Protein AF-A0AAE0SKN0-F1 (afdb_monomer_lite)

Radius of gyration: 23.18 Å; chains: 1; bounding box: 51×59×80 Å

pLDDT: mean 70.3, std 24.11, range [21.72, 97.25]

Secondary structure (DSSP, 8-state):
-EE---GGGEEEEE-SSSTT-EEEEEEEEEEE-GGG-EEEEEEEEEEEPSEEE---STTTSTT--THHHHHHTTBSS-BSS-HHHHHHHT-HHHHHHHHHHTT-----EEEEEES------S--TTEEEEEE-TTSTTHHHHHHHHHHHHHHHHHTTT--EEEEEEESTT--SGGG-EEEETT-HHHHHHHHHHHHTTPPTT-EEEEEE--PPPPPPTT---TT-TTTTS---EEEEEEETTT---EEE--STT-----HHHHHHHTT---HHHHHHHHHHHHHHHHHHHHHHHHHHHHS-HHHHTSTTB---EEEEEEEEE-TTSSS-EEEEEEEESSSSSSS--S-GGGGTSSS------------------------------PPP---EEE------------

Foldseek 3Di:
DWKDQDPVQKDWAQDPVDHPATWIWGQWTWDQDPQRDTDIDGDVVTFTFQEFEQCQACLQDPPHRNVSQVVPFRHPHFYAQHPLLQQQQQFFLNLVQLLQVVVAFAFQKEKEAEAAPDDHDCPGPSYHYHDDHLPDPCRLVSLLVVLVVVLVVVVVDPFFKKWKAKGGRNGDDCPRIDMDTSVPSVVNSVSLNVVSNPDDHNMIIMIGGDADFQAADPPPPPVPCPARDRWWFKKKFKAFPPQLQTAIEDDDDDDDFAAQCVVCVRRVRNPPVLSVVQVVQSSVSVVSSQVSSQVVVVVDDCVSLSHPNRGHGIKMWIWTWHQVPHPGTDTHTHGIHRNPNPWDDDPDCPVVVPPDPDDDYTGDIGDDDPDDDDDDDDDDDDDDDDDDRTITDTDHDDPDPPDDDDD

Organism: NCBI:txid2493646

Sequence (407 aa):
MLLVLSSVWLSKKKSKSNKGLYSLNVLKAIAFGVAGQTVLETYAPPRRVTYFMNLFTNANTPGQMVAGKDIEDNLDCPTSSSVNLRRLTDNILWTHHLMSKVGLTFPETVGFVFDTDMAFSNDISGIRVVHVDNKKTNLENVVSAEVRIFLESCLQTEVTMIVVKTSGNMWRDNRSLTFHSCNDFEEITNNVLRLLAVINKGDAVLMETFIETIKPDKVAKVSRWSCAKDCAIRMRSIVSCGISLVRVHVKEDDTICQPLNVTLNGYGLFDESEIERFEKDVREKSTHVLDSIMSYESELSTSERGGLFAETDVIGIDFMITRRNSSVLTPVVIAVDSHNCIYRKMPDFRELVSKDERRVSWVSCRYHDHKISEIRYGRKENTCGRIRWLQQTVYLDSSTRNGNTGK

Structure (mmCIF, N/CA/C/O backbone):
data_AF-A0AAE0SKN0-F1
#
_entry.id   AF-A0AAE0SKN0-F1
#
loop_
_atom_site.group_PDB
_atom_site.id
_atom_site.type_symbol
_atom_site.label_atom_id
_atom_site.label_alt_id
_atom_site.label_comp_id
_atom_site.label_asym_id
_atom_site.label_entity_id
_atom_site.label_seq_id
_atom_site.pdbx_PDB_ins_code
_atom_site.Cartn_x
_atom_site.Cartn_y
_atom_site.Cartn_z
_atom_site.occupancy
_atom_site.B_iso_or_equiv
_atom_site.auth_seq_id
_atom_site.auth_comp_id
_atom_site.auth_asym_id
_atom_site.auth_atom_id
_atom_site.pdbx_PDB_model_num
ATOM 1 N N . MET A 1 1 ? 8.431 -17.400 -16.928 1.00 72.88 1 MET A N 1
ATOM 2 C CA . MET A 1 1 ? 8.997 -16.697 -15.765 1.00 72.88 1 MET A CA 1
ATOM 3 C C . MET A 1 1 ? 10.443 -17.119 -15.549 1.00 72.88 1 MET A C 1
ATOM 5 O O . MET A 1 1 ? 10.717 -18.313 -15.486 1.00 72.88 1 MET A O 1
ATOM 9 N N . LEU A 1 2 ? 11.341 -16.144 -15.447 1.00 81.69 2 LEU A N 1
ATOM 10 C CA . LEU A 1 2 ? 12.768 -16.284 -15.180 1.00 81.69 2 LEU A CA 1
ATOM 11 C C . LEU A 1 2 ? 13.143 -15.430 -13.972 1.00 81.69 2 LEU A C 1
ATOM 13 O O . LEU A 1 2 ? 12.804 -14.253 -13.926 1.00 81.69 2 LEU A O 1
ATOM 17 N N . LEU A 1 3 ? 13.862 -16.007 -13.021 1.00 81.00 3 LEU A N 1
ATOM 18 C CA . LEU A 1 3 ? 14.283 -15.345 -11.800 1.00 81.00 3 LEU A CA 1
ATOM 19 C C . LEU A 1 3 ? 15.764 -15.016 -11.838 1.00 81.00 3 LEU A C 1
ATOM 21 O O . LEU A 1 3 ? 16.634 -15.880 -11.870 1.00 81.00 3 LEU A O 1
ATOM 25 N N . VAL A 1 4 ? 16.043 -13.725 -11.867 1.00 82.06 4 VAL A N 1
ATOM 26 C CA . VAL A 1 4 ? 17.388 -13.178 -11.950 1.00 82.06 4 VAL A CA 1
ATOM 27 C C . VAL A 1 4 ? 17.850 -12.800 -10.543 1.00 82.06 4 VAL A C 1
ATOM 29 O O . VAL A 1 4 ? 17.142 -12.131 -9.811 1.00 82.06 4 VAL A O 1
ATOM 32 N N . LEU A 1 5 ? 19.020 -13.273 -10.116 1.00 79.06 5 LEU A N 1
ATOM 33 C CA . LEU A 1 5 ? 19.514 -13.040 -8.747 1.00 79.06 5 LEU A CA 1
ATOM 34 C C . LEU A 1 5 ? 20.552 -11.915 -8.659 1.00 79.06 5 LEU A C 1
ATOM 36 O O . LEU A 1 5 ? 20.953 -11.526 -7.566 1.00 79.06 5 LEU A O 1
ATOM 40 N N . SER A 1 6 ? 21.008 -11.394 -9.802 1.00 81.94 6 SER A N 1
ATOM 41 C CA . SER A 1 6 ? 22.008 -10.331 -9.853 1.00 81.94 6 SER A CA 1
ATOM 42 C C . SER A 1 6 ? 21.833 -9.440 -11.078 1.00 81.94 6 SER A C 1
ATOM 44 O O . SER A 1 6 ? 21.510 -9.923 -12.162 1.00 81.94 6 SER A O 1
ATOM 46 N N . SER A 1 7 ? 22.128 -8.148 -10.930 1.00 82.38 7 SER A N 1
ATOM 47 C CA . SER A 1 7 ? 22.141 -7.184 -12.035 1.00 82.38 7 SER A CA 1
ATOM 48 C C . SER A 1 7 ? 23.128 -7.560 -13.145 1.00 82.38 7 SER A C 1
ATOM 50 O O . SER A 1 7 ? 22.850 -7.309 -14.312 1.00 82.38 7 SER A O 1
ATOM 52 N N . VAL A 1 8 ? 24.236 -8.240 -12.817 1.00 88.19 8 VAL A N 1
ATOM 53 C CA . VAL A 1 8 ? 25.244 -8.681 -13.805 1.00 88.19 8 VAL A CA 1
ATOM 54 C C . VAL A 1 8 ? 24.739 -9.799 -14.722 1.00 88.19 8 VAL A C 1
ATOM 56 O O . VAL A 1 8 ? 25.386 -10.137 -15.709 1.00 88.19 8 VAL A O 1
ATOM 59 N N . TRP A 1 9 ? 23.590 -10.401 -14.407 1.00 90.81 9 TRP A N 1
ATOM 60 C CA . TRP A 1 9 ? 22.926 -11.384 -15.267 1.00 90.81 9 TRP A CA 1
ATOM 61 C C . TRP A 1 9 ? 22.001 -10.732 -16.297 1.00 90.81 9 TRP A C 1
ATOM 63 O O . TRP A 1 9 ? 21.368 -11.426 -17.096 1.00 90.81 9 TRP A O 1
ATOM 73 N N . LEU A 1 10 ? 21.923 -9.404 -16.285 1.00 91.00 10 LEU A N 1
ATOM 74 C CA . LEU A 1 10 ? 21.188 -8.603 -17.240 1.00 91.00 10 LEU A CA 1
ATOM 75 C C . LEU A 1 10 ? 22.168 -7.785 -18.077 1.00 91.00 10 LEU A C 1
ATOM 77 O O . LEU A 1 10 ? 23.255 -7.418 -17.638 1.00 91.00 10 LEU A O 1
ATOM 81 N N . SER A 1 11 ? 21.760 -7.464 -19.297 1.00 92.75 11 SER A N 1
ATOM 82 C CA . SER A 1 11 ? 22.426 -6.457 -20.114 1.00 92.75 11 SER A CA 1
ATOM 83 C C . SER A 1 11 ? 21.407 -5.456 -20.635 1.00 92.75 11 SER A C 1
ATOM 85 O O . SER A 1 11 ? 20.398 -5.829 -21.236 1.00 92.75 11 SER A O 1
ATOM 87 N N . LYS A 1 12 ? 21.689 -4.175 -20.405 1.00 92.88 12 LYS A N 1
ATOM 88 C CA . LYS A 1 12 ? 20.879 -3.044 -20.852 1.00 92.88 12 LYS A CA 1
ATOM 89 C C . LYS A 1 12 ? 21.565 -2.404 -22.054 1.00 92.88 12 LYS A C 1
ATOM 91 O O . LYS A 1 12 ? 22.734 -2.031 -21.979 1.00 92.88 12 LYS A O 1
ATOM 96 N N . LYS A 1 13 ? 20.876 -2.334 -23.192 1.00 93.50 13 LYS A N 1
ATOM 97 C CA . LYS A 1 13 ? 21.407 -1.787 -24.454 1.00 93.50 13 LYS A CA 1
ATOM 98 C C . LYS A 1 13 ? 20.412 -0.800 -25.038 1.00 93.50 13 LYS A C 1
ATOM 100 O O . LYS A 1 13 ? 19.222 -0.943 -24.801 1.00 93.50 13 LYS A O 1
ATOM 105 N N . LYS A 1 14 ? 20.875 0.185 -25.812 1.00 94.75 14 LYS A N 1
ATOM 106 C CA . LYS A 1 14 ? 19.971 1.121 -26.500 1.00 94.75 14 LYS A CA 1
ATOM 107 C C . LYS A 1 14 ? 18.968 0.345 -27.353 1.00 94.75 14 LYS A C 1
ATOM 109 O O . LYS A 1 14 ? 19.360 -0.570 -28.083 1.00 94.75 14 LYS A O 1
ATOM 114 N N . SER A 1 15 ? 17.696 0.706 -27.242 1.00 93.06 15 SER A N 1
ATOM 115 C CA . SER A 1 15 ? 16.638 0.085 -28.023 1.00 93.06 15 SER A CA 1
ATOM 116 C C . SER A 1 15 ? 16.829 0.393 -29.503 1.00 93.06 15 SER A C 1
ATOM 118 O O . SER A 1 15 ? 17.140 1.520 -29.892 1.00 93.06 15 SER A O 1
ATOM 120 N N . LYS A 1 16 ? 16.635 -0.627 -30.342 1.00 89.81 16 LYS A N 1
ATOM 121 C CA . LYS A 1 16 ? 16.605 -0.462 -31.802 1.00 89.81 16 LYS A CA 1
ATOM 122 C C . LYS A 1 16 ? 15.260 0.078 -32.289 1.00 89.81 16 LYS A C 1
ATOM 124 O O . LYS A 1 16 ? 15.209 0.689 -33.349 1.00 89.81 16 LYS A O 1
ATOM 129 N N . SER A 1 17 ? 14.194 -0.176 -31.531 1.00 86.06 17 SER A N 1
ATOM 130 C CA . SER A 1 17 ? 12.817 0.147 -31.911 1.00 86.06 17 SER A CA 1
ATOM 131 C C . SER A 1 17 ? 12.367 1.498 -31.362 1.00 86.06 17 SER A C 1
ATOM 133 O O . SER A 1 17 ? 11.653 2.216 -32.049 1.00 86.06 17 SER A O 1
ATOM 135 N N . ASN A 1 18 ? 12.820 1.870 -30.160 1.00 87.69 18 ASN A N 1
ATOM 136 C CA . ASN A 1 18 ? 12.343 3.056 -29.454 1.00 87.69 18 ASN A CA 1
ATOM 137 C C . ASN A 1 18 ? 13.506 3.997 -29.113 1.00 87.69 18 ASN A C 1
ATOM 139 O O . ASN A 1 18 ? 14.333 3.704 -28.249 1.00 87.69 18 ASN A O 1
ATOM 143 N N . LYS A 1 19 ? 13.586 5.148 -29.789 1.00 89.88 19 LYS A N 1
ATOM 144 C CA . LYS A 1 19 ? 14.640 6.143 -29.524 1.00 89.88 19 LYS A CA 1
ATOM 145 C C . LYS A 1 19 ? 14.555 6.637 -28.075 1.00 89.88 19 LYS A C 1
ATOM 147 O O . LYS A 1 19 ? 13.474 6.930 -27.585 1.00 89.88 19 LYS A O 1
ATOM 152 N N . GLY A 1 20 ? 15.705 6.741 -27.408 1.00 89.38 20 GLY A N 1
ATOM 153 C CA . GLY A 1 20 ? 15.797 7.193 -26.013 1.00 89.38 20 GLY A CA 1
ATOM 154 C C . GLY A 1 20 ? 15.541 6.108 -24.960 1.00 89.38 20 GLY A C 1
ATOM 155 O O . GLY A 1 20 ? 15.835 6.343 -23.792 1.00 89.38 20 GLY A O 1
ATOM 156 N N . LEU A 1 21 ? 15.078 4.918 -25.361 1.00 93.50 21 LEU A N 1
ATOM 157 C CA . LEU A 1 21 ? 14.823 3.796 -24.455 1.00 93.50 21 LEU A CA 1
ATOM 158 C C . LEU A 1 21 ? 15.899 2.709 -24.553 1.00 93.50 21 LEU A C 1
ATOM 160 O O . LEU A 1 21 ? 16.735 2.692 -25.465 1.00 93.50 21 LEU A O 1
ATOM 164 N N . TYR A 1 22 ? 15.855 1.764 -23.618 1.00 94.06 22 TYR A N 1
ATOM 165 C CA . TYR A 1 22 ? 16.793 0.656 -23.509 1.00 94.06 22 TYR A CA 1
ATOM 166 C C . TYR A 1 22 ? 16.084 -0.699 -23.547 1.00 94.06 22 TYR A C 1
ATOM 168 O O . TYR A 1 22 ? 15.131 -0.936 -22.813 1.00 94.06 22 TYR A O 1
ATOM 176 N N . SER A 1 23 ? 16.606 -1.625 -24.349 1.00 93.38 23 SER A N 1
ATOM 177 C CA . SER A 1 23 ? 16.230 -3.034 -24.289 1.00 93.38 23 SER A CA 1
ATOM 178 C C . SER A 1 23 ? 17.026 -3.746 -23.200 1.00 93.38 23 SER A C 1
ATOM 180 O O . SER A 1 23 ? 18.265 -3.730 -23.201 1.00 93.38 23 SER A O 1
ATOM 182 N N . LEU A 1 24 ? 16.315 -4.423 -22.304 1.00 92.81 24 LEU A N 1
ATOM 183 C CA . LEU A 1 24 ? 16.898 -5.299 -21.294 1.00 92.81 24 LEU A CA 1
ATOM 184 C C . LEU A 1 24 ? 16.985 -6.731 -21.838 1.00 92.81 24 LEU A C 1
ATOM 186 O O . LEU A 1 24 ? 16.064 -7.215 -22.493 1.00 92.81 24 LEU A O 1
ATOM 190 N N . ASN A 1 25 ? 18.098 -7.420 -21.592 1.00 93.50 25 ASN A N 1
ATOM 191 C CA . ASN A 1 25 ? 18.297 -8.804 -22.020 1.00 93.50 25 ASN A CA 1
ATOM 192 C C . ASN A 1 25 ? 18.841 -9.652 -20.873 1.00 93.50 25 ASN A C 1
ATOM 194 O O . ASN A 1 25 ? 19.747 -9.222 -20.162 1.00 93.50 25 ASN A O 1
ATOM 198 N N . VAL A 1 26 ? 18.336 -10.873 -20.749 1.00 94.00 26 VAL A N 1
ATOM 199 C CA . VAL A 1 26 ? 18.757 -11.862 -19.759 1.00 94.00 26 VAL A CA 1
ATOM 200 C C . VAL A 1 26 ? 19.916 -12.685 -20.311 1.00 94.00 26 VAL A C 1
ATOM 202 O O . VAL A 1 26 ? 19.800 -13.324 -21.358 1.00 94.00 26 VAL A O 1
ATOM 205 N N . LEU A 1 27 ? 21.028 -12.675 -19.580 1.00 94.88 27 LEU A N 1
ATOM 206 C CA . LEU A 1 27 ? 22.218 -13.496 -19.816 1.00 94.88 27 LEU A CA 1
ATOM 207 C C . LEU A 1 27 ? 22.142 -14.807 -19.033 1.00 94.88 27 LEU A C 1
ATOM 209 O O . LEU A 1 27 ? 22.602 -15.843 -19.503 1.00 94.88 27 LEU A O 1
ATOM 213 N N . LYS A 1 28 ? 21.572 -14.754 -17.827 1.00 93.38 28 LYS A N 1
ATOM 214 C CA . LYS A 1 28 ? 21.494 -15.876 -16.893 1.00 93.38 28 LYS A CA 1
ATOM 215 C C . LYS A 1 28 ? 20.274 -15.722 -15.990 1.00 93.38 28 LYS A C 1
ATOM 217 O O . LYS A 1 28 ? 19.967 -14.613 -15.566 1.00 93.38 28 LYS A O 1
ATOM 222 N N . ALA A 1 29 ? 19.567 -16.805 -15.696 1.00 90.81 29 ALA A N 1
ATOM 223 C CA . ALA A 1 29 ? 18.434 -16.775 -14.773 1.00 90.81 29 ALA A CA 1
ATOM 224 C C . ALA A 1 29 ? 18.089 -18.168 -14.251 1.00 90.81 29 ALA A C 1
ATOM 226 O O . ALA A 1 29 ? 18.443 -19.176 -14.850 1.00 90.81 29 ALA A O 1
ATOM 227 N N . ILE A 1 30 ? 17.349 -18.219 -13.151 1.00 85.50 30 ILE A N 1
ATOM 228 C CA . ILE A 1 30 ? 16.655 -19.417 -12.696 1.00 85.50 30 ILE A CA 1
ATOM 229 C C . ILE A 1 30 ? 15.336 -19.509 -13.464 1.00 85.50 30 ILE A C 1
ATOM 231 O O . ILE A 1 30 ? 14.426 -18.706 -13.265 1.00 85.50 30 ILE A O 1
ATOM 235 N N . ALA A 1 31 ? 15.234 -20.475 -14.364 1.00 81.88 31 ALA A N 1
ATOM 236 C CA . ALA A 1 31 ? 13.993 -20.833 -15.020 1.00 81.88 31 ALA A CA 1
ATOM 237 C C . ALA A 1 31 ? 13.183 -21.767 -14.116 1.00 81.88 31 ALA A C 1
ATOM 239 O O . ALA A 1 31 ? 13.719 -22.672 -13.477 1.00 81.88 31 ALA A O 1
ATOM 240 N N . PHE A 1 32 ? 11.872 -21.561 -14.088 1.00 77.06 32 PHE A N 1
ATOM 241 C CA . PHE A 1 32 ? 10.941 -22.495 -13.464 1.00 77.06 32 PHE A CA 1
ATOM 242 C C . PHE A 1 32 ? 10.468 -23.440 -14.554 1.00 77.06 32 PHE A C 1
ATOM 244 O O . PHE A 1 32 ? 9.979 -22.952 -15.573 1.00 77.06 32 PHE A O 1
ATOM 251 N N . GLY A 1 33 ? 10.652 -24.743 -14.348 1.00 67.12 33 GLY A N 1
ATOM 252 C CA . GLY A 1 33 ? 10.235 -25.895 -15.147 1.00 67.12 33 GLY A CA 1
ATOM 253 C C . GLY A 1 33 ? 8.880 -26.467 -14.699 1.00 67.12 33 GLY A C 1
ATOM 254 O O . GLY A 1 33 ? 8.220 -25.921 -13.817 1.00 67.12 33 GLY A O 1
ATOM 255 N N . VAL A 1 34 ? 8.417 -27.531 -15.364 1.00 68.25 34 VAL A N 1
ATOM 256 C CA . VAL A 1 34 ? 7.144 -28.205 -15.025 1.00 68.25 34 VAL A CA 1
ATOM 257 C C . VAL A 1 34 ? 7.222 -28.789 -13.610 1.00 68.25 34 VAL A C 1
ATOM 259 O O . VAL A 1 34 ? 8.290 -29.224 -13.187 1.00 68.25 34 VAL A O 1
ATOM 262 N N . ALA A 1 35 ? 6.099 -28.767 -12.883 1.00 65.75 35 ALA A N 1
ATOM 263 C CA . ALA A 1 35 ? 5.985 -29.258 -11.505 1.00 65.75 35 ALA A CA 1
ATOM 264 C C . ALA A 1 35 ? 6.910 -28.546 -10.492 1.00 65.75 35 ALA A C 1
ATOM 266 O O . ALA A 1 35 ? 7.442 -29.172 -9.578 1.00 65.75 35 ALA A O 1
ATOM 267 N N . GLY A 1 36 ? 7.140 -27.240 -10.664 1.00 65.44 36 GLY A N 1
ATOM 268 C CA . GLY A 1 36 ? 7.923 -26.435 -9.719 1.00 65.44 36 GLY A CA 1
ATOM 269 C C . GLY A 1 36 ? 9.435 -26.697 -9.720 1.00 65.44 36 GLY A C 1
ATOM 270 O O . GLY A 1 36 ? 10.140 -26.160 -8.865 1.00 65.44 36 GLY A O 1
ATOM 271 N N . GLN A 1 37 ? 9.961 -27.484 -10.666 1.00 73.06 37 GLN A N 1
ATOM 272 C CA . GLN A 1 37 ? 11.408 -27.656 -10.821 1.00 73.06 37 GLN A CA 1
ATOM 273 C C . GLN A 1 37 ? 12.074 -26.312 -11.130 1.00 73.06 37 GLN A C 1
ATOM 275 O O . GLN A 1 37 ? 11.543 -25.520 -11.903 1.00 73.06 37 GLN A O 1
ATOM 280 N N . THR A 1 38 ? 13.244 -26.044 -10.559 1.00 80.19 38 THR A N 1
ATOM 281 C CA . THR A 1 38 ? 14.011 -24.826 -10.849 1.00 80.19 38 THR A CA 1
ATOM 282 C C . THR A 1 38 ? 15.360 -25.188 -11.453 1.00 80.19 38 THR A C 1
ATOM 284 O O . THR A 1 38 ? 16.050 -26.079 -10.964 1.00 80.19 38 THR A O 1
ATOM 287 N N . VAL A 1 39 ? 15.726 -24.522 -12.549 1.00 85.25 39 VAL A N 1
ATOM 288 C CA . VAL A 1 39 ? 16.971 -24.775 -13.287 1.00 85.25 39 VAL A CA 1
ATOM 289 C C . VAL A 1 39 ? 17.682 -23.457 -13.532 1.00 85.25 39 VAL A C 1
ATOM 291 O O . VAL A 1 39 ? 17.072 -22.484 -13.965 1.00 85.25 39 VAL A O 1
ATOM 294 N N . LEU A 1 40 ? 18.985 -23.414 -13.267 1.00 91.88 40 LEU A N 1
ATOM 295 C CA . LEU A 1 40 ? 19.814 -22.267 -13.613 1.00 91.88 40 LEU A CA 1
ATOM 296 C C . LEU A 1 40 ? 20.211 -22.346 -15.092 1.00 91.88 40 LEU A C 1
ATOM 298 O O . LEU A 1 40 ? 20.988 -23.213 -15.483 1.00 91.88 40 LEU A O 1
ATOM 302 N N . GLU A 1 41 ? 19.708 -21.423 -15.902 1.00 92.62 41 GLU A N 1
ATOM 303 C CA . GLU A 1 41 ? 19.972 -21.338 -17.337 1.00 92.62 41 GLU A CA 1
ATOM 304 C C . GLU A 1 41 ? 20.901 -20.164 -17.668 1.00 92.62 41 GLU A C 1
ATOM 306 O O . GLU A 1 41 ? 20.860 -19.106 -17.035 1.00 92.62 41 GLU A O 1
ATOM 311 N N . THR A 1 42 ? 21.736 -20.350 -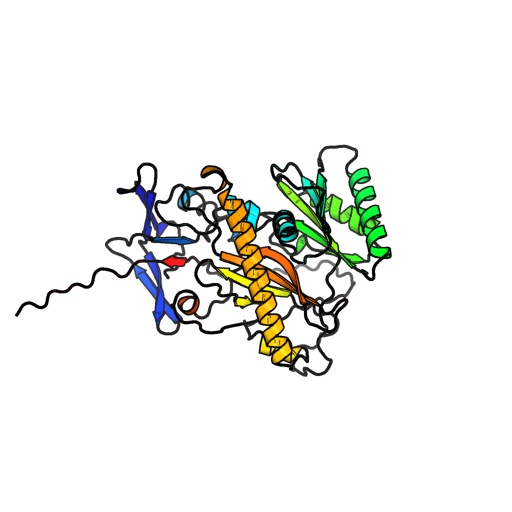18.692 1.00 95.62 42 THR A N 1
ATOM 312 C CA . THR A 1 42 ? 22.547 -19.295 -19.321 1.00 95.62 42 THR A CA 1
ATOM 313 C C . THR A 1 42 ? 22.145 -19.180 -20.785 1.00 95.62 42 THR A C 1
ATOM 315 O O . THR A 1 42 ? 21.932 -20.194 -21.448 1.00 95.62 42 THR A O 1
ATOM 318 N N . TYR A 1 43 ? 22.038 -17.958 -21.297 1.00 92.50 43 TYR A N 1
ATOM 319 C CA . TYR A 1 43 ? 21.509 -17.685 -22.628 1.00 92.50 43 TYR A CA 1
ATOM 320 C C . TYR A 1 43 ? 22.570 -17.105 -23.561 1.00 92.50 43 TYR A C 1
ATOM 322 O O . TYR A 1 43 ? 23.118 -16.030 -23.314 1.00 92.50 43 TYR A O 1
ATOM 330 N N . ALA A 1 44 ? 22.808 -17.810 -24.668 1.00 93.81 44 ALA A N 1
ATOM 331 C CA . ALA A 1 44 ? 23.642 -17.371 -25.779 1.00 93.81 44 ALA A CA 1
ATOM 332 C C . ALA A 1 44 ? 22.917 -17.689 -27.110 1.00 93.81 44 ALA A C 1
ATOM 334 O O . ALA A 1 44 ? 22.811 -18.863 -27.463 1.00 93.81 44 ALA A O 1
ATOM 335 N N . PRO A 1 45 ? 22.385 -16.687 -27.841 1.00 92.19 45 PRO A N 1
ATOM 336 C CA . PRO A 1 45 ? 22.424 -15.260 -27.522 1.00 92.19 45 PRO A CA 1
ATOM 337 C C . PRO A 1 45 ? 21.551 -14.893 -26.300 1.00 92.19 45 PRO A C 1
ATOM 339 O O . PRO A 1 45 ? 20.648 -15.653 -25.939 1.00 92.19 45 PRO A O 1
ATOM 342 N N . PRO A 1 46 ? 21.793 -13.729 -25.663 1.00 94.06 46 PRO A N 1
ATOM 343 C CA . PRO A 1 46 ? 20.969 -13.239 -24.556 1.00 94.06 46 PRO A CA 1
ATOM 344 C C . PRO A 1 46 ? 19.505 -13.081 -24.980 1.00 94.06 46 PRO A C 1
ATOM 346 O O . PRO A 1 46 ? 19.230 -12.679 -26.113 1.00 94.06 46 PRO A O 1
ATOM 349 N N . ARG A 1 47 ? 18.558 -13.358 -24.078 1.00 91.19 47 ARG A N 1
ATOM 350 C CA . ARG A 1 47 ? 17.121 -13.298 -24.394 1.00 91.19 47 ARG A CA 1
ATOM 351 C C . ARG A 1 47 ? 16.524 -11.943 -24.026 1.00 91.19 47 ARG A C 1
ATOM 353 O O . ARG A 1 47 ? 16.717 -11.476 -22.907 1.00 91.19 47 ARG A O 1
ATOM 360 N N . ARG A 1 48 ? 15.790 -11.318 -24.949 1.00 91.19 48 ARG A N 1
ATOM 361 C CA . ARG A 1 48 ? 15.159 -10.007 -24.732 1.00 91.19 48 ARG A CA 1
ATOM 362 C C . ARG A 1 48 ? 14.029 -10.102 -23.710 1.00 91.19 48 ARG A C 1
ATOM 364 O O . ARG A 1 48 ? 13.144 -10.933 -23.862 1.00 91.19 48 ARG A O 1
ATOM 371 N N . VAL A 1 49 ? 14.039 -9.214 -22.724 1.00 89.31 49 VAL A N 1
ATOM 372 C CA . VAL A 1 49 ? 12.967 -9.064 -21.736 1.00 89.31 49 VAL A CA 1
ATOM 373 C C . VAL A 1 49 ? 11.740 -8.431 -22.387 1.00 89.31 49 VAL A C 1
ATOM 375 O O . VAL A 1 49 ? 11.860 -7.409 -23.061 1.00 89.31 49 VAL A O 1
ATOM 378 N N . THR A 1 50 ? 10.566 -9.029 -22.179 1.00 84.12 50 THR A N 1
ATOM 379 C CA . THR A 1 50 ? 9.282 -8.492 -22.668 1.00 84.12 50 THR A CA 1
ATOM 380 C C . THR A 1 50 ? 8.416 -7.899 -21.558 1.00 84.12 50 THR A C 1
ATOM 382 O O . THR A 1 50 ? 7.475 -7.174 -21.851 1.00 84.12 50 THR A O 1
ATOM 385 N N . TYR A 1 51 ? 8.747 -8.189 -20.300 1.00 84.50 51 TYR A N 1
ATOM 386 C CA . TYR A 1 51 ? 8.138 -7.622 -19.102 1.00 84.50 51 TYR A CA 1
ATOM 387 C C . TYR A 1 51 ? 9.135 -7.705 -17.946 1.00 84.50 51 TYR A C 1
ATOM 389 O O . TYR A 1 51 ? 9.770 -8.754 -17.757 1.00 84.50 51 TYR A O 1
ATOM 397 N N . PHE A 1 52 ? 9.262 -6.632 -17.167 1.00 83.44 52 PHE A N 1
ATOM 398 C CA . PHE A 1 52 ? 10.223 -6.551 -16.073 1.00 83.44 52 PHE A CA 1
ATOM 399 C C . PHE A 1 52 ? 9.569 -6.150 -14.749 1.00 83.44 52 PHE A C 1
ATOM 401 O O . PHE A 1 52 ? 8.969 -5.088 -14.627 1.00 83.44 52 PHE A O 1
ATOM 408 N N . MET A 1 53 ? 9.750 -6.979 -13.721 1.00 80.44 53 MET A N 1
ATOM 409 C CA . MET A 1 53 ? 9.326 -6.664 -12.360 1.00 80.44 53 MET A CA 1
ATOM 410 C C . MET A 1 53 ? 10.545 -6.528 -11.455 1.00 80.44 53 MET A C 1
ATOM 412 O O . MET A 1 53 ? 11.273 -7.495 -11.200 1.00 80.44 53 MET A O 1
ATOM 416 N N . ASN A 1 54 ? 10.769 -5.310 -10.965 1.00 77.75 54 ASN A N 1
ATOM 417 C CA . ASN A 1 54 ? 11.984 -4.984 -10.241 1.00 77.75 54 ASN A CA 1
ATOM 418 C C . ASN A 1 54 ? 11.880 -5.264 -8.740 1.00 77.75 54 ASN A C 1
ATOM 420 O O . ASN A 1 54 ? 11.262 -4.516 -7.975 1.00 77.75 54 ASN A O 1
ATOM 424 N N . LEU A 1 55 ? 12.572 -6.320 -8.308 1.00 71.00 55 LEU A N 1
ATOM 425 C CA . LEU A 1 55 ? 12.728 -6.672 -6.896 1.00 71.00 55 LEU A CA 1
ATOM 426 C C . LEU A 1 55 ? 14.111 -6.306 -6.308 1.00 71.00 55 LEU A C 1
ATOM 428 O O . LEU A 1 55 ? 14.354 -6.588 -5.139 1.00 71.00 55 LEU A O 1
ATOM 432 N N . PHE A 1 56 ? 15.002 -5.651 -7.071 1.00 61.41 56 PHE A N 1
ATOM 433 C CA . PHE A 1 56 ? 16.347 -5.223 -6.626 1.00 61.41 56 PHE A CA 1
ATOM 434 C C . PHE A 1 56 ? 16.402 -3.792 -6.089 1.00 61.41 56 PHE A C 1
ATOM 436 O O . PHE A 1 56 ? 17.452 -3.156 -6.128 1.00 61.41 56 PHE A O 1
ATOM 443 N N . THR A 1 57 ? 15.291 -3.238 -5.627 1.00 59.03 57 THR A N 1
ATOM 444 C CA . THR A 1 57 ? 15.297 -1.876 -5.091 1.00 59.03 57 THR A CA 1
ATOM 445 C C . THR A 1 57 ? 15.494 -1.899 -3.581 1.00 59.03 57 THR A C 1
ATOM 447 O O . THR A 1 57 ? 15.182 -2.889 -2.903 1.00 59.03 57 THR A O 1
ATOM 450 N N . ASN A 1 58 ? 15.957 -0.766 -3.040 1.00 55.25 58 ASN A N 1
ATOM 451 C CA . ASN A 1 58 ? 16.037 -0.547 -1.601 1.00 55.25 58 ASN A CA 1
ATOM 452 C C . ASN A 1 58 ? 14.749 -0.961 -0.911 1.00 55.25 58 ASN A C 1
ATOM 454 O O . ASN A 1 58 ? 14.877 -1.542 0.150 1.00 55.25 58 ASN A O 1
ATOM 458 N N . ALA A 1 59 ? 13.574 -0.705 -1.502 1.00 50.94 59 ALA A N 1
ATOM 459 C CA . ALA A 1 59 ? 12.246 -1.018 -0.971 1.00 50.94 59 ALA A CA 1
ATOM 460 C C . ALA A 1 59 ? 11.964 -2.530 -0.825 1.00 50.94 59 ALA A C 1
ATOM 462 O O . ALA A 1 59 ? 11.309 -2.933 0.130 1.00 50.94 59 ALA A O 1
ATOM 463 N N . ASN A 1 60 ? 12.537 -3.389 -1.676 1.00 49.22 60 ASN A N 1
ATOM 464 C CA . ASN A 1 60 ? 12.215 -4.829 -1.703 1.00 49.22 60 ASN A CA 1
ATOM 465 C C . ASN A 1 60 ? 13.282 -5.725 -1.061 1.00 49.22 60 ASN A C 1
ATOM 467 O O . ASN A 1 60 ? 13.062 -6.922 -0.890 1.00 49.22 60 ASN A O 1
ATOM 471 N N . THR A 1 61 ? 14.439 -5.171 -0.690 1.00 50.78 61 THR A N 1
ATOM 472 C CA . THR A 1 61 ? 15.538 -5.931 -0.081 1.00 50.78 61 THR A CA 1
ATOM 473 C C . THR A 1 61 ? 15.909 -5.362 1.293 1.00 50.78 61 THR A C 1
ATOM 475 O O . THR A 1 61 ? 16.104 -4.148 1.426 1.00 50.78 61 THR A O 1
ATOM 478 N N . PRO A 1 62 ? 16.026 -6.201 2.343 1.00 41.16 62 PRO A N 1
ATOM 479 C CA . PRO A 1 62 ? 16.609 -5.791 3.615 1.00 41.16 62 PRO A CA 1
ATOM 480 C C . PRO A 1 62 ? 18.126 -5.663 3.420 1.00 41.16 62 PRO A C 1
ATOM 482 O O . PRO A 1 62 ? 18.879 -6.591 3.695 1.00 41.16 62 PRO A O 1
ATOM 485 N N . GLY A 1 63 ? 18.561 -4.550 2.828 1.00 42.09 63 GLY A N 1
ATOM 486 C CA . GLY A 1 63 ? 19.966 -4.368 2.450 1.00 42.09 63 GLY A CA 1
ATOM 487 C C . GLY A 1 63 ? 20.291 -3.197 1.526 1.00 42.09 63 GLY A C 1
ATOM 488 O O . GLY A 1 63 ? 21.417 -3.131 1.055 1.00 42.09 63 GLY A O 1
ATOM 489 N N . GLN A 1 64 ? 19.350 -2.281 1.260 1.00 50.78 64 GLN A N 1
ATOM 490 C CA . GLN A 1 64 ? 19.613 -1.059 0.486 1.00 50.78 64 GLN A CA 1
ATOM 491 C C . GLN A 1 64 ? 20.323 -1.309 -0.867 1.00 50.78 64 GLN A C 1
ATOM 493 O O . GLN A 1 64 ? 21.307 -0.647 -1.200 1.00 50.78 64 GLN A O 1
ATOM 498 N N . MET A 1 65 ? 19.823 -2.247 -1.682 1.00 54.19 65 MET A N 1
ATOM 499 C CA . MET A 1 65 ? 20.323 -2.375 -3.053 1.00 54.19 65 MET A CA 1
ATOM 500 C C . MET A 1 65 ? 19.747 -1.266 -3.948 1.00 54.19 65 MET A C 1
ATOM 502 O O . MET A 1 65 ? 18.585 -1.292 -4.346 1.00 54.19 65 MET A O 1
ATOM 506 N N . VAL A 1 66 ? 20.581 -0.281 -4.284 1.00 63.31 66 VAL A N 1
ATOM 507 C CA . VAL A 1 66 ? 20.261 0.784 -5.257 1.00 63.31 66 VAL A CA 1
ATOM 508 C C . VAL A 1 66 ? 20.372 0.311 -6.704 1.00 63.31 66 VAL A C 1
ATOM 510 O O . VAL A 1 66 ? 19.772 0.919 -7.583 1.00 63.31 66 VAL A O 1
ATOM 513 N N . ALA A 1 67 ? 21.065 -0.807 -6.939 1.00 64.94 67 ALA A N 1
ATOM 514 C CA . ALA A 1 67 ? 21.329 -1.346 -8.272 1.00 64.94 67 ALA A CA 1
ATOM 515 C C . ALA A 1 67 ? 20.059 -1.644 -9.086 1.00 64.94 67 ALA A C 1
ATOM 517 O O . ALA A 1 67 ? 20.129 -1.694 -10.308 1.00 64.94 67 ALA A O 1
ATOM 518 N N . GLY A 1 68 ? 18.903 -1.842 -8.440 1.00 70.81 68 GLY A N 1
ATOM 519 C CA . GLY A 1 68 ? 17.628 -1.983 -9.138 1.00 70.81 68 GLY A CA 1
ATOM 520 C C . GLY A 1 68 ? 17.184 -0.718 -9.871 1.00 70.81 68 GLY A C 1
ATOM 521 O O . GLY A 1 68 ? 16.576 -0.854 -10.928 1.00 70.81 68 GLY A O 1
ATOM 522 N N . LYS A 1 69 ? 17.486 0.483 -9.355 1.00 75.38 69 LYS A N 1
ATOM 523 C CA . LYS A 1 69 ? 16.995 1.756 -9.917 1.00 75.38 69 LYS A CA 1
ATOM 524 C C . LYS A 1 69 ? 17.506 1.971 -11.343 1.00 75.38 69 LYS A C 1
ATOM 526 O O . LYS A 1 69 ? 16.725 2.048 -12.280 1.00 75.38 69 LYS A O 1
ATOM 531 N N . ASP A 1 70 ? 18.820 1.878 -11.525 1.00 81.06 70 ASP A N 1
ATOM 532 C CA . ASP A 1 70 ? 19.451 2.073 -12.835 1.00 81.06 70 ASP A CA 1
ATOM 533 C C . ASP A 1 70 ? 18.991 1.043 -13.883 1.00 81.06 70 ASP A C 1
ATOM 535 O O . ASP A 1 70 ? 19.121 1.266 -15.091 1.00 81.06 70 ASP A O 1
ATOM 539 N N . ILE A 1 71 ? 18.472 -0.113 -13.450 1.00 84.75 71 ILE A N 1
ATOM 540 C CA . ILE A 1 71 ? 17.979 -1.159 -14.350 1.00 84.75 71 ILE A CA 1
ATOM 541 C C . ILE A 1 71 ? 16.625 -0.763 -14.939 1.00 84.75 71 ILE A C 1
ATOM 543 O O . ILE A 1 71 ? 16.477 -0.855 -16.158 1.00 84.75 71 ILE A O 1
ATOM 547 N N . GLU A 1 72 ? 15.677 -0.302 -14.118 1.00 82.44 72 GLU A N 1
ATOM 548 C CA . GLU A 1 72 ? 14.298 -0.005 -14.544 1.00 82.44 72 GLU A CA 1
ATOM 549 C C . GLU A 1 72 ? 14.154 1.279 -15.376 1.00 82.44 72 GLU A C 1
ATOM 551 O O . GLU A 1 72 ? 13.190 1.412 -16.126 1.00 82.44 72 GLU A O 1
ATOM 556 N N . ASP A 1 73 ? 15.142 2.176 -15.332 1.00 85.06 73 ASP A N 1
ATOM 557 C CA . ASP A 1 73 ? 15.064 3.462 -16.028 1.00 85.06 73 ASP A CA 1
ATOM 558 C C . ASP A 1 73 ? 14.909 3.331 -17.552 1.00 85.06 73 ASP A C 1
ATOM 560 O O . ASP A 1 73 ? 15.746 2.725 -18.230 1.00 85.06 73 ASP A O 1
ATOM 564 N N . ASN A 1 74 ? 13.910 4.002 -18.129 1.00 88.38 74 ASN A N 1
ATOM 565 C CA . ASN A 1 74 ? 13.743 4.144 -19.583 1.00 88.38 74 ASN A CA 1
ATOM 566 C C . ASN A 1 74 ? 13.781 2.807 -20.348 1.00 88.38 74 ASN A C 1
ATOM 568 O O . ASN A 1 74 ? 14.358 2.721 -21.437 1.00 88.38 74 ASN A O 1
ATOM 572 N N . LEU A 1 75 ? 13.220 1.741 -19.775 1.00 89.44 75 LEU A N 1
ATOM 573 C CA . LEU A 1 75 ? 13.114 0.461 -20.468 1.00 89.44 75 LEU A CA 1
ATOM 574 C C . LEU A 1 75 ? 12.123 0.538 -21.632 1.00 89.44 75 LEU A C 1
ATOM 576 O O . LEU A 1 75 ? 11.182 1.322 -21.616 1.00 89.44 75 LEU A O 1
ATOM 580 N N . ASP A 1 76 ? 12.358 -0.271 -22.663 1.00 90.50 76 ASP A N 1
ATOM 581 C CA . ASP A 1 76 ? 11.504 -0.374 -23.851 1.00 90.50 76 ASP A CA 1
ATOM 582 C C . ASP A 1 76 ? 10.477 -1.514 -23.781 1.00 90.50 76 ASP A C 1
ATOM 584 O O . ASP A 1 76 ? 9.928 -1.919 -24.809 1.00 90.50 76 ASP A O 1
ATOM 588 N N . CYS A 1 77 ? 10.244 -2.028 -22.575 1.00 85.44 77 CYS A N 1
ATOM 589 C CA . CYS A 1 77 ? 9.253 -3.042 -22.259 1.00 85.44 77 CYS A CA 1
ATOM 590 C C . CYS A 1 77 ? 8.397 -2.585 -21.068 1.00 85.44 77 CYS A C 1
ATOM 592 O O . CYS A 1 77 ? 8.898 -1.824 -20.237 1.00 85.44 77 CYS A O 1
ATOM 594 N N . PRO A 1 78 ? 7.161 -3.099 -20.939 1.00 85.50 78 PRO A N 1
ATOM 595 C CA . PRO A 1 78 ? 6.366 -2.995 -19.721 1.00 85.50 78 PRO A CA 1
ATOM 596 C C . PRO A 1 78 ? 7.173 -3.303 -18.464 1.00 85.50 78 PRO A C 1
ATOM 598 O O . PRO A 1 78 ? 7.881 -4.316 -18.387 1.00 85.50 78 PRO A O 1
ATOM 601 N N . THR A 1 79 ? 7.058 -2.415 -17.486 1.00 80.38 79 THR A N 1
ATOM 602 C CA . THR A 1 79 ? 7.607 -2.605 -16.152 1.00 80.38 79 THR A CA 1
ATOM 603 C C . THR A 1 79 ? 6.472 -2.558 -15.149 1.00 80.38 79 THR A C 1
ATOM 605 O O . THR A 1 79 ? 5.646 -1.648 -15.218 1.00 80.38 79 THR A O 1
ATOM 608 N N . SER A 1 80 ? 6.484 -3.489 -14.195 1.00 77.94 80 SER A N 1
ATOM 609 C CA . SER A 1 80 ? 5.650 -3.379 -12.992 1.00 77.94 80 SER A CA 1
ATOM 610 C C . SER A 1 80 ? 5.981 -2.092 -12.215 1.00 77.94 80 SER A C 1
ATOM 612 O O . SER A 1 80 ? 6.848 -1.314 -12.621 1.00 77.94 80 SER A O 1
ATOM 614 N N . SER A 1 81 ? 5.353 -1.903 -11.054 1.00 77.75 81 SER A N 1
ATOM 615 C CA . SER A 1 81 ? 5.478 -0.708 -10.213 1.00 77.75 81 SER A CA 1
ATOM 616 C C . SER A 1 81 ? 6.937 -0.234 -10.060 1.00 77.75 81 SER A C 1
ATOM 618 O O . SER A 1 81 ? 7.772 -0.898 -9.419 1.00 77.75 81 SER A O 1
ATOM 620 N N . SER A 1 82 ? 7.233 0.921 -10.671 1.00 83.88 82 SER A N 1
ATOM 621 C CA . SER A 1 82 ? 8.533 1.600 -10.606 1.00 83.88 82 SER A CA 1
ATOM 622 C C . SER A 1 82 ? 8.820 2.099 -9.191 1.00 83.88 82 SER A C 1
ATOM 624 O O . SER A 1 82 ? 7.935 2.155 -8.337 1.00 83.88 82 SER A O 1
ATOM 626 N N . VAL A 1 83 ? 10.048 2.538 -8.920 1.00 80.38 83 VAL A N 1
ATOM 627 C CA . VAL A 1 83 ? 10.394 3.178 -7.641 1.00 80.38 83 VAL A CA 1
ATOM 628 C C . VAL A 1 83 ? 9.524 4.407 -7.353 1.00 80.38 83 VAL A C 1
ATOM 630 O O . VAL A 1 83 ? 9.188 4.644 -6.188 1.00 80.38 83 VAL A O 1
ATOM 633 N N . ASN A 1 84 ? 9.134 5.164 -8.383 1.00 85.19 84 ASN A N 1
ATOM 634 C CA . ASN A 1 84 ? 8.289 6.345 -8.214 1.00 85.19 84 ASN A CA 1
ATOM 635 C C . ASN A 1 84 ? 6.844 5.962 -7.875 1.00 85.19 84 ASN A C 1
ATOM 637 O O . ASN A 1 84 ? 6.291 6.494 -6.913 1.00 85.19 84 ASN A O 1
ATOM 641 N N . LEU A 1 85 ? 6.265 5.005 -8.605 1.00 87.50 85 LEU A N 1
ATOM 642 C CA . LEU A 1 85 ? 4.902 4.519 -8.364 1.00 87.50 85 LEU A CA 1
ATOM 643 C C . LEU A 1 85 ? 4.775 3.793 -7.026 1.00 87.50 85 LEU A C 1
ATOM 645 O O . LEU A 1 85 ? 3.789 3.941 -6.304 1.00 87.50 85 LEU A O 1
ATOM 649 N N . ARG A 1 86 ? 5.829 3.088 -6.619 1.00 82.56 86 ARG A N 1
ATOM 650 C CA . ARG A 1 86 ? 5.889 2.429 -5.317 1.00 82.56 86 ARG A CA 1
ATOM 651 C C . ARG A 1 86 ? 5.768 3.397 -4.151 1.00 82.56 86 ARG A C 1
ATOM 653 O O . ARG A 1 86 ? 5.112 3.068 -3.173 1.00 82.56 86 ARG A O 1
ATOM 660 N N . ARG A 1 87 ? 6.325 4.611 -4.280 1.00 83.06 87 ARG A N 1
ATOM 661 C CA . ARG A 1 87 ? 6.158 5.683 -3.279 1.00 83.06 87 ARG A CA 1
ATOM 662 C C . ARG A 1 87 ? 4.701 6.000 -2.989 1.00 83.06 87 ARG A C 1
ATOM 664 O O . ARG A 1 87 ? 4.387 6.408 -1.877 1.00 83.06 87 ARG A O 1
ATOM 671 N N . LEU A 1 88 ? 3.847 5.832 -3.986 1.00 88.06 88 LEU A N 1
ATOM 672 C CA . LEU A 1 88 ? 2.416 6.052 -3.878 1.00 88.06 88 LEU A CA 1
ATOM 673 C C . LEU A 1 88 ? 1.733 4.792 -3.340 1.00 88.06 88 LEU A C 1
ATOM 675 O O . LEU A 1 88 ? 0.988 4.865 -2.370 1.00 88.06 88 LEU A O 1
ATOM 679 N N . THR A 1 89 ? 2.045 3.636 -3.928 1.00 86.06 89 THR A N 1
ATOM 680 C CA . THR A 1 89 ? 1.399 2.351 -3.614 1.00 86.06 89 THR A CA 1
ATOM 681 C C . THR A 1 89 ? 1.681 1.863 -2.190 1.00 86.06 89 THR A C 1
ATOM 683 O O . THR A 1 89 ? 0.781 1.352 -1.533 1.00 86.06 89 THR A O 1
ATOM 686 N N . ASP A 1 90 ? 2.901 2.051 -1.681 1.00 83.12 90 ASP A N 1
ATOM 687 C CA . ASP A 1 90 ? 3.296 1.635 -0.325 1.00 83.12 90 ASP A CA 1
ATOM 688 C C . ASP A 1 90 ? 2.995 2.724 0.734 1.00 83.12 90 ASP A C 1
ATOM 690 O O . ASP A 1 90 ? 3.306 2.564 1.918 1.00 83.12 90 ASP A O 1
ATOM 694 N N . ASN A 1 91 ? 2.396 3.855 0.336 1.00 89.56 91 ASN A N 1
ATOM 695 C CA . ASN A 1 91 ? 1.930 4.885 1.260 1.00 89.56 91 ASN A CA 1
ATOM 696 C C . ASN A 1 91 ? 0.480 4.581 1.676 1.00 89.56 91 ASN A C 1
ATOM 698 O O . ASN A 1 91 ? -0.471 4.767 0.918 1.00 89.56 91 ASN A O 1
ATOM 702 N N . ILE A 1 92 ? 0.316 4.104 2.910 1.00 91.44 92 ILE A N 1
ATOM 703 C CA . ILE A 1 92 ? -0.971 3.725 3.507 1.00 91.44 92 ILE A CA 1
ATOM 704 C C . ILE A 1 92 ? -1.942 4.911 3.532 1.00 91.44 92 ILE A C 1
ATOM 706 O O . ILE A 1 92 ? -3.083 4.764 3.112 1.00 91.44 92 ILE A O 1
ATOM 710 N N . LEU A 1 93 ? -1.494 6.101 3.953 1.00 93.62 93 LEU A N 1
ATOM 711 C CA . LEU A 1 93 ? -2.348 7.297 3.974 1.00 93.62 93 LEU A CA 1
ATOM 712 C C . LEU A 1 93 ? -2.871 7.634 2.576 1.00 93.62 93 LEU A C 1
ATOM 714 O O . LEU A 1 93 ? -4.048 7.939 2.396 1.00 93.62 93 LEU A O 1
ATOM 718 N N . TRP A 1 94 ? -1.981 7.574 1.585 1.00 93.50 94 TRP A N 1
ATOM 719 C CA . TRP A 1 94 ? -2.327 7.849 0.196 1.00 93.50 94 TRP A CA 1
ATOM 720 C C . TRP A 1 94 ? -3.309 6.819 -0.361 1.00 93.50 94 TRP A C 1
ATOM 722 O O . TRP A 1 94 ? -4.307 7.172 -0.984 1.00 93.50 94 TRP A O 1
ATOM 732 N N . THR A 1 95 ? -3.077 5.538 -0.095 1.00 92.69 95 THR A N 1
ATOM 733 C CA . THR A 1 95 ? -3.976 4.479 -0.561 1.00 92.69 95 THR A CA 1
ATOM 734 C C . THR A 1 95 ? -5.322 4.510 0.160 1.00 92.69 95 THR A C 1
ATOM 736 O O . THR A 1 95 ? -6.338 4.323 -0.499 1.00 92.69 95 THR A O 1
ATOM 739 N N . HIS A 1 96 ? -5.382 4.865 1.450 1.00 93.31 96 HIS A N 1
ATOM 740 C CA . HIS A 1 96 ? -6.642 5.176 2.142 1.00 93.31 96 HIS A CA 1
ATOM 741 C C . HIS A 1 96 ? -7.374 6.335 1.457 1.00 93.31 96 HIS A C 1
ATOM 743 O O . HIS A 1 96 ? -8.565 6.233 1.162 1.00 93.31 96 HIS A O 1
ATOM 749 N N . HIS A 1 97 ? -6.655 7.408 1.118 1.00 93.31 97 HIS A N 1
ATOM 750 C CA . HIS A 1 97 ? -7.218 8.543 0.392 1.00 93.31 97 HIS A CA 1
ATOM 751 C C . HIS A 1 97 ? -7.815 8.129 -0.964 1.00 93.31 97 HIS A C 1
ATOM 753 O O . HIS A 1 97 ? -8.936 8.525 -1.275 1.00 93.31 97 HIS A O 1
ATOM 759 N N . LEU A 1 98 ? -7.138 7.283 -1.747 1.00 92.56 98 LEU A N 1
ATOM 760 C CA . LEU A 1 98 ? -7.696 6.750 -2.997 1.00 92.56 98 LEU A CA 1
ATOM 761 C C . LEU A 1 98 ? -8.928 5.864 -2.753 1.00 92.56 98 LEU A C 1
ATOM 763 O O . LEU A 1 98 ? -9.956 6.051 -3.399 1.00 92.56 98 LEU A O 1
ATOM 767 N N . MET A 1 99 ? -8.855 4.953 -1.782 1.00 91.44 99 MET A N 1
ATOM 768 C CA . MET A 1 99 ? -9.949 4.045 -1.414 1.00 91.44 99 MET A CA 1
ATOM 769 C C . MET A 1 99 ? -11.216 4.777 -0.968 1.00 91.44 99 MET A C 1
ATOM 771 O O . MET A 1 99 ? -12.329 4.349 -1.273 1.00 91.44 99 MET A O 1
ATOM 775 N N . SER A 1 100 ? -11.058 5.903 -0.280 1.00 91.31 100 SER A N 1
ATOM 776 C CA . SER A 1 100 ? -12.183 6.716 0.172 1.00 91.31 100 SER A CA 1
ATOM 777 C C . SER A 1 100 ? -13.027 7.282 -0.974 1.00 91.31 100 SER A C 1
ATOM 779 O O . SER A 1 100 ? -14.246 7.376 -0.851 1.00 91.31 100 SER A O 1
ATOM 781 N N . LYS A 1 101 ? -12.406 7.574 -2.126 1.00 88.44 101 LYS A N 1
ATOM 782 C CA . LYS A 1 101 ? -13.095 8.098 -3.316 1.00 88.44 101 LYS A CA 1
ATOM 783 C C . LYS A 1 101 ? -13.990 7.054 -3.983 1.00 88.44 101 LYS A C 1
ATOM 785 O O . LYS A 1 101 ? -14.909 7.419 -4.707 1.00 88.44 101 LYS A O 1
ATOM 790 N N . VAL A 1 102 ? -13.732 5.772 -3.724 1.00 88.12 102 VAL A N 1
ATOM 791 C CA . VAL A 1 102 ? -14.492 4.633 -4.262 1.00 88.12 102 VAL A CA 1
ATOM 792 C C . VAL A 1 102 ? -15.333 3.923 -3.195 1.00 88.12 102 VAL A C 1
ATOM 794 O O . VAL A 1 102 ? -15.830 2.824 -3.427 1.00 88.12 102 VAL A O 1
ATOM 797 N N . GLY A 1 103 ? -15.510 4.541 -2.020 1.00 87.50 103 GLY A N 1
ATOM 798 C CA . GLY A 1 103 ? -16.390 4.034 -0.962 1.00 87.50 103 GLY A CA 1
ATOM 799 C C . GLY A 1 103 ? -15.906 2.745 -0.291 1.00 87.50 103 GLY A C 1
ATOM 800 O O . GLY A 1 103 ? -16.712 2.005 0.273 1.00 87.50 103 GLY A O 1
ATOM 801 N N . LEU A 1 104 ? -14.606 2.444 -0.357 1.00 89.94 104 LEU A N 1
ATOM 802 C CA . LEU A 1 104 ? -14.037 1.287 0.327 1.00 89.94 104 LEU A CA 1
ATOM 803 C C . LEU A 1 104 ? -13.821 1.569 1.815 1.00 89.94 104 LEU A C 1
ATOM 805 O O . LEU A 1 104 ? -13.540 2.687 2.230 1.00 89.94 104 LEU A O 1
ATOM 809 N N . THR A 1 105 ? -13.923 0.515 2.621 1.00 88.75 105 THR A N 1
ATOM 810 C CA . THR A 1 105 ? -13.769 0.577 4.078 1.00 88.75 105 THR A CA 1
ATOM 811 C C . THR A 1 105 ? -12.314 0.393 4.500 1.00 88.75 105 THR A C 1
ATOM 813 O O . THR A 1 105 ? -11.688 -0.613 4.145 1.00 88.75 105 THR A O 1
ATOM 816 N N . PHE A 1 106 ? -11.837 1.297 5.344 1.00 91.62 106 PHE A N 1
ATOM 817 C CA . PHE A 1 106 ? -10.523 1.305 5.985 1.00 91.62 106 PHE A CA 1
ATOM 818 C C . PHE A 1 106 ? -10.672 1.885 7.411 1.00 91.62 106 PHE A C 1
ATOM 820 O O . PHE A 1 106 ? -11.740 2.414 7.731 1.00 91.62 106 PHE A O 1
ATOM 827 N N . PRO A 1 107 ? -9.668 1.757 8.297 1.00 92.19 107 PRO A N 1
ATOM 828 C CA . PRO A 1 107 ? -9.705 2.366 9.627 1.00 92.19 107 PRO A CA 1
ATOM 829 C C . PRO A 1 107 ? -9.897 3.883 9.580 1.00 92.19 107 PRO A C 1
ATOM 831 O O . PRO A 1 107 ? -9.270 4.546 8.753 1.00 92.19 107 PRO A O 1
ATOM 834 N N . GLU A 1 108 ? -10.666 4.458 10.508 1.00 93.75 108 GLU A N 1
ATOM 835 C CA . GLU A 1 108 ? -10.651 5.915 10.667 1.00 93.75 108 GLU A CA 1
ATOM 836 C C . GLU A 1 108 ? -9.220 6.354 10.979 1.00 93.75 108 GLU A C 1
ATOM 838 O O . GLU A 1 108 ? -8.555 5.752 11.824 1.00 93.75 108 GLU A O 1
ATOM 843 N N . THR A 1 109 ? -8.726 7.347 10.244 1.00 94.88 109 THR A N 1
ATOM 844 C CA . THR A 1 109 ? -7.300 7.666 10.174 1.00 94.88 109 THR A CA 1
ATOM 845 C C . THR A 1 109 ? -7.065 9.155 10.402 1.00 94.88 109 THR A C 1
ATOM 847 O O . THR A 1 109 ? -7.608 9.990 9.680 1.00 94.88 109 THR A O 1
ATOM 850 N N . VAL A 1 110 ? -6.164 9.496 11.323 1.00 95.94 110 VAL A N 1
ATOM 851 C CA . VAL A 1 110 ? -5.478 10.795 11.353 1.00 95.94 110 VAL A CA 1
ATOM 852 C C . VAL A 1 110 ? -4.052 10.598 10.853 1.00 95.94 110 VAL A C 1
ATOM 854 O O . VAL A 1 110 ? -3.289 9.814 11.417 1.00 95.94 110 VAL A O 1
ATOM 857 N N . GLY A 1 111 ? -3.688 11.296 9.781 1.00 95.12 111 GLY A N 1
ATOM 858 C CA . GLY A 1 111 ? -2.359 11.247 9.183 1.00 95.12 111 GLY A CA 1
ATOM 859 C C . GLY A 1 111 ? -1.600 12.553 9.379 1.00 95.12 111 GLY A C 1
ATOM 860 O O . GLY A 1 111 ? -1.980 13.576 8.818 1.00 95.12 111 GLY A O 1
ATOM 861 N N . PHE A 1 112 ? -0.495 12.514 10.119 1.00 94.69 112 PHE A N 1
ATOM 862 C CA . PHE A 1 112 ? 0.443 13.625 10.256 1.00 94.69 112 PHE A CA 1
ATOM 863 C C . PHE A 1 112 ? 1.487 13.548 9.146 1.00 94.69 112 PHE A C 1
ATOM 865 O O . PHE A 1 112 ? 2.319 12.638 9.145 1.00 94.69 112 PHE A O 1
ATOM 872 N N . VAL A 1 113 ? 1.448 14.483 8.200 1.00 92.44 113 VAL A N 1
ATOM 873 C CA . VAL A 1 113 ? 2.273 14.443 6.987 1.00 92.44 113 VAL A CA 1
ATOM 874 C C . VAL A 1 113 ? 3.357 15.506 7.021 1.00 92.44 113 VAL A C 1
ATOM 876 O O . VAL A 1 113 ? 3.077 16.672 7.300 1.00 92.44 113 VAL A O 1
ATOM 879 N N . PHE A 1 114 ? 4.587 15.108 6.690 1.00 87.81 114 PHE A N 1
ATOM 880 C CA . PHE A 1 114 ? 5.742 15.998 6.662 1.00 87.81 114 PHE A CA 1
ATOM 881 C C . PHE A 1 114 ? 6.208 16.260 5.226 1.00 87.81 114 PHE A C 1
ATOM 883 O O . PHE A 1 114 ? 6.669 15.340 4.558 1.00 87.81 114 PHE A O 1
ATOM 890 N N . ASP A 1 115 ? 6.124 17.519 4.777 1.00 86.25 115 ASP A N 1
ATOM 891 C CA . ASP A 1 115 ? 6.683 18.010 3.501 1.00 86.25 115 ASP A CA 1
ATOM 892 C C . ASP A 1 115 ? 6.356 17.097 2.298 1.00 86.25 115 ASP A C 1
ATOM 894 O O . ASP A 1 115 ? 7.221 16.395 1.768 1.00 86.25 115 ASP A O 1
ATOM 898 N N . THR A 1 116 ? 5.068 17.040 1.937 1.00 86.19 116 THR A N 1
ATOM 899 C CA . THR A 1 116 ? 4.541 16.188 0.861 1.00 86.19 116 THR A CA 1
ATOM 900 C C . THR A 1 116 ? 4.037 17.013 -0.317 1.00 86.19 116 THR A C 1
ATOM 902 O O . THR A 1 116 ? 3.395 18.044 -0.125 1.00 86.19 116 THR A O 1
ATOM 905 N N . ASP A 1 117 ? 4.246 16.490 -1.524 1.00 83.94 117 ASP A N 1
ATOM 906 C CA . ASP A 1 117 ? 3.644 17.006 -2.759 1.00 83.94 117 ASP A CA 1
ATOM 907 C C . ASP A 1 117 ? 2.280 16.349 -3.058 1.00 83.94 117 ASP A C 1
ATOM 909 O O . ASP A 1 117 ? 1.632 16.670 -4.051 1.00 83.94 117 ASP A O 1
ATOM 913 N N . MET A 1 118 ? 1.842 15.387 -2.233 1.00 86.31 118 MET A N 1
ATOM 914 C CA . MET A 1 118 ? 0.568 14.690 -2.431 1.00 86.31 118 MET A CA 1
ATOM 915 C C . MET A 1 118 ? -0.613 15.598 -2.076 1.00 86.31 118 MET A C 1
ATOM 917 O O . MET A 1 118 ? -0.706 16.108 -0.958 1.00 86.31 118 MET A O 1
ATOM 921 N N . ALA A 1 119 ? -1.545 15.748 -3.017 1.00 86.44 119 ALA A N 1
ATOM 922 C CA . ALA A 1 119 ? -2.759 16.531 -2.830 1.00 86.44 119 ALA A CA 1
ATOM 923 C C . ALA A 1 119 ? -3.842 15.698 -2.128 1.00 86.44 119 ALA A C 1
ATOM 925 O O . ALA A 1 119 ? -4.572 14.934 -2.761 1.00 86.44 119 ALA A O 1
ATOM 926 N N . PHE A 1 120 ? -3.951 15.851 -0.809 1.00 86.75 120 PHE A N 1
ATOM 927 C CA . PHE A 1 120 ? -5.048 15.280 -0.033 1.00 86.75 120 PHE A CA 1
ATOM 928 C C . PHE A 1 120 ? -6.273 16.203 -0.081 1.00 86.75 120 PHE A C 1
ATOM 930 O O . PHE A 1 120 ? -6.161 17.411 0.115 1.00 86.75 120 PHE A O 1
ATOM 937 N N . SER A 1 121 ? -7.453 15.631 -0.324 1.00 81.00 121 SER A N 1
ATOM 938 C CA . SER A 1 121 ? -8.727 16.334 -0.126 1.00 81.00 121 SER A CA 1
ATOM 939 C C . SER A 1 121 ? -9.125 16.252 1.344 1.00 81.00 121 SER A C 1
ATOM 941 O O . SER A 1 121 ? -9.054 15.174 1.936 1.00 81.00 121 SER A O 1
ATOM 943 N N . ASN A 1 122 ? -9.561 17.378 1.906 1.00 69.06 122 ASN A N 1
ATOM 944 C CA . ASN A 1 122 ? -10.005 17.470 3.297 1.00 69.06 122 ASN A CA 1
ATOM 945 C C . ASN A 1 122 ? -11.477 17.061 3.491 1.00 69.06 122 ASN A C 1
ATOM 947 O O . ASN A 1 122 ? -11.904 16.888 4.627 1.00 69.06 122 ASN A O 1
ATOM 951 N N . ASP A 1 123 ? -12.235 16.859 2.408 1.00 68.25 123 ASP A N 1
ATOM 952 C CA . ASP A 1 123 ? -13.680 16.569 2.451 1.00 68.25 123 ASP A CA 1
ATOM 953 C C . ASP A 1 123 ? -13.989 15.063 2.444 1.00 68.25 123 ASP A C 1
ATOM 955 O O . ASP A 1 123 ? -15.020 14.610 1.944 1.00 68.25 123 ASP A O 1
ATOM 959 N N . ILE A 1 124 ? -13.064 14.256 2.960 1.00 78.88 124 ILE A N 1
ATOM 960 C CA . ILE A 1 124 ? -13.149 12.802 2.898 1.00 78.88 124 ILE A CA 1
ATOM 961 C C . ILE A 1 124 ? -13.523 12.238 4.261 1.00 78.88 124 ILE A C 1
ATOM 963 O O . ILE A 1 124 ? -12.799 12.379 5.244 1.00 78.88 124 ILE A O 1
ATOM 967 N N . SER A 1 125 ? -14.654 11.535 4.298 1.00 80.19 125 SER A N 1
ATOM 968 C CA . SER A 1 125 ? -15.096 10.825 5.494 1.00 80.19 125 SER A CA 1
ATOM 969 C C . SER A 1 125 ? -14.065 9.769 5.916 1.00 80.19 125 SER A C 1
ATOM 971 O O . SER A 1 125 ? -13.554 9.015 5.088 1.00 80.19 125 SER A O 1
ATOM 973 N N . GLY A 1 126 ? -13.749 9.733 7.212 1.00 87.81 126 GLY A N 1
ATOM 974 C CA . GLY A 1 126 ? -12.845 8.748 7.812 1.00 87.81 126 GLY A CA 1
ATOM 975 C C . GLY A 1 126 ? -11.347 9.048 7.681 1.00 87.81 126 GLY A C 1
ATOM 976 O O . GLY A 1 126 ? -10.550 8.286 8.226 1.00 87.81 126 GLY A O 1
ATOM 977 N N . ILE A 1 127 ? -10.933 10.132 7.008 1.00 92.50 127 ILE A N 1
ATOM 978 C CA . ILE A 1 127 ? -9.517 10.527 6.914 1.00 92.50 127 ILE A CA 1
ATOM 979 C C . ILE A 1 127 ? -9.352 11.997 7.274 1.00 92.50 127 ILE A C 1
ATOM 981 O O . ILE A 1 127 ? -9.929 12.875 6.640 1.00 92.50 127 ILE A O 1
ATOM 985 N N . ARG A 1 128 ? -8.474 12.271 8.237 1.00 92.88 128 ARG A N 1
ATOM 986 C CA . ARG A 1 128 ? -8.038 13.621 8.581 1.00 92.88 128 ARG A CA 1
ATOM 987 C C . ARG A 1 128 ? -6.544 13.765 8.335 1.00 92.88 128 ARG A C 1
ATOM 989 O O . ARG A 1 128 ? -5.743 13.038 8.916 1.00 92.88 128 ARG A O 1
ATOM 996 N N . VAL A 1 129 ? -6.162 14.710 7.482 1.00 93.88 129 VAL A N 1
ATOM 997 C CA . VAL A 1 129 ? -4.757 14.965 7.145 1.00 93.88 129 VAL A CA 1
ATOM 998 C C . VAL A 1 129 ? -4.278 16.229 7.846 1.00 93.88 129 VAL A C 1
ATOM 1000 O O . VAL A 1 129 ? -4.874 17.295 7.718 1.00 93.88 129 VAL A O 1
ATOM 1003 N N . VAL A 1 130 ? -3.181 16.106 8.588 1.00 93.44 130 VAL A N 1
ATOM 1004 C CA . VAL A 1 130 ? -2.562 17.188 9.351 1.00 93.44 130 VAL A CA 1
ATOM 1005 C C . VAL A 1 130 ? -1.178 17.446 8.777 1.00 93.44 130 VAL A C 1
ATOM 1007 O O . VAL A 1 130 ? -0.266 16.633 8.923 1.00 93.44 130 VAL A O 1
ATOM 1010 N N . HIS A 1 131 ? -1.001 18.595 8.134 1.00 91.69 131 HIS A N 1
ATOM 1011 C CA . HIS A 1 131 ? 0.310 19.012 7.650 1.00 91.69 131 HIS A CA 1
ATOM 1012 C C . HIS A 1 131 ? 1.156 19.510 8.822 1.00 91.69 131 HIS A C 1
ATOM 1014 O O . HIS A 1 131 ? 0.828 20.513 9.459 1.00 91.69 131 HIS A O 1
ATOM 1020 N N . VAL A 1 132 ? 2.254 18.810 9.098 1.00 89.25 132 VAL A N 1
ATOM 1021 C CA . VAL A 1 132 ? 3.185 19.148 10.174 1.00 89.25 132 VAL A CA 1
ATOM 1022 C C . VAL A 1 132 ? 4.534 19.569 9.612 1.00 89.25 132 VAL A C 1
ATOM 1024 O O . VAL A 1 132 ? 5.014 19.047 8.609 1.00 89.25 132 VAL A O 1
ATOM 1027 N N . ASP A 1 133 ? 5.164 20.519 10.293 1.00 81.56 133 ASP A N 1
ATOM 1028 C CA . ASP A 1 133 ? 6.551 20.899 10.057 1.00 81.56 133 ASP A CA 1
ATOM 1029 C C . ASP A 1 133 ? 7.352 20.500 11.295 1.00 81.56 133 ASP A C 1
ATOM 1031 O O . ASP A 1 133 ? 7.177 21.074 12.373 1.00 81.56 133 ASP A O 1
ATOM 1035 N N . ASN A 1 134 ? 8.216 19.494 11.145 1.00 68.88 134 ASN A N 1
ATOM 1036 C CA . ASN A 1 134 ? 8.982 18.930 12.253 1.00 68.88 134 ASN A CA 1
ATOM 1037 C C . ASN A 1 134 ? 10.029 19.894 12.844 1.00 68.88 134 ASN A C 1
ATOM 1039 O O . ASN A 1 134 ? 10.639 19.572 13.861 1.00 68.88 134 ASN A O 1
ATOM 1043 N N . LYS A 1 135 ? 10.226 21.076 12.241 1.00 67.50 135 LYS A N 1
ATOM 1044 C CA . LYS A 1 135 ? 11.141 22.119 12.726 1.00 67.50 135 LYS A CA 1
ATOM 1045 C C . LYS A 1 135 ? 10.442 23.269 13.451 1.00 67.50 135 LYS A C 1
ATOM 1047 O O . LYS A 1 135 ? 11.128 24.173 13.928 1.00 67.50 135 LYS A O 1
ATOM 1052 N N . LYS A 1 136 ? 9.107 23.275 13.546 1.00 70.25 136 LYS A N 1
ATOM 1053 C CA . LYS A 1 136 ? 8.368 24.339 14.244 1.00 70.25 136 LYS A CA 1
ATOM 1054 C C . LYS A 1 136 ? 8.238 24.061 15.740 1.00 70.25 136 LYS A C 1
ATOM 1056 O O . LYS A 1 136 ? 7.953 22.948 16.169 1.00 70.25 136 LYS A O 1
ATOM 1061 N N . THR A 1 137 ? 8.355 25.122 16.535 1.00 64.31 137 THR A N 1
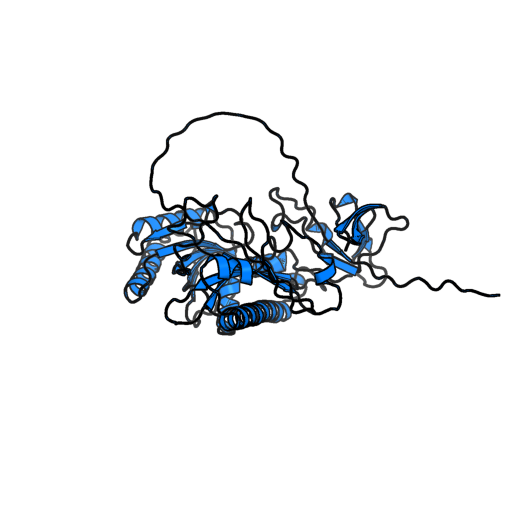ATOM 1062 C CA . THR A 1 137 ? 8.238 25.114 18.003 1.00 64.31 137 THR A CA 1
ATOM 1063 C C . THR A 1 137 ? 6.851 24.738 18.532 1.00 64.31 137 THR A C 1
ATOM 1065 O O . THR A 1 137 ? 6.721 24.475 19.720 1.00 64.31 137 THR A O 1
ATOM 1068 N N . ASN A 1 138 ? 5.812 24.691 17.691 1.00 85.56 138 ASN A N 1
ATOM 1069 C CA . ASN A 1 138 ? 4.441 24.376 18.104 1.00 85.56 138 ASN A CA 1
ATOM 1070 C C . ASN A 1 138 ? 3.987 22.944 17.764 1.00 85.56 138 ASN A C 1
ATOM 1072 O O . ASN A 1 138 ? 2.800 22.652 17.915 1.00 85.56 138 ASN A O 1
ATOM 1076 N N . LEU A 1 139 ? 4.889 22.068 17.304 1.00 90.12 139 LEU A N 1
ATOM 1077 C CA . LEU A 1 139 ? 4.542 20.713 16.862 1.00 90.12 139 LEU A CA 1
ATOM 1078 C C . LEU A 1 139 ? 3.788 19.915 17.934 1.00 90.12 139 LEU A C 1
ATOM 1080 O O . LEU A 1 139 ? 2.763 19.312 17.640 1.00 90.12 139 LEU A O 1
ATOM 1084 N N . GLU A 1 140 ? 4.265 19.956 19.177 1.00 93.00 140 GLU A N 1
ATOM 1085 C CA . GLU A 1 140 ? 3.650 19.254 20.308 1.00 93.00 140 GLU A CA 1
ATOM 1086 C C . GLU A 1 140 ? 2.208 19.704 20.560 1.00 93.00 140 GLU A C 1
ATOM 1088 O O . GLU A 1 140 ? 1.329 18.865 20.746 1.00 93.00 140 GLU A O 1
ATOM 1093 N N . ASN A 1 141 ? 1.937 21.010 20.481 1.00 93.25 141 ASN A N 1
ATOM 1094 C CA . ASN A 1 141 ? 0.588 21.551 20.656 1.00 93.25 141 ASN A CA 1
ATOM 1095 C C . ASN A 1 141 ? -0.352 21.099 19.534 1.00 93.25 141 ASN A C 1
ATOM 1097 O O . ASN A 1 141 ? -1.502 20.758 19.804 1.00 93.25 141 ASN A O 1
ATOM 1101 N N . VAL A 1 142 ? 0.137 21.080 18.288 1.00 94.19 142 VAL A N 1
ATOM 1102 C CA . VAL A 1 142 ? -0.637 20.595 17.137 1.00 94.19 142 VAL A CA 1
ATOM 1103 C C . VAL A 1 142 ? -0.947 19.111 17.308 1.00 94.19 142 VAL A C 1
ATOM 1105 O O . VAL A 1 142 ? -2.111 18.733 17.273 1.00 94.19 142 VAL A O 1
ATOM 1108 N N . VAL A 1 143 ? 0.062 18.276 17.567 1.00 95.81 143 VAL A N 1
ATOM 1109 C CA . VAL A 1 143 ? -0.137 16.830 17.757 1.00 95.81 143 VAL A CA 1
ATOM 1110 C C . VAL A 1 143 ? -1.085 16.557 18.924 1.00 95.81 143 VAL A C 1
ATOM 1112 O O . VAL A 1 143 ? -2.042 15.811 18.759 1.00 95.81 143 VAL A O 1
ATOM 1115 N N . SER A 1 144 ? -0.883 17.208 20.069 1.00 96.69 144 SER A N 1
ATOM 1116 C CA . SER A 1 144 ? -1.729 17.037 21.256 1.00 96.69 144 SER A CA 1
ATOM 1117 C C . SER A 1 144 ? -3.193 17.400 20.996 1.00 96.69 144 SER A C 1
ATOM 1119 O O . SER A 1 144 ? -4.095 16.698 21.452 1.00 96.69 144 SER A O 1
ATOM 1121 N N . ALA A 1 145 ? -3.448 18.490 20.264 1.00 96.38 145 ALA A N 1
ATOM 1122 C CA . ALA A 1 145 ? -4.805 18.898 19.910 1.00 96.38 145 ALA A CA 1
ATOM 1123 C C . ALA A 1 145 ? -5.479 17.870 18.989 1.00 96.38 145 ALA A C 1
ATOM 1125 O O . ALA A 1 145 ? -6.623 17.485 19.217 1.00 96.38 145 ALA A O 1
ATOM 1126 N N . GLU A 1 146 ? -4.753 17.383 17.985 1.00 96.62 146 GLU A N 1
ATOM 1127 C CA . GLU A 1 146 ? -5.250 16.404 17.018 1.00 96.62 146 GLU A CA 1
ATOM 1128 C C . GLU A 1 146 ? -5.505 15.029 17.648 1.00 96.62 146 GLU A C 1
ATOM 1130 O O . GLU A 1 146 ? -6.542 14.419 17.387 1.00 96.62 146 GLU A O 1
ATOM 1135 N N . VAL A 1 147 ? -4.608 14.573 18.532 1.00 97.19 147 VAL A N 1
ATOM 1136 C CA . VAL A 1 147 ? -4.799 13.350 19.326 1.00 97.19 147 VAL A CA 1
ATOM 1137 C C . VAL A 1 147 ? -6.044 13.478 20.196 1.00 97.19 147 VAL A C 1
ATOM 1139 O O . VAL A 1 147 ? -6.867 12.568 20.211 1.00 97.19 147 VAL A O 1
ATOM 1142 N N . ARG A 1 148 ? -6.236 14.617 20.873 1.00 96.88 148 ARG A N 1
ATOM 1143 C CA . ARG A 1 148 ? -7.418 14.835 21.714 1.00 96.88 148 ARG A CA 1
ATOM 1144 C C . ARG A 1 148 ? -8.713 14.745 20.912 1.00 96.88 148 ARG A C 1
ATOM 1146 O O . ARG A 1 148 ? -9.595 13.992 21.305 1.00 96.88 148 ARG A O 1
ATOM 1153 N N . ILE A 1 149 ? -8.795 15.449 19.782 1.00 95.12 149 ILE A N 1
ATOM 1154 C CA . ILE A 1 149 ? -9.986 15.439 18.918 1.00 95.12 149 ILE A CA 1
ATOM 1155 C C . ILE A 1 149 ? -10.318 14.011 18.460 1.00 95.12 149 ILE A C 1
ATOM 1157 O O . ILE A 1 149 ? -11.478 13.608 18.476 1.00 95.12 149 ILE A O 1
ATOM 1161 N N . PHE A 1 150 ? -9.308 13.229 18.078 1.00 95.12 150 PHE A N 1
ATOM 1162 C CA . PHE A 1 150 ? -9.521 11.854 17.627 1.00 95.12 150 PHE A CA 1
ATOM 1163 C C . PHE A 1 150 ? -9.929 10.901 18.755 1.00 95.12 150 PHE A C 1
ATOM 1165 O O . PHE A 1 150 ? -10.777 10.034 18.570 1.00 95.12 150 PHE A O 1
ATOM 1172 N N . LEU A 1 151 ? -9.352 11.048 19.949 1.00 94.88 151 LEU A N 1
ATOM 1173 C CA . LEU A 1 151 ? -9.764 10.238 21.096 1.00 94.88 151 LEU A CA 1
ATOM 1174 C C . LEU A 1 151 ? -11.185 10.593 21.546 1.00 94.88 151 LEU A C 1
ATOM 1176 O O . LEU A 1 151 ? -11.958 9.697 21.872 1.00 94.88 151 LEU A O 1
ATOM 1180 N N . GLU A 1 152 ? -11.565 11.872 21.497 1.00 92.69 152 GLU A N 1
ATOM 1181 C CA . GLU A 1 152 ? -12.936 12.320 21.763 1.00 92.69 152 GLU A CA 1
ATOM 1182 C C . GLU A 1 152 ? -13.947 11.713 20.780 1.00 92.69 152 GLU A C 1
ATOM 1184 O O . GLU A 1 152 ? -15.034 11.322 21.209 1.00 92.69 152 GLU A O 1
ATOM 1189 N N . SER A 1 153 ? -13.601 11.569 19.493 1.00 89.94 153 SER A N 1
ATOM 1190 C CA . SER A 1 153 ? -14.464 10.859 18.538 1.00 89.94 153 SER A CA 1
ATOM 1191 C C . SER A 1 153 ? -14.533 9.363 18.843 1.00 89.94 153 SER A C 1
ATOM 1193 O O . SER A 1 153 ? -15.615 8.784 18.797 1.00 89.94 153 SER A O 1
ATOM 1195 N N . CYS A 1 154 ? -13.422 8.742 19.253 1.00 87.69 154 CYS A N 1
ATOM 1196 C CA . CYS A 1 154 ? -13.411 7.333 19.651 1.00 87.69 154 CYS A CA 1
ATOM 1197 C C . CYS A 1 154 ? -14.316 7.065 20.863 1.00 87.69 154 CYS A C 1
ATOM 1199 O O . CYS A 1 154 ? -15.028 6.065 20.859 1.00 87.69 154 CYS A O 1
ATOM 1201 N N . LEU A 1 155 ? -14.363 7.970 21.849 1.00 83.38 155 LEU A N 1
ATOM 1202 C CA . LEU A 1 155 ? -15.242 7.860 23.026 1.00 83.38 155 LEU A CA 1
ATOM 1203 C C . LEU A 1 155 ? -16.741 7.891 22.686 1.00 83.38 155 LEU A C 1
ATOM 1205 O O . LEU A 1 155 ? -17.558 7.422 23.475 1.00 83.38 155 LEU A O 1
ATOM 1209 N N . GLN A 1 156 ? -17.114 8.442 21.527 1.00 84.75 156 GLN A N 1
ATOM 1210 C CA . GLN A 1 156 ? -18.493 8.423 21.021 1.00 84.75 156 GLN A CA 1
ATOM 1211 C C . GLN A 1 156 ? -18.831 7.111 20.296 1.00 84.75 156 GLN A C 1
ATOM 1213 O O . GLN A 1 156 ? -19.967 6.906 19.869 1.00 84.75 156 GLN A O 1
ATOM 1218 N N . THR A 1 157 ? -17.851 6.220 20.159 1.00 84.06 157 THR A N 1
ATOM 1219 C CA . THR A 1 157 ? -17.959 4.926 19.490 1.00 84.06 157 THR A CA 1
ATOM 1220 C C . THR A 1 157 ? -17.560 3.803 20.448 1.00 84.06 157 THR A C 1
ATOM 1222 O O . THR A 1 157 ? -17.201 4.026 21.599 1.00 84.06 157 THR A O 1
ATOM 1225 N N . GLU A 1 158 ? -17.600 2.560 19.977 1.00 83.31 158 GLU A N 1
ATOM 1226 C CA . GLU A 1 158 ? -17.151 1.407 20.762 1.00 83.31 158 GLU A CA 1
ATOM 1227 C C . GLU A 1 158 ? -15.626 1.160 20.669 1.00 83.31 158 GLU A C 1
ATOM 1229 O O . GLU A 1 158 ? -15.128 0.131 21.136 1.00 83.31 158 GLU A O 1
ATOM 1234 N N . VAL A 1 159 ? -14.862 2.037 20.010 1.00 85.69 159 VAL A N 1
ATOM 1235 C CA . VAL A 1 159 ? -13.417 1.850 19.815 1.00 85.69 159 VAL A CA 1
ATOM 1236 C C . VAL A 1 159 ? -12.682 1.969 21.153 1.00 85.69 159 VAL A C 1
ATOM 1238 O O . VAL A 1 159 ? -12.808 2.959 21.864 1.00 85.69 159 VAL A O 1
ATOM 1241 N N . THR A 1 160 ? -11.883 0.951 21.485 1.00 84.56 160 THR A N 1
ATOM 1242 C CA . THR A 1 160 ? -11.121 0.881 22.748 1.00 84.56 160 THR A CA 1
ATOM 1243 C C . THR A 1 160 ? -9.610 0.963 22.559 1.00 84.56 160 THR A C 1
ATOM 1245 O O . THR A 1 160 ? -8.880 1.197 23.524 1.00 84.56 160 THR A O 1
ATOM 1248 N N . MET A 1 161 ? -9.131 0.768 21.328 1.00 88.38 161 MET A N 1
ATOM 1249 C CA . MET A 1 161 ? -7.711 0.743 21.002 1.00 88.38 161 MET A CA 1
ATOM 1250 C C . MET A 1 161 ? -7.397 1.555 19.751 1.00 88.38 161 MET A C 1
ATOM 1252 O O . MET A 1 161 ? -8.156 1.562 18.779 1.00 88.38 161 MET A O 1
ATOM 1256 N N . ILE A 1 162 ? -6.219 2.169 19.772 1.00 90.75 162 ILE A N 1
ATOM 1257 C CA . ILE A 1 162 ? -5.644 2.966 18.696 1.00 90.75 162 ILE A CA 1
ATOM 1258 C C . ILE A 1 162 ? -4.363 2.306 18.199 1.00 90.75 162 ILE A C 1
ATOM 1260 O O . ILE A 1 162 ? -3.560 1.785 18.974 1.00 90.75 162 ILE A O 1
ATOM 1264 N N . VAL A 1 163 ? -4.156 2.356 16.889 1.00 91.25 163 VAL A N 1
ATOM 1265 C CA . VAL A 1 163 ? -2.943 1.904 16.220 1.00 91.25 163 VAL A CA 1
ATOM 1266 C C . VAL A 1 163 ? -2.134 3.119 15.796 1.00 91.25 163 VAL A C 1
ATOM 1268 O O . VAL A 1 163 ? -2.620 3.951 15.037 1.00 91.25 163 VAL A O 1
ATOM 1271 N N . VAL A 1 164 ? -0.881 3.204 16.239 1.00 91.81 164 VAL A N 1
ATOM 1272 C CA . VAL A 1 164 ? 0.068 4.219 15.765 1.00 91.81 164 VAL A CA 1
ATOM 1273 C C . VAL A 1 164 ? 1.122 3.538 14.902 1.00 91.81 164 VAL A C 1
ATOM 1275 O O . VAL A 1 164 ? 1.773 2.594 15.359 1.00 91.81 164 VAL A O 1
ATOM 1278 N N . LYS A 1 165 ? 1.277 3.986 13.652 1.00 90.31 165 LYS A N 1
ATOM 1279 C CA . LYS A 1 165 ? 2.214 3.414 12.668 1.00 90.31 165 LYS A CA 1
ATOM 1280 C C . LYS A 1 165 ? 2.741 4.474 11.706 1.00 90.31 165 LYS A C 1
ATOM 1282 O O . LYS A 1 165 ? 2.180 5.555 11.605 1.00 90.31 165 LYS A O 1
ATOM 1287 N N . THR A 1 166 ? 3.807 4.186 10.972 1.00 89.88 166 THR A N 1
ATOM 1288 C CA . THR A 1 166 ? 4.283 5.064 9.891 1.00 89.88 166 THR A CA 1
ATOM 1289 C C . THR A 1 166 ? 3.722 4.636 8.534 1.00 89.88 166 THR A C 1
ATOM 1291 O O . THR A 1 166 ? 3.342 3.484 8.329 1.00 89.88 166 THR A O 1
ATOM 1294 N N . SER A 1 167 ? 3.682 5.579 7.595 1.00 89.25 167 SER A N 1
ATOM 1295 C CA . SER A 1 167 ? 3.216 5.401 6.222 1.00 89.25 167 SER A CA 1
ATOM 1296 C C . SER A 1 167 ? 4.255 5.952 5.251 1.00 89.25 167 SER A C 1
ATOM 1298 O O . SER A 1 167 ? 4.600 7.130 5.334 1.00 89.25 167 SER A O 1
ATOM 1300 N N . GLY A 1 168 ? 4.759 5.110 4.344 1.00 81.75 168 GLY A N 1
ATOM 1301 C CA . GLY A 1 168 ? 5.741 5.506 3.336 1.00 81.75 168 GLY A CA 1
ATOM 1302 C C . GLY A 1 168 ? 6.787 4.435 3.009 1.00 81.75 168 GLY A C 1
ATOM 1303 O O . GLY A 1 168 ? 6.872 3.384 3.643 1.00 81.75 168 GLY A O 1
ATOM 1304 N N . ASN A 1 169 ? 7.637 4.736 2.026 1.00 66.50 169 ASN A N 1
ATOM 1305 C CA . ASN A 1 169 ? 8.482 3.772 1.299 1.00 66.50 169 ASN A CA 1
ATOM 1306 C C . ASN A 1 169 ? 9.552 3.029 2.124 1.00 66.50 169 ASN A C 1
ATOM 1308 O O . ASN A 1 169 ? 10.122 2.031 1.671 1.00 66.50 169 ASN A O 1
ATOM 1312 N N . MET A 1 170 ? 9.915 3.547 3.297 1.00 64.12 170 MET A N 1
ATOM 1313 C CA . MET A 1 170 ? 11.068 3.061 4.068 1.00 64.12 170 MET A CA 1
ATOM 1314 C C . MET A 1 170 ? 10.683 2.299 5.338 1.00 64.12 170 MET A C 1
ATOM 1316 O O . MET A 1 170 ? 11.545 1.668 5.954 1.00 64.12 170 MET A O 1
ATOM 1320 N N . TRP A 1 171 ? 9.404 2.292 5.706 1.00 66.56 171 TRP A N 1
ATOM 1321 C CA . TRP A 1 171 ? 8.945 1.796 6.998 1.00 66.56 171 TRP A CA 1
ATOM 1322 C C . TRP A 1 171 ? 8.481 0.345 6.905 1.00 66.56 171 TRP A C 1
ATOM 1324 O O . TRP A 1 171 ? 7.309 0.045 6.719 1.00 66.56 171 TRP A O 1
ATOM 1334 N N . ARG A 1 172 ? 9.454 -0.568 6.992 1.00 57.00 172 ARG A N 1
ATOM 1335 C CA . ARG A 1 172 ? 9.269 -2.012 6.750 1.00 57.00 172 ARG A CA 1
ATOM 1336 C C . ARG A 1 172 ? 9.274 -2.892 7.994 1.00 57.00 172 ARG A C 1
ATOM 1338 O O . ARG A 1 172 ? 8.951 -4.074 7.903 1.00 57.00 172 ARG A O 1
ATOM 1345 N N . ASP A 1 173 ? 9.629 -2.321 9.139 1.00 51.72 173 ASP A N 1
ATOM 1346 C CA . ASP A 1 173 ? 9.720 -3.041 10.404 1.00 51.72 173 ASP A CA 1
ATOM 1347 C C . ASP A 1 173 ? 8.532 -2.695 11.311 1.00 51.72 173 ASP A C 1
ATOM 1349 O O . ASP A 1 173 ? 8.223 -1.518 11.530 1.00 51.72 173 ASP A O 1
ATOM 1353 N N . ASN A 1 174 ? 7.964 -3.724 11.956 1.00 52.69 174 ASN A N 1
ATOM 1354 C CA . ASN A 1 174 ? 6.940 -3.609 13.009 1.00 52.69 174 ASN A CA 1
ATOM 1355 C C . ASN A 1 174 ? 7.382 -2.729 14.202 1.00 52.69 174 ASN A C 1
ATOM 1357 O O . ASN A 1 174 ? 6.582 -2.454 15.082 1.00 52.69 174 ASN A O 1
ATOM 1361 N N . ARG A 1 175 ? 8.637 -2.256 14.246 1.00 56.12 175 ARG A N 1
ATOM 1362 C CA . ARG A 1 175 ? 9.163 -1.355 15.289 1.00 56.12 175 ARG A CA 1
ATOM 1363 C C . ARG A 1 175 ? 8.499 0.027 15.306 1.00 56.12 175 ARG A C 1
ATOM 1365 O O . ARG A 1 175 ? 8.643 0.756 16.283 1.00 56.12 175 ARG A O 1
ATOM 1372 N N . SER A 1 176 ? 7.831 0.401 14.217 1.00 72.94 176 SER A N 1
ATOM 1373 C CA . SER A 1 176 ? 7.059 1.645 14.108 1.00 72.94 176 SER A CA 1
ATOM 1374 C C . SER A 1 176 ? 5.571 1.464 14.422 1.00 72.94 176 SER A C 1
ATOM 1376 O O . SER A 1 176 ? 4.883 2.461 14.593 1.00 72.94 176 SER A O 1
ATOM 1378 N N . LEU A 1 177 ? 5.089 0.217 14.518 1.00 82.00 177 LEU A N 1
ATOM 1379 C CA . LEU A 1 177 ? 3.698 -0.133 14.789 1.00 82.00 177 LEU A CA 1
ATOM 1380 C C . LEU A 1 177 ? 3.505 -0.366 16.289 1.00 82.00 177 LEU A C 1
ATOM 1382 O O . LEU A 1 177 ? 4.166 -1.216 16.881 1.00 82.00 177 LEU A O 1
ATOM 1386 N N . THR A 1 178 ? 2.569 0.354 16.891 1.00 82.81 178 THR A N 1
ATOM 1387 C CA . THR A 1 178 ? 2.236 0.243 18.315 1.00 82.81 178 THR A CA 1
ATOM 1388 C C . THR A 1 178 ? 0.729 0.316 18.525 1.00 82.81 178 THR A C 1
ATOM 1390 O O . THR A 1 178 ? 0.012 0.859 17.685 1.00 82.81 178 THR A O 1
ATOM 1393 N N . PHE A 1 179 ? 0.265 -0.254 19.633 1.00 85.56 179 PHE A N 1
ATOM 1394 C CA . PHE A 1 179 ? -1.143 -0.333 20.007 1.00 85.56 179 PHE A CA 1
ATOM 1395 C C . PHE A 1 179 ? -1.310 0.323 21.372 1.00 85.56 179 PHE A C 1
ATOM 1397 O O . PHE A 1 179 ? -0.516 0.038 22.266 1.00 85.56 179 PHE A O 1
ATOM 1404 N N . HIS A 1 180 ? -2.326 1.165 21.514 1.00 86.56 180 HIS A N 1
ATOM 1405 C CA . HIS A 1 180 ? -2.565 1.986 22.702 1.00 86.56 180 HIS A CA 1
ATOM 1406 C C . HIS A 1 180 ? -4.029 1.901 23.107 1.00 86.56 180 HIS A C 1
ATOM 1408 O O . HIS A 1 180 ? -4.891 1.764 22.235 1.00 86.56 180 HIS A O 1
ATOM 1414 N N . SER A 1 181 ? -4.331 2.013 24.400 1.00 89.25 181 SER A N 1
ATOM 1415 C CA . SER A 1 181 ? -5.709 2.239 24.837 1.00 89.25 181 SER A CA 1
ATOM 1416 C C . SER A 1 181 ? -6.163 3.628 24.398 1.00 89.25 181 SER A C 1
ATOM 1418 O O . SER A 1 181 ? -5.373 4.571 24.399 1.00 89.25 181 SER A O 1
ATOM 1420 N N . CYS A 1 182 ? -7.453 3.808 24.110 1.00 89.94 182 CYS A N 1
ATOM 1421 C CA . CYS A 1 182 ? -8.014 5.145 23.872 1.00 89.94 182 CYS A CA 1
ATOM 1422 C C . CYS A 1 182 ? -7.871 6.092 25.082 1.00 89.94 182 CYS A C 1
ATOM 1424 O O . CYS A 1 182 ? -8.031 7.299 24.932 1.00 89.94 182 CYS A O 1
ATOM 1426 N N . ASN A 1 183 ? -7.551 5.565 26.268 1.00 90.56 183 ASN A N 1
ATOM 1427 C CA . ASN A 1 183 ? -7.303 6.361 27.470 1.00 90.56 183 ASN A CA 1
ATOM 1428 C C . ASN A 1 183 ? -5.844 6.848 27.596 1.00 90.56 183 ASN A C 1
ATOM 1430 O O . ASN A 1 183 ? -5.568 7.720 28.420 1.00 90.56 183 ASN A O 1
ATOM 1434 N N . ASP A 1 184 ? -4.916 6.336 26.780 1.00 93.44 184 ASP A N 1
ATOM 1435 C CA . ASP A 1 184 ? -3.473 6.576 26.924 1.00 93.44 184 ASP A CA 1
ATOM 1436 C C . ASP A 1 184 ? -3.014 7.820 26.138 1.00 93.44 184 ASP A C 1
ATOM 1438 O O . ASP A 1 184 ? -2.095 7.768 25.318 1.00 93.44 184 ASP A O 1
ATOM 1442 N N . PHE A 1 185 ? -3.661 8.968 26.377 1.00 96.12 185 PHE A N 1
ATOM 1443 C CA . PHE A 1 185 ? -3.410 10.223 25.646 1.00 96.12 185 PHE A CA 1
ATOM 1444 C C . PHE A 1 185 ? -1.919 10.602 25.571 1.00 96.12 185 PHE A C 1
ATOM 1446 O O . PHE A 1 185 ? -1.415 10.962 24.503 1.00 96.12 185 PHE A O 1
ATOM 1453 N N . GLU A 1 186 ? -1.211 10.523 26.701 1.00 96.94 186 GLU A N 1
ATOM 1454 C CA . GLU A 1 186 ? 0.201 10.907 26.797 1.00 96.94 186 GLU A CA 1
ATOM 1455 C C . GLU A 1 186 ? 1.108 9.941 26.019 1.00 96.94 186 GLU A C 1
ATOM 1457 O O . GLU A 1 186 ? 1.999 10.381 25.290 1.00 96.94 186 GLU A O 1
ATOM 1462 N N . GLU A 1 187 ? 0.855 8.631 26.103 1.00 95.19 187 GLU A N 1
ATOM 1463 C CA . GLU A 1 187 ? 1.654 7.622 25.400 1.00 95.19 187 GLU A CA 1
ATOM 1464 C C . GLU A 1 187 ? 1.475 7.725 23.882 1.00 95.19 187 GLU A C 1
ATOM 1466 O O . GLU A 1 187 ? 2.463 7.728 23.140 1.00 95.19 187 GLU A O 1
ATOM 1471 N N . ILE A 1 188 ? 0.232 7.902 23.421 1.00 95.69 188 ILE A N 1
ATOM 1472 C CA . ILE A 1 188 ? -0.088 8.102 22.003 1.00 95.69 188 ILE A CA 1
ATOM 1473 C C . ILE A 1 188 ? 0.626 9.350 21.475 1.00 95.69 188 ILE A C 1
ATOM 1475 O O . ILE A 1 188 ? 1.339 9.274 20.472 1.00 95.69 188 ILE A O 1
ATOM 1479 N N . THR A 1 189 ? 0.488 10.483 22.172 1.00 97.25 189 THR A N 1
ATOM 1480 C CA . THR A 1 189 ? 1.098 11.765 21.781 1.00 97.25 189 THR A CA 1
ATOM 1481 C C . THR A 1 189 ? 2.620 11.651 21.688 1.00 97.25 189 THR A C 1
ATOM 1483 O O . THR A 1 189 ? 3.212 11.993 20.659 1.00 97.25 189 THR A O 1
ATOM 1486 N N . ASN A 1 190 ? 3.260 11.092 22.719 1.00 95.88 190 ASN A N 1
ATOM 1487 C CA . ASN A 1 190 ? 4.708 10.894 22.756 1.00 95.88 190 ASN A CA 1
ATOM 1488 C C . ASN A 1 190 ? 5.192 9.970 21.632 1.00 95.88 190 ASN A C 1
ATOM 1490 O O . ASN A 1 190 ? 6.239 10.214 21.027 1.00 95.88 190 ASN A O 1
ATOM 1494 N N . ASN A 1 191 ? 4.436 8.919 21.316 1.00 94.38 191 ASN A N 1
ATOM 1495 C CA . ASN A 1 191 ? 4.794 7.995 20.249 1.00 94.38 191 ASN A CA 1
ATOM 1496 C C . ASN A 1 191 ? 4.680 8.645 18.864 1.00 94.38 191 ASN A C 1
ATOM 1498 O O . ASN A 1 191 ? 5.601 8.514 18.056 1.00 94.38 191 ASN A O 1
ATOM 1502 N N . VAL A 1 192 ? 3.614 9.414 18.618 1.00 95.25 192 VAL A N 1
ATOM 1503 C CA . VAL A 1 192 ? 3.461 10.189 17.378 1.00 95.25 192 VAL A CA 1
ATOM 1504 C C . VAL A 1 192 ? 4.629 11.162 17.208 1.00 95.25 192 VAL A C 1
ATOM 1506 O O . VAL A 1 192 ? 5.277 11.148 16.162 1.00 95.25 192 VAL A O 1
ATOM 1509 N N . LEU A 1 193 ? 4.970 11.941 18.240 1.00 94.19 193 LEU A N 1
ATOM 1510 C CA . LEU A 1 193 ? 6.102 12.878 18.204 1.00 94.19 193 LEU A CA 1
ATOM 1511 C C . LEU A 1 193 ? 7.439 12.171 17.947 1.00 94.19 193 LEU A C 1
ATOM 1513 O O . LEU A 1 193 ? 8.232 12.610 17.111 1.00 94.19 193 LEU A O 1
ATOM 1517 N N . ARG A 1 194 ? 7.674 11.038 18.618 1.00 92.38 194 ARG A N 1
ATOM 1518 C CA . ARG A 1 194 ? 8.880 10.222 18.434 1.00 92.38 194 ARG A CA 1
ATOM 1519 C C . ARG A 1 194 ? 9.016 9.717 16.999 1.00 92.38 194 ARG A C 1
ATOM 1521 O O . ARG A 1 194 ? 10.125 9.704 16.469 1.00 92.38 194 ARG A O 1
ATOM 1528 N N . LEU A 1 195 ? 7.920 9.286 16.374 1.00 91.31 195 LEU A N 1
ATOM 1529 C CA . LEU A 1 195 ? 7.933 8.849 14.978 1.00 91.31 195 LEU A CA 1
ATOM 1530 C C . LEU A 1 195 ? 8.114 10.040 14.027 1.00 91.31 195 LEU A C 1
ATOM 1532 O O . LEU A 1 195 ? 8.930 9.960 13.113 1.00 91.31 195 LEU A O 1
ATOM 1536 N N . LEU A 1 196 ? 7.444 11.169 14.281 1.00 91.38 196 LEU A N 1
ATOM 1537 C CA . LEU A 1 196 ? 7.586 12.392 13.482 1.00 91.38 196 LEU A CA 1
ATOM 1538 C C . LEU A 1 196 ? 9.030 12.917 13.438 1.00 91.38 196 LEU A C 1
ATOM 1540 O O . LEU A 1 196 ? 9.454 13.475 12.426 1.00 91.38 196 LEU A O 1
ATOM 1544 N N . ALA A 1 197 ? 9.807 12.691 14.500 1.00 89.50 197 ALA A N 1
ATOM 1545 C CA . ALA A 1 197 ? 11.219 13.060 14.560 1.00 89.50 197 ALA A CA 1
ATOM 1546 C C . ALA A 1 197 ? 12.123 12.251 13.607 1.00 89.50 197 ALA A C 1
ATOM 1548 O O . ALA A 1 197 ? 13.248 12.671 13.340 1.00 89.50 197 ALA A O 1
ATOM 1549 N N . VAL A 1 198 ? 11.664 11.095 13.109 1.00 86.50 198 VAL A N 1
ATOM 1550 C CA . VAL A 1 198 ? 12.478 10.173 12.295 1.00 86.50 198 VAL A CA 1
ATOM 1551 C C . VAL A 1 198 ? 11.912 9.891 10.901 1.00 86.50 198 VAL A C 1
ATOM 1553 O O . VAL A 1 198 ? 12.605 9.258 10.102 1.00 86.50 198 VAL A O 1
ATOM 1556 N N . ILE A 1 199 ? 10.686 10.332 10.586 1.00 87.00 199 ILE A N 1
ATOM 1557 C CA . ILE A 1 199 ? 10.114 10.158 9.242 1.00 87.00 199 ILE A CA 1
ATOM 1558 C C . ILE A 1 199 ? 10.826 11.006 8.179 1.00 87.00 199 ILE A C 1
ATOM 1560 O O . ILE A 1 199 ? 11.369 12.074 8.468 1.00 87.00 199 ILE A O 1
ATOM 1564 N N . ASN A 1 200 ? 10.816 10.533 6.928 1.00 85.44 200 ASN A N 1
ATOM 1565 C CA . ASN A 1 200 ? 11.355 11.296 5.803 1.00 85.44 200 ASN A CA 1
ATOM 1566 C C . ASN A 1 200 ? 10.315 12.282 5.258 1.00 85.44 200 ASN A C 1
ATOM 1568 O O . ASN A 1 200 ? 9.120 12.167 5.522 1.00 85.44 200 ASN A O 1
ATOM 1572 N N . LYS A 1 201 ? 10.775 13.227 4.434 1.00 86.75 201 LYS A N 1
ATOM 1573 C CA . LYS A 1 201 ? 9.887 14.070 3.624 1.00 86.75 201 LYS A CA 1
ATOM 1574 C C . LYS A 1 201 ? 8.985 13.203 2.740 1.00 86.75 201 LYS A C 1
ATOM 1576 O O . LYS A 1 201 ? 9.469 12.258 2.113 1.00 86.75 201 LYS A O 1
ATOM 1581 N N . GLY A 1 202 ? 7.703 13.537 2.686 1.00 85.31 202 GLY A N 1
ATOM 1582 C CA . GLY A 1 202 ? 6.669 12.805 1.959 1.00 85.31 202 GLY A CA 1
ATOM 1583 C C . GLY A 1 202 ? 6.121 11.563 2.674 1.00 85.31 202 GLY A C 1
ATOM 1584 O O . GLY A 1 202 ? 5.161 10.975 2.176 1.00 85.31 202 GLY A O 1
ATOM 1585 N N . ASP A 1 203 ? 6.687 11.167 3.820 1.00 88.50 203 ASP A N 1
ATOM 1586 C CA . ASP A 1 203 ? 6.134 10.112 4.675 1.00 88.50 203 ASP A CA 1
ATOM 1587 C C . ASP A 1 203 ? 5.124 10.709 5.682 1.00 88.50 203 ASP A C 1
ATOM 1589 O O . ASP A 1 203 ? 5.027 11.929 5.866 1.00 88.50 203 ASP A O 1
ATOM 1593 N N . ALA A 1 204 ? 4.373 9.840 6.361 1.00 92.25 204 ALA A N 1
ATOM 1594 C CA . ALA A 1 204 ? 3.417 10.237 7.391 1.00 92.25 204 ALA A CA 1
ATOM 1595 C C . ALA A 1 204 ? 3.479 9.343 8.637 1.00 92.25 204 ALA A C 1
ATOM 1597 O O . ALA A 1 204 ? 3.901 8.186 8.578 1.00 92.25 204 ALA A O 1
ATOM 1598 N N . VAL A 1 205 ? 3.007 9.874 9.765 1.00 94.56 205 VAL A N 1
ATOM 1599 C CA . VAL A 1 205 ? 2.642 9.089 10.953 1.00 94.56 205 VAL A CA 1
ATOM 1600 C C . VAL A 1 205 ? 1.127 8.985 11.004 1.00 94.56 205 VAL A C 1
ATOM 1602 O O . VAL A 1 205 ? 0.428 9.985 10.885 1.00 94.56 205 VAL A O 1
ATOM 1605 N N . LEU A 1 206 ? 0.630 7.768 11.162 1.00 95.06 206 LEU A N 1
ATOM 1606 C CA . LEU A 1 206 ? -0.781 7.438 11.208 1.00 95.06 206 LEU A CA 1
ATOM 1607 C C . LEU A 1 206 ? -1.197 7.098 12.627 1.00 95.06 206 LEU A C 1
ATOM 1609 O O . LEU A 1 206 ? -0.517 6.334 13.313 1.00 95.06 206 LEU A O 1
ATOM 1613 N N . MET A 1 207 ? -2.351 7.622 13.005 1.00 95.62 207 MET A N 1
ATOM 1614 C CA . MET A 1 207 ? -3.129 7.203 14.154 1.00 95.62 207 MET A CA 1
ATOM 1615 C C . MET A 1 207 ? -4.464 6.679 13.624 1.00 95.62 207 MET A C 1
ATOM 1617 O O . MET A 1 207 ? -5.212 7.419 12.990 1.00 95.62 207 MET A O 1
ATOM 1621 N N . GLU A 1 208 ? -4.731 5.396 13.830 1.00 94.75 208 GLU A N 1
ATOM 1622 C CA . GLU A 1 208 ? -5.888 4.700 13.272 1.00 94.75 208 GLU A CA 1
ATOM 1623 C C . GLU A 1 208 ? -6.721 4.026 14.360 1.00 94.75 208 GLU A C 1
ATOM 1625 O O . GLU A 1 208 ? -6.179 3.522 15.346 1.00 94.75 208 GLU A O 1
ATOM 1630 N N . THR A 1 209 ? -8.034 3.929 14.159 1.00 92.44 209 THR A N 1
ATOM 1631 C CA . THR A 1 209 ? -8.883 3.069 14.996 1.00 92.44 209 THR A CA 1
ATOM 1632 C C . THR A 1 209 ? -8.486 1.605 14.830 1.00 92.44 209 THR A C 1
ATOM 1634 O O . THR A 1 209 ? -8.328 1.120 13.706 1.00 92.44 209 THR A O 1
ATOM 1637 N N . PHE A 1 210 ? -8.379 0.856 15.926 1.00 87.38 210 PHE A N 1
ATOM 1638 C CA . PHE A 1 210 ? -8.134 -0.579 15.839 1.00 87.38 210 PHE A CA 1
ATOM 1639 C C . PHE A 1 210 ? -9.358 -1.324 15.285 1.00 87.38 210 PHE A C 1
ATOM 1641 O O . PHE A 1 210 ? -10.464 -1.239 15.824 1.00 87.38 210 PHE A O 1
ATOM 1648 N N . ILE A 1 211 ? -9.146 -2.113 14.229 1.00 83.69 211 ILE A N 1
ATOM 1649 C CA . ILE A 1 211 ? -10.180 -2.996 13.685 1.00 83.69 211 ILE A CA 1
ATOM 1650 C C . ILE A 1 211 ? -10.180 -4.301 14.470 1.00 83.69 211 ILE A C 1
ATOM 1652 O O . ILE A 1 211 ? -9.306 -5.153 14.299 1.00 83.69 211 ILE A O 1
ATOM 1656 N N . GLU A 1 212 ? -11.192 -4.465 15.317 1.00 76.69 212 GLU A N 1
ATOM 1657 C CA . GLU A 1 212 ? -11.412 -5.715 16.031 1.00 76.69 212 GLU A CA 1
ATOM 1658 C C . GLU A 1 212 ? -11.694 -6.851 15.055 1.00 76.69 212 GLU A C 1
ATOM 1660 O O . GLU A 1 212 ? -12.598 -6.800 14.219 1.00 76.69 212 GLU A O 1
ATOM 1665 N N . THR A 1 213 ? -10.890 -7.894 15.182 1.00 72.06 213 THR A N 1
ATOM 1666 C CA . THR A 1 213 ? -10.980 -9.101 14.371 1.00 72.06 213 THR A CA 1
ATOM 1667 C C . THR A 1 213 ? -11.957 -10.110 14.971 1.00 72.06 213 THR A C 1
ATOM 1669 O O . THR A 1 213 ? -12.196 -10.135 16.181 1.00 72.06 213 THR A O 1
ATOM 1672 N N . ILE A 1 214 ? -12.449 -11.032 14.148 1.00 71.56 214 ILE A N 1
ATOM 1673 C CA . ILE A 1 214 ? -13.071 -12.257 14.664 1.00 71.56 214 ILE A CA 1
ATOM 1674 C C . ILE A 1 214 ? -12.085 -13.028 15.559 1.00 71.56 214 ILE A C 1
ATOM 1676 O O . ILE A 1 214 ? -10.900 -13.155 15.232 1.00 71.56 214 ILE A O 1
ATOM 1680 N N . LYS A 1 215 ? -12.576 -13.542 16.691 1.00 66.31 215 LYS A N 1
ATOM 1681 C CA . LYS A 1 215 ? -11.804 -14.404 17.596 1.00 66.31 215 LYS A CA 1
ATOM 1682 C C . LYS A 1 215 ? -12.008 -15.869 17.204 1.00 66.31 215 LYS A C 1
ATOM 1684 O O . LYS A 1 215 ? -13.117 -16.222 16.808 1.00 66.31 215 LYS A O 1
ATOM 1689 N N . PRO A 1 216 ? -10.974 -16.720 17.299 1.00 60.06 216 PRO A N 1
ATOM 1690 C CA . PRO A 1 216 ? -11.140 -18.142 17.040 1.00 60.06 216 PRO A CA 1
ATOM 1691 C C . PRO A 1 216 ? -12.067 -18.757 18.091 1.00 60.06 216 PRO A C 1
ATOM 1693 O O . PRO A 1 216 ? -11.937 -18.469 19.286 1.00 60.06 216 PRO A O 1
ATOM 1696 N N . ASP A 1 217 ? -12.976 -19.627 17.658 1.00 56.56 217 ASP A N 1
ATOM 1697 C CA . ASP A 1 217 ? -13.766 -20.424 18.589 1.00 56.56 217 ASP A CA 1
ATOM 1698 C C . ASP A 1 217 ? -12.857 -21.333 19.432 1.00 56.56 217 ASP A C 1
ATOM 1700 O O . ASP A 1 217 ? -11.853 -21.869 18.956 1.00 56.56 217 ASP A O 1
ATOM 1704 N N . LYS A 1 218 ? -13.216 -21.537 20.707 1.00 48.22 218 LYS A N 1
ATOM 1705 C CA . LYS A 1 218 ? -12.415 -22.257 21.726 1.00 48.22 218 LYS A CA 1
ATOM 1706 C C . LYS A 1 218 ? -12.088 -23.732 21.390 1.00 48.22 218 LYS A C 1
ATOM 1708 O O . LYS A 1 218 ? -11.537 -24.435 22.237 1.00 48.22 218 LYS A O 1
ATOM 1713 N N . VAL A 1 219 ? -12.426 -24.234 20.199 1.00 43.38 219 VAL A N 1
ATOM 1714 C CA . VAL A 1 219 ? -12.430 -25.664 19.843 1.00 43.38 219 VAL A CA 1
ATOM 1715 C C . VAL A 1 219 ? -11.671 -25.962 18.542 1.00 43.38 219 VAL A C 1
ATOM 1717 O O . VAL A 1 219 ? -12.003 -26.886 17.813 1.00 43.38 219 VAL A O 1
ATOM 1720 N N . ALA A 1 220 ? -10.569 -25.267 18.275 1.00 40.00 220 ALA A N 1
ATOM 1721 C CA . ALA A 1 220 ? -9.515 -25.834 17.438 1.00 40.00 220 ALA A CA 1
ATOM 1722 C C . ALA A 1 220 ? -8.386 -26.326 18.352 1.00 40.00 220 ALA A C 1
ATOM 1724 O O . ALA A 1 220 ? -7.389 -25.640 18.572 1.00 40.00 220 ALA A O 1
ATOM 1725 N N . LYS A 1 221 ? -8.532 -27.543 18.900 1.00 35.22 221 LYS A N 1
ATOM 1726 C CA . LYS A 1 221 ? -7.407 -28.318 19.459 1.00 35.22 221 LYS A CA 1
ATOM 1727 C C . LYS A 1 221 ? -6.454 -28.714 18.321 1.00 35.22 221 LYS A C 1
ATOM 1729 O O . LYS A 1 221 ? -6.251 -29.890 18.043 1.00 35.22 221 LYS A O 1
ATOM 1734 N N . VAL A 1 222 ? -5.850 -27.737 17.652 1.00 38.16 222 VAL A N 1
ATOM 1735 C CA . VAL A 1 222 ? -4.622 -27.967 16.900 1.00 38.16 222 VAL A CA 1
ATOM 1736 C C . VAL A 1 222 ? -3.530 -27.976 17.958 1.00 38.16 222 VAL A C 1
ATOM 1738 O O . VAL A 1 222 ? -3.207 -26.948 18.552 1.00 38.16 222 VAL A O 1
ATOM 1741 N N . SER A 1 223 ? -3.018 -29.167 18.250 1.00 32.94 223 SER A N 1
ATOM 1742 C CA . SER A 1 223 ? -2.123 -29.539 19.356 1.00 32.94 223 SER A CA 1
ATOM 1743 C C . SER A 1 223 ? -0.734 -28.868 19.358 1.00 32.94 223 SER A C 1
ATOM 1745 O O . SER A 1 223 ? 0.237 -29.438 19.849 1.00 32.94 223 SER A O 1
ATOM 1747 N N . ARG A 1 224 ? -0.615 -27.644 18.836 1.00 35.19 224 ARG A N 1
ATOM 1748 C CA . ARG A 1 224 ? 0.603 -26.821 18.845 1.00 35.19 224 ARG A CA 1
ATOM 1749 C C . ARG A 1 224 ? 0.380 -25.326 19.097 1.00 35.19 224 ARG A C 1
ATOM 1751 O O . ARG A 1 224 ? 1.360 -24.597 19.156 1.00 35.19 224 ARG A O 1
ATOM 1758 N N . TRP A 1 225 ? -0.861 -24.865 19.266 1.00 37.16 225 TRP A N 1
ATOM 1759 C CA . TRP A 1 225 ? -1.177 -23.438 19.411 1.00 37.16 225 TRP A CA 1
ATOM 1760 C C . TRP A 1 225 ? -1.689 -23.137 20.825 1.00 37.16 225 TRP A C 1
ATOM 1762 O O . TRP A 1 225 ? -2.858 -22.834 21.041 1.00 37.16 225 TRP A O 1
ATOM 1772 N N . SER A 1 226 ? -0.816 -23.256 21.825 1.00 27.52 226 SER A N 1
ATOM 1773 C CA . SER A 1 226 ? -1.151 -23.094 23.249 1.00 27.52 226 SER A CA 1
ATOM 1774 C C . SER A 1 226 ? -1.292 -21.639 23.724 1.00 27.52 226 SER A C 1
ATOM 1776 O O . SER A 1 226 ? -1.148 -21.386 24.917 1.00 27.52 226 SER A O 1
ATOM 1778 N N . CYS A 1 227 ? -1.577 -20.682 22.837 1.00 29.58 227 CYS A N 1
ATOM 1779 C CA . CYS A 1 227 ? -1.609 -19.265 23.214 1.00 29.58 227 CYS A CA 1
ATOM 1780 C C . CYS A 1 227 ? -2.894 -18.505 22.806 1.00 29.58 227 CYS A C 1
ATOM 1782 O O . CYS A 1 227 ? -2.999 -17.321 23.052 1.00 29.58 227 CYS A O 1
ATOM 1784 N N . ALA A 1 228 ? -3.925 -19.147 22.250 1.00 33.72 228 ALA A N 1
ATOM 1785 C CA . ALA A 1 228 ? -5.089 -18.483 21.637 1.00 33.72 228 ALA A CA 1
ATOM 1786 C C . ALA A 1 228 ? -6.045 -17.709 22.590 1.00 33.72 228 ALA A C 1
ATOM 1788 O O . ALA A 1 228 ? -7.140 -18.190 22.889 1.00 33.72 228 ALA A O 1
ATOM 1789 N N . LYS A 1 229 ? -5.691 -16.493 23.031 1.00 31.81 229 LYS A N 1
ATOM 1790 C CA . LYS A 1 229 ? -6.673 -15.541 23.597 1.00 31.81 229 LYS A CA 1
ATOM 1791 C C . LYS A 1 229 ? -6.824 -14.228 22.814 1.00 31.81 229 LYS A C 1
ATOM 1793 O O . LYS A 1 229 ? -7.954 -13.756 22.738 1.00 31.81 229 LYS A O 1
ATOM 1798 N N . ASP A 1 230 ? -5.787 -13.746 22.118 1.00 34.44 230 ASP A N 1
ATOM 1799 C CA . ASP A 1 230 ? -5.805 -12.430 21.444 1.00 34.44 230 ASP A CA 1
ATOM 1800 C C . ASP A 1 230 ? -5.212 -12.453 20.008 1.00 34.44 230 ASP A C 1
ATOM 1802 O O . ASP A 1 230 ? -4.305 -11.706 19.647 1.00 34.44 230 ASP A O 1
ATOM 1806 N N . CYS A 1 231 ? -5.697 -13.349 19.141 1.00 36.22 231 CYS A N 1
ATOM 1807 C CA . CYS A 1 231 ? -5.239 -13.429 17.743 1.00 36.22 231 CYS A CA 1
ATOM 1808 C C . CYS A 1 231 ? -5.969 -12.427 16.838 1.00 36.22 231 CYS A C 1
ATOM 1810 O O . CYS A 1 231 ? -7.190 -12.519 16.739 1.00 36.22 231 CYS A O 1
ATOM 1812 N N . ALA A 1 232 ? -5.242 -11.586 16.088 1.00 41.19 232 ALA A N 1
ATOM 1813 C CA . ALA A 1 232 ? -5.794 -10.831 14.958 1.00 41.19 232 ALA A CA 1
ATOM 1814 C C . ALA A 1 232 ? -5.527 -11.515 13.616 1.00 41.19 232 ALA A C 1
ATOM 1816 O O . ALA A 1 232 ? -4.374 -11.804 13.284 1.00 41.19 232 ALA A O 1
ATOM 1817 N N . ILE A 1 233 ? -6.575 -11.773 12.819 1.00 43.31 233 ILE A N 1
ATOM 1818 C CA . ILE A 1 233 ? -6.376 -12.256 11.450 1.00 43.31 233 ILE A CA 1
ATOM 1819 C C . ILE A 1 233 ? -6.113 -11.062 10.544 1.00 43.31 233 ILE A C 1
ATOM 1821 O O . ILE A 1 233 ? -7.029 -10.341 10.152 1.00 43.31 233 ILE A O 1
ATOM 1825 N N . ARG A 1 234 ? -4.851 -10.928 10.141 1.00 49.06 234 ARG A N 1
ATOM 1826 C CA . ARG A 1 234 ? -4.469 -10.133 8.980 1.00 49.06 234 ARG A CA 1
ATOM 1827 C C . ARG A 1 234 ? -4.466 -11.032 7.759 1.00 49.06 234 ARG A C 1
ATOM 1829 O O . ARG A 1 234 ? -3.710 -11.994 7.718 1.00 49.06 234 ARG A O 1
ATOM 1836 N N . MET A 1 235 ? -5.288 -10.702 6.785 1.00 52.28 235 MET A N 1
ATOM 1837 C CA . MET A 1 235 ? -5.410 -11.357 5.495 1.00 52.28 235 MET A CA 1
ATOM 1838 C C . MET A 1 235 ? -4.672 -10.540 4.434 1.00 52.28 235 MET A C 1
ATOM 1840 O O . MET A 1 235 ? -4.635 -9.334 4.562 1.00 52.28 235 MET A O 1
ATOM 1844 N N . ARG A 1 236 ? -4.086 -11.136 3.397 1.00 53.62 236 ARG A N 1
ATOM 1845 C CA . ARG A 1 236 ? -3.414 -10.405 2.315 1.00 53.62 236 ARG A CA 1
ATOM 1846 C C . ARG A 1 236 ? -3.863 -10.851 0.940 1.00 53.62 236 ARG A C 1
ATOM 1848 O O . ARG A 1 236 ? -3.429 -11.897 0.497 1.00 53.62 236 ARG A O 1
ATOM 1855 N N . SER A 1 237 ? -4.628 -10.057 0.217 1.00 51.69 237 SER A N 1
ATOM 1856 C CA . SER A 1 237 ? -4.871 -10.302 -1.207 1.00 51.69 237 SER A CA 1
ATOM 1857 C C . SER A 1 237 ? -3.670 -9.890 -2.055 1.00 51.69 237 SER A C 1
ATOM 1859 O O . SER A 1 237 ? -3.000 -8.925 -1.720 1.00 51.69 237 SER A O 1
ATOM 1861 N N . ILE A 1 238 ? -3.395 -10.590 -3.151 1.00 54.19 238 ILE A N 1
ATOM 1862 C CA . ILE A 1 238 ? -2.536 -10.126 -4.240 1.00 54.19 238 ILE A CA 1
ATOM 1863 C C . ILE A 1 238 ? -3.425 -9.991 -5.459 1.00 54.19 238 ILE A C 1
ATOM 1865 O O . ILE A 1 238 ? -4.111 -10.956 -5.783 1.00 54.19 238 ILE A O 1
ATOM 1869 N N . VAL A 1 239 ? -3.389 -8.845 -6.128 1.00 50.66 239 VAL A N 1
ATOM 1870 C CA . VAL A 1 239 ? -4.154 -8.581 -7.355 1.00 50.66 239 VAL A CA 1
ATOM 1871 C C . VAL A 1 239 ? -3.199 -8.278 -8.483 1.00 50.66 239 VAL A C 1
ATOM 1873 O O . VAL A 1 239 ? -2.191 -7.621 -8.238 1.00 50.66 239 VAL A O 1
ATOM 1876 N N . SER A 1 240 ? -3.532 -8.710 -9.702 1.00 46.31 240 SER A N 1
ATOM 1877 C CA . SER A 1 240 ? -2.819 -8.298 -10.906 1.00 46.31 240 SER A CA 1
ATOM 1878 C C . SER A 1 240 ? -3.749 -7.925 -12.063 1.00 46.31 240 SER A C 1
ATOM 1880 O O . SER A 1 240 ? -4.782 -8.577 -12.264 1.00 46.31 240 SER A O 1
ATOM 1882 N N . CYS A 1 241 ? -3.378 -6.886 -12.820 1.00 37.38 241 CYS A N 1
ATOM 1883 C CA . CYS A 1 241 ? -4.130 -6.416 -13.982 1.00 37.38 241 CYS A CA 1
ATOM 1884 C C . CYS A 1 241 ? -4.106 -7.458 -15.119 1.00 37.38 241 CYS A C 1
ATOM 1886 O O . CYS A 1 241 ? -3.067 -8.032 -15.442 1.00 37.38 241 CYS A O 1
ATOM 1888 N N . GLY A 1 242 ? -5.272 -7.732 -15.712 1.00 30.17 242 GLY A N 1
ATOM 1889 C CA . GLY A 1 242 ? -5.439 -8.679 -16.823 1.00 30.17 242 GLY A CA 1
ATOM 1890 C C . GLY A 1 242 ? -5.824 -10.111 -16.433 1.00 30.17 242 GLY A C 1
ATOM 1891 O O . GLY A 1 242 ? -6.164 -10.890 -17.322 1.00 30.17 242 GLY A O 1
ATOM 1892 N N . ILE A 1 243 ? -5.808 -10.469 -15.139 1.00 32.97 243 ILE A N 1
ATOM 1893 C CA . ILE A 1 243 ? -6.228 -11.809 -14.666 1.00 32.97 243 ILE A CA 1
ATOM 1894 C C . ILE A 1 243 ? -7.183 -11.744 -13.452 1.00 32.97 243 ILE A C 1
ATOM 1896 O O . ILE A 1 243 ? -7.823 -12.744 -13.142 1.00 32.97 243 ILE A O 1
ATOM 1900 N N . SER A 1 244 ? -7.362 -10.597 -12.775 1.00 30.92 244 SER A N 1
ATOM 1901 C CA . SER A 1 244 ? -8.261 -10.457 -11.599 1.00 30.92 244 SER A CA 1
ATOM 1902 C C . SER A 1 244 ? -8.148 -11.629 -10.612 1.00 30.92 244 SER A C 1
ATOM 1904 O O . SER A 1 244 ? -9.131 -12.110 -10.033 1.00 30.92 244 SER A O 1
ATOM 1906 N N . LEU A 1 245 ? -6.925 -12.141 -10.459 1.00 36.53 245 LEU A N 1
ATOM 1907 C CA . LEU A 1 245 ? -6.631 -13.254 -9.581 1.00 36.53 245 LEU A CA 1
ATOM 1908 C C . LEU A 1 245 ? -6.286 -12.681 -8.223 1.00 36.53 245 LEU A C 1
ATOM 1910 O O . LEU A 1 245 ? -5.151 -12.299 -7.971 1.00 36.53 245 LEU A O 1
ATOM 1914 N N . VAL A 1 246 ? -7.293 -12.624 -7.368 1.00 37.56 246 VAL A N 1
ATOM 1915 C CA . VAL A 1 246 ? -7.174 -12.201 -5.979 1.00 37.56 246 VAL A CA 1
ATOM 1916 C C . VAL A 1 246 ? -6.702 -13.406 -5.184 1.00 37.56 246 VAL A C 1
ATOM 1918 O O . VAL A 1 246 ? -7.491 -14.279 -4.823 1.00 37.56 246 VAL A O 1
ATOM 1921 N N . ARG A 1 247 ? -5.386 -13.497 -4.973 1.00 41.50 247 ARG A N 1
ATOM 1922 C CA . ARG A 1 247 ? -4.803 -14.547 -4.131 1.00 41.50 247 ARG A CA 1
ATOM 1923 C C . ARG A 1 247 ? -4.598 -14.026 -2.732 1.00 41.50 247 ARG A C 1
ATOM 1925 O O . ARG A 1 247 ? -3.703 -13.231 -2.466 1.00 41.50 247 ARG A O 1
ATOM 1932 N N . VAL A 1 248 ? -5.409 -14.529 -1.830 1.00 37.91 248 VAL A N 1
ATOM 1933 C CA . VAL A 1 248 ? -5.280 -14.246 -0.415 1.00 37.91 248 VAL A CA 1
ATOM 1934 C C . VAL A 1 248 ? -4.104 -15.051 0.181 1.00 37.91 248 VAL A C 1
ATOM 1936 O O . VAL A 1 248 ? -3.938 -16.190 -0.232 1.00 37.91 248 VAL A O 1
ATOM 1939 N N . HIS A 1 249 ? -3.308 -14.457 1.084 1.00 36.84 249 HIS A N 1
ATOM 1940 C CA . HIS A 1 249 ? -2.073 -14.906 1.761 1.00 36.84 249 HIS A CA 1
ATOM 1941 C C . HIS A 1 249 ? -2.033 -14.374 3.199 1.00 36.84 249 HIS A C 1
ATOM 1943 O O . HIS A 1 249 ? -2.698 -13.390 3.480 1.00 36.84 249 HIS A O 1
ATOM 1949 N N . VAL A 1 250 ? -1.217 -14.923 4.109 1.00 37.59 250 VAL A N 1
ATOM 1950 C CA . VAL A 1 250 ? -0.931 -14.296 5.425 1.00 37.59 250 VAL A CA 1
ATOM 1951 C C . VAL A 1 250 ? 0.544 -14.424 5.806 1.00 37.59 250 VAL A C 1
ATOM 1953 O O . VAL A 1 250 ? 1.196 -15.410 5.471 1.00 37.59 250 VAL A O 1
ATOM 1956 N N . LYS A 1 251 ? 1.078 -13.397 6.486 1.00 38.12 251 LYS A N 1
ATOM 1957 C CA . LYS A 1 251 ? 2.489 -13.238 6.895 1.00 38.12 251 LYS A CA 1
ATOM 1958 C C . LYS A 1 251 ? 2.568 -13.082 8.430 1.00 38.12 251 LYS A C 1
ATOM 1960 O O . LYS A 1 251 ? 1.906 -12.203 8.982 1.00 38.12 251 LYS A O 1
ATOM 1965 N N . GLU A 1 252 ? 3.359 -13.886 9.157 1.00 39.50 252 GLU A N 1
ATOM 1966 C CA . GLU A 1 252 ? 4.786 -13.597 9.417 1.00 39.50 252 GLU A CA 1
ATOM 1967 C C . GLU A 1 252 ? 5.651 -14.839 9.762 1.00 39.50 252 GLU A C 1
ATOM 1969 O O . GLU A 1 252 ? 5.158 -15.841 10.275 1.00 39.50 252 GLU A O 1
ATOM 1974 N N . ASP A 1 253 ? 6.933 -14.713 9.389 1.00 36.06 253 ASP A N 1
ATOM 1975 C CA . ASP A 1 253 ? 8.168 -15.520 9.525 1.00 36.06 253 ASP A CA 1
ATOM 1976 C C . ASP A 1 253 ? 8.183 -17.066 9.557 1.00 36.06 253 ASP A C 1
ATOM 1978 O O . ASP A 1 253 ? 9.144 -17.617 9.025 1.00 36.06 253 ASP A O 1
ATOM 1982 N N . ASP A 1 254 ? 7.150 -17.777 10.016 1.00 37.56 254 ASP A N 1
ATOM 1983 C CA . ASP A 1 254 ? 7.182 -19.254 10.136 1.00 37.56 254 ASP A CA 1
ATOM 1984 C C . ASP A 1 254 ? 5.918 -19.981 9.635 1.00 37.56 254 ASP A C 1
ATOM 1986 O O . ASP A 1 254 ? 5.812 -21.204 9.729 1.00 37.56 254 ASP A O 1
ATOM 1990 N N . THR A 1 255 ? 4.957 -19.275 9.035 1.00 41.38 255 THR A N 1
ATOM 1991 C CA . THR A 1 255 ? 3.687 -19.895 8.617 1.00 41.38 255 THR A CA 1
ATOM 1992 C C . THR A 1 255 ? 3.703 -20.463 7.189 1.00 41.38 255 THR A C 1
ATOM 1994 O O . THR A 1 255 ? 4.501 -20.084 6.319 1.00 41.38 255 THR A O 1
ATOM 1997 N N . ILE A 1 256 ? 2.860 -21.475 6.980 1.00 44.91 256 ILE A N 1
ATOM 1998 C CA . ILE A 1 256 ? 2.593 -22.149 5.704 1.00 44.91 256 ILE A CA 1
ATOM 1999 C C . ILE A 1 256 ? 1.406 -21.426 5.051 1.00 44.91 256 ILE A C 1
ATOM 2001 O O . ILE A 1 256 ? 0.442 -21.106 5.740 1.00 44.91 256 ILE A O 1
ATOM 2005 N N . CYS A 1 257 ? 1.467 -21.164 3.744 1.00 48.50 257 CYS A N 1
ATOM 2006 C CA . CYS A 1 257 ? 0.299 -20.717 2.981 1.00 48.50 257 CYS A CA 1
ATOM 2007 C C . CYS A 1 257 ? -0.751 -21.847 3.001 1.00 48.50 257 CYS A C 1
ATOM 2009 O O . CYS A 1 257 ? -0.463 -22.929 2.497 1.00 48.50 257 CYS A O 1
ATOM 2011 N N . GLN A 1 258 ? -1.926 -21.637 3.604 1.00 49.12 258 GLN A N 1
ATOM 2012 C CA . GLN A 1 258 ? -3.012 -22.638 3.724 1.00 49.12 258 GLN A CA 1
ATOM 2013 C C . GLN A 1 258 ? -4.311 -22.078 3.130 1.00 49.12 258 GLN A C 1
ATOM 2015 O O . GLN A 1 258 ? -4.422 -20.880 3.129 1.00 49.12 258 GLN A O 1
ATOM 2020 N N . PRO A 1 259 ? -5.316 -22.824 2.654 1.00 57.94 259 PRO A N 1
ATOM 2021 C CA . PRO A 1 259 ? -6.481 -22.243 1.982 1.00 57.94 259 PRO A CA 1
ATOM 2022 C C . PRO A 1 259 ? -7.296 -21.213 2.813 1.00 57.94 259 PRO A C 1
ATOM 2024 O O . PRO A 1 259 ? -7.271 -21.262 4.047 1.00 57.94 259 PRO A O 1
ATOM 2027 N N . LEU A 1 260 ? -8.033 -20.280 2.182 1.00 65.69 260 LEU A N 1
ATOM 2028 C CA . LEU A 1 260 ? -8.912 -19.321 2.900 1.00 65.69 260 LEU A CA 1
ATOM 2029 C C . LEU A 1 260 ? -9.979 -20.033 3.727 1.00 65.69 260 LEU A C 1
ATOM 2031 O O . LEU A 1 260 ? -10.061 -19.822 4.937 1.00 65.69 260 LEU A O 1
ATOM 2035 N N . ASN A 1 261 ? -10.707 -20.947 3.097 1.00 68.31 261 ASN A N 1
ATOM 2036 C CA . ASN A 1 261 ? -11.666 -21.823 3.761 1.00 68.31 261 ASN A CA 1
ATOM 2037 C C . ASN A 1 261 ? -11.029 -22.629 4.906 1.00 68.31 261 ASN A C 1
ATOM 2039 O O . ASN A 1 261 ? -11.614 -22.720 5.975 1.00 68.31 261 ASN A O 1
ATOM 2043 N N . VAL A 1 262 ? -9.805 -23.150 4.746 1.00 67.31 262 VAL A N 1
ATOM 2044 C CA . VAL A 1 262 ? -9.105 -23.874 5.828 1.00 67.31 262 VAL A CA 1
ATOM 2045 C C . VAL A 1 262 ? -8.851 -22.972 7.034 1.00 67.31 262 VAL A C 1
ATOM 2047 O O . VAL A 1 262 ? -8.997 -23.413 8.173 1.00 67.31 262 VAL A O 1
ATOM 2050 N N . THR A 1 263 ? -8.521 -21.701 6.805 1.00 67.50 263 THR A N 1
ATOM 2051 C CA . THR A 1 263 ? -8.341 -20.757 7.911 1.00 67.50 263 THR A CA 1
ATOM 2052 C C . THR A 1 263 ? -9.663 -20.366 8.557 1.00 67.50 263 THR A C 1
ATOM 2054 O O . THR A 1 263 ? -9.755 -20.401 9.780 1.00 67.50 263 THR A O 1
ATOM 2057 N N . LEU A 1 264 ? -10.686 -20.026 7.769 1.00 73.19 264 LEU A N 1
ATOM 2058 C CA . LEU A 1 264 ? -12.001 -19.665 8.304 1.00 73.19 264 LEU A CA 1
ATOM 2059 C C . LEU A 1 264 ? -12.612 -20.829 9.102 1.00 73.19 264 LEU A C 1
ATOM 2061 O O . LEU A 1 264 ? -13.041 -20.623 10.237 1.00 73.19 264 LEU A O 1
ATOM 2065 N N . ASN A 1 265 ? -12.488 -22.064 8.609 1.00 73.00 265 ASN A N 1
ATOM 2066 C CA . ASN A 1 265 ? -12.861 -23.272 9.347 1.00 73.00 265 ASN A CA 1
ATOM 2067 C C . ASN A 1 265 ? -12.114 -23.380 10.688 1.00 73.00 265 ASN A C 1
ATOM 2069 O O . ASN A 1 265 ? -12.707 -23.716 11.711 1.00 73.00 265 ASN A O 1
ATOM 2073 N N . GLY A 1 266 ? -10.817 -23.048 10.716 1.00 67.12 266 GLY A N 1
ATOM 2074 C CA . GLY A 1 266 ? -10.020 -22.993 11.947 1.00 67.12 266 GLY A CA 1
ATOM 2075 C C . GLY A 1 266 ? -10.508 -21.958 12.972 1.00 67.12 266 GLY A C 1
ATOM 2076 O O . GLY A 1 266 ? -10.163 -22.063 14.147 1.00 67.12 266 GLY A O 1
ATOM 2077 N N . TYR A 1 267 ? -11.325 -20.992 12.545 1.00 68.31 267 TYR A N 1
ATOM 2078 C CA . TYR A 1 267 ? -11.958 -19.967 13.382 1.00 68.31 267 TYR A CA 1
ATOM 2079 C C . TYR A 1 267 ? -13.419 -20.286 13.718 1.00 68.31 267 TYR A C 1
ATOM 2081 O O . TYR A 1 267 ? -14.098 -19.443 14.297 1.00 68.31 267 TYR A O 1
ATOM 2089 N N . GLY A 1 268 ? -13.895 -21.493 13.395 1.00 69.69 268 GLY A N 1
ATOM 2090 C CA . GLY A 1 268 ? -15.279 -21.909 13.636 1.00 69.69 268 GLY A CA 1
ATOM 2091 C C . GLY A 1 268 ? -16.252 -21.494 12.530 1.00 69.69 268 GLY A C 1
ATOM 2092 O O . GLY A 1 268 ? -17.463 -21.565 12.720 1.00 69.69 268 GLY A O 1
ATOM 2093 N N . LEU A 1 269 ? -15.745 -21.042 11.380 1.00 75.31 269 LEU A N 1
ATOM 2094 C CA . LEU A 1 269 ? -16.554 -20.521 10.282 1.00 75.31 269 LEU A CA 1
ATOM 2095 C C . LEU A 1 269 ? -16.651 -21.553 9.176 1.00 75.31 269 LEU A C 1
ATOM 2097 O O . LEU A 1 269 ? -15.726 -21.688 8.384 1.00 75.31 269 LEU A O 1
ATOM 2101 N N . PHE A 1 270 ? -17.768 -22.275 9.162 1.00 78.38 270 PHE A N 1
ATOM 2102 C CA . PHE A 1 270 ? -17.990 -23.424 8.282 1.00 78.38 270 PHE A CA 1
ATOM 2103 C C . PHE A 1 270 ? -19.072 -23.190 7.222 1.00 78.38 270 PHE A C 1
ATOM 2105 O O . PHE A 1 270 ? -19.263 -24.046 6.364 1.00 78.38 270 PHE A O 1
ATOM 2112 N N . ASP A 1 271 ? -19.809 -22.076 7.288 1.00 85.69 271 ASP A N 1
ATOM 2113 C CA . ASP A 1 271 ? -20.840 -21.761 6.297 1.00 85.69 271 ASP A CA 1
ATOM 2114 C C . ASP A 1 271 ? -20.175 -21.431 4.955 1.00 85.69 271 ASP A C 1
ATOM 2116 O O . ASP A 1 271 ? -19.640 -20.338 4.757 1.00 85.69 271 ASP A O 1
ATOM 2120 N N . GLU A 1 272 ? -20.220 -22.388 4.027 1.00 85.31 272 GLU A N 1
ATOM 2121 C CA . GLU A 1 272 ? -19.663 -22.253 2.679 1.00 85.31 272 GLU A CA 1
ATOM 2122 C C . GLU A 1 272 ? -20.214 -21.020 1.959 1.00 85.31 272 GLU A C 1
ATOM 2124 O O . GLU A 1 272 ? -19.462 -20.315 1.291 1.00 85.31 272 GLU A O 1
ATOM 2129 N N . SER A 1 273 ? -21.492 -20.687 2.161 1.00 86.75 273 SER A N 1
ATOM 2130 C CA . SER A 1 273 ? -22.101 -19.515 1.536 1.00 86.75 273 SER A CA 1
ATOM 2131 C C . SER A 1 273 ? -21.548 -18.205 2.109 1.00 86.75 273 SER A C 1
ATOM 2133 O O . SER A 1 273 ? -21.402 -17.222 1.381 1.00 86.75 273 SER A O 1
ATOM 2135 N N . GLU A 1 274 ? -21.227 -18.167 3.407 1.00 84.12 274 GLU A N 1
ATOM 2136 C CA . GLU A 1 274 ? -20.584 -17.017 4.053 1.00 84.12 274 GLU A CA 1
ATOM 2137 C C . GLU A 1 274 ? -19.135 -16.865 3.575 1.00 84.12 274 GLU A C 1
ATOM 2139 O O . GLU A 1 274 ? -18.719 -15.754 3.242 1.00 84.12 274 GLU A O 1
ATOM 2144 N N . ILE A 1 275 ? -18.400 -17.977 3.468 1.00 80.31 275 ILE A N 1
ATOM 2145 C CA . ILE A 1 275 ? -17.025 -18.015 2.952 1.00 80.31 275 ILE A CA 1
ATOM 2146 C C . ILE A 1 275 ? -16.976 -17.530 1.498 1.00 80.31 275 ILE A C 1
ATOM 2148 O O . ILE A 1 275 ? -16.151 -16.678 1.173 1.00 80.31 275 ILE A O 1
ATOM 2152 N N . GLU A 1 276 ? -17.870 -18.017 0.633 1.00 83.69 276 GLU A N 1
ATOM 2153 C CA . GLU A 1 276 ? -17.942 -17.606 -0.774 1.00 83.69 276 GLU A CA 1
ATOM 2154 C C . GLU A 1 276 ? -18.287 -16.119 -0.928 1.00 83.69 276 GLU A C 1
ATOM 2156 O O . GLU A 1 276 ? -17.676 -15.416 -1.738 1.00 83.69 276 GLU A O 1
ATOM 2161 N N . ARG A 1 277 ? -19.238 -15.605 -0.132 1.00 85.12 277 ARG A N 1
ATOM 2162 C CA . ARG A 1 277 ? -19.564 -14.168 -0.115 1.00 85.12 277 ARG A CA 1
ATOM 2163 C C . ARG A 1 277 ? -18.366 -13.330 0.315 1.00 85.12 277 ARG A C 1
ATOM 2165 O O . ARG A 1 277 ? -18.072 -12.322 -0.320 1.00 85.12 277 ARG A O 1
ATOM 2172 N N . PHE A 1 278 ? -17.668 -13.757 1.362 1.00 82.81 278 PHE A N 1
ATOM 2173 C CA . PHE A 1 278 ? -16.481 -13.073 1.855 1.00 82.81 278 PHE A CA 1
ATOM 2174 C C . PHE A 1 278 ? -15.338 -13.098 0.823 1.00 82.81 278 PHE A C 1
ATOM 2176 O O . PHE A 1 278 ? -14.694 -12.078 0.589 1.00 82.81 278 PHE A O 1
ATOM 2183 N N . GLU A 1 279 ? -15.110 -14.231 0.152 1.00 78.50 279 GLU A N 1
ATOM 2184 C CA . GLU A 1 279 ? -14.146 -14.348 -0.952 1.00 78.50 279 GLU A CA 1
ATOM 2185 C C . GLU A 1 279 ? -14.445 -13.384 -2.094 1.00 78.50 279 GLU A C 1
ATOM 2187 O O . GLU A 1 279 ? -13.537 -12.740 -2.632 1.00 78.50 279 GLU A O 1
ATOM 2192 N N . LYS A 1 280 ? -15.723 -13.294 -2.466 1.00 82.75 280 LYS A N 1
ATOM 2193 C CA . LYS A 1 280 ? -16.190 -12.366 -3.486 1.00 82.75 280 LYS A CA 1
ATOM 2194 C C . LYS A 1 280 ? -15.941 -10.917 -3.066 1.00 82.75 280 LYS A C 1
ATOM 2196 O O . LYS A 1 280 ? -15.378 -10.171 -3.860 1.00 82.75 280 LYS A O 1
ATOM 2201 N N . ASP A 1 281 ? -16.266 -10.550 -1.829 1.00 84.81 281 ASP A N 1
ATOM 2202 C CA . ASP A 1 281 ? -16.061 -9.188 -1.323 1.00 84.81 281 ASP A CA 1
ATOM 2203 C C . ASP A 1 281 ? -14.570 -8.816 -1.277 1.00 84.81 281 ASP A C 1
ATOM 2205 O O . ASP A 1 281 ? -14.160 -7.782 -1.800 1.00 84.81 281 ASP A O 1
ATOM 2209 N N . VAL A 1 282 ? -13.704 -9.706 -0.770 1.00 80.94 282 VAL A N 1
ATOM 2210 C CA . VAL A 1 282 ? -12.246 -9.498 -0.831 1.00 80.94 282 VAL A CA 1
ATOM 2211 C C . VAL A 1 282 ? -11.802 -9.285 -2.272 1.00 80.94 282 VAL A C 1
ATOM 2213 O O . VAL A 1 282 ? -10.992 -8.393 -2.525 1.00 80.94 282 VAL A O 1
ATOM 2216 N N . ARG A 1 283 ? -12.324 -10.066 -3.223 1.00 78.75 283 ARG A N 1
ATOM 2217 C CA . ARG A 1 283 ? -11.957 -9.926 -4.632 1.00 78.75 283 ARG A CA 1
ATOM 2218 C C . ARG A 1 283 ? -12.358 -8.567 -5.190 1.00 78.75 283 ARG A C 1
ATOM 2220 O O . ARG A 1 283 ? -11.502 -7.871 -5.727 1.00 78.75 283 ARG A O 1
ATOM 2227 N N . GLU A 1 284 ? -13.621 -8.195 -5.029 1.00 84.31 284 GLU A N 1
ATOM 2228 C CA . GLU A 1 284 ? -14.177 -6.935 -5.526 1.00 84.31 284 GLU A CA 1
ATOM 2229 C C . GLU A 1 284 ? -13.448 -5.732 -4.926 1.00 84.31 284 GLU A C 1
ATOM 2231 O O . GLU A 1 284 ? -12.957 -4.880 -5.668 1.00 84.31 284 GLU A O 1
ATOM 2236 N N . LYS A 1 285 ? -13.255 -5.707 -3.599 1.00 86.56 285 LYS A N 1
ATOM 2237 C CA . LYS A 1 285 ? -12.485 -4.646 -2.938 1.00 86.56 285 LYS A CA 1
ATOM 2238 C C . LYS A 1 285 ? -11.059 -4.584 -3.455 1.00 86.56 285 LYS A C 1
ATOM 2240 O O . LYS A 1 285 ? -10.563 -3.503 -3.746 1.00 86.56 285 LYS A O 1
ATOM 2245 N N . SER A 1 286 ? -10.398 -5.731 -3.594 1.00 81.50 286 SER A N 1
ATOM 2246 C CA . SER A 1 286 ? -9.009 -5.758 -4.046 1.00 81.50 286 SER A CA 1
ATOM 2247 C C . SER A 1 286 ? -8.856 -5.229 -5.478 1.00 81.50 286 SER A C 1
ATOM 2249 O O . SER A 1 286 ? -7.917 -4.486 -5.758 1.00 81.50 286 SER A O 1
ATOM 2251 N N . THR A 1 287 ? -9.789 -5.575 -6.368 1.00 81.69 287 THR A N 1
ATOM 2252 C CA . THR A 1 287 ? -9.842 -5.040 -7.734 1.00 81.69 287 THR A CA 1
ATOM 2253 C C . THR A 1 287 ? -10.090 -3.535 -7.724 1.00 81.69 287 THR A C 1
ATOM 2255 O O . THR A 1 287 ? -9.310 -2.808 -8.327 1.00 81.69 287 THR A O 1
ATOM 2258 N N . HIS A 1 288 ? -11.067 -3.042 -6.955 1.00 87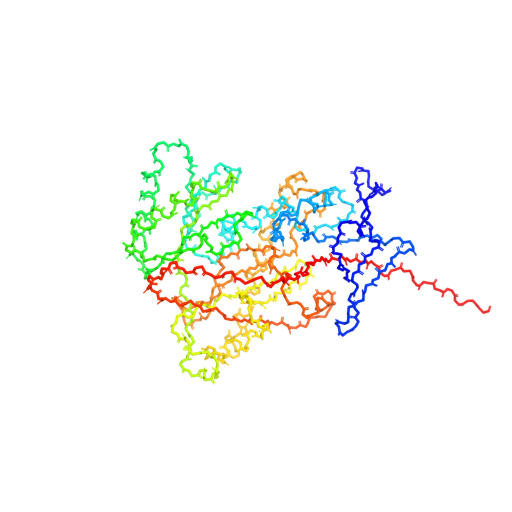.88 288 HIS A N 1
ATOM 2259 C CA . HIS A 1 288 ? -11.327 -1.602 -6.849 1.00 87.88 288 HIS A CA 1
ATOM 2260 C C . HIS A 1 288 ? -10.124 -0.810 -6.320 1.00 87.88 288 HIS A C 1
ATOM 2262 O O . HIS A 1 288 ? -9.886 0.308 -6.779 1.00 87.88 288 HIS A O 1
ATOM 2268 N N . VAL A 1 289 ? -9.345 -1.366 -5.381 1.00 88.31 289 VAL A N 1
ATOM 2269 C CA . VAL A 1 289 ? -8.097 -0.734 -4.917 1.00 88.31 289 VAL A CA 1
ATOM 2270 C C . VAL A 1 289 ? -7.101 -0.603 -6.067 1.00 88.31 289 VAL A C 1
ATOM 2272 O O . VAL A 1 289 ? -6.566 0.486 -6.276 1.00 88.31 289 VAL A O 1
ATOM 2275 N N . LEU A 1 290 ? -6.857 -1.685 -6.816 1.00 85.62 290 LEU A N 1
ATOM 2276 C CA . LEU A 1 290 ? -5.926 -1.658 -7.945 1.00 85.62 290 LEU A CA 1
ATOM 2277 C C . LEU A 1 290 ? -6.398 -0.681 -9.028 1.00 85.62 290 LEU A C 1
ATOM 2279 O O . LEU A 1 290 ? -5.615 0.161 -9.457 1.00 85.62 290 LEU A O 1
ATOM 2283 N N . ASP A 1 291 ? -7.678 -0.727 -9.398 1.00 87.38 291 ASP A N 1
ATOM 2284 C CA . ASP A 1 291 ? -8.265 0.163 -10.402 1.00 87.38 291 ASP A CA 1
ATOM 2285 C C . ASP A 1 291 ? -8.166 1.634 -9.979 1.00 87.38 291 ASP A C 1
ATOM 2287 O O . ASP A 1 291 ? -7.869 2.498 -10.803 1.00 87.38 291 ASP A O 1
ATOM 2291 N N . SER A 1 292 ? -8.353 1.934 -8.688 1.00 91.94 292 SER A N 1
ATOM 2292 C CA . SER A 1 292 ? -8.203 3.294 -8.148 1.00 91.94 292 SER A CA 1
ATOM 2293 C C . SER A 1 292 ? -6.760 3.791 -8.237 1.00 91.94 292 SER A C 1
ATOM 2295 O O . SER A 1 292 ? -6.528 4.954 -8.569 1.00 91.94 292 SER A O 1
ATOM 2297 N N . ILE A 1 293 ? -5.786 2.916 -7.962 1.00 91.31 293 ILE A N 1
ATOM 2298 C CA . ILE A 1 293 ? -4.360 3.227 -8.113 1.00 91.31 293 ILE A CA 1
ATOM 2299 C C . ILE A 1 293 ? -4.039 3.470 -9.588 1.00 91.31 293 ILE A C 1
ATOM 2301 O O . ILE A 1 293 ? -3.516 4.528 -9.922 1.00 91.31 293 ILE A O 1
ATOM 2305 N N . MET A 1 294 ? -4.406 2.544 -10.475 1.00 89.06 294 MET A N 1
ATOM 2306 C CA . MET A 1 294 ? -4.146 2.652 -11.913 1.00 89.06 294 MET A CA 1
ATOM 2307 C C . MET A 1 294 ? -4.808 3.888 -12.534 1.00 89.06 294 MET A C 1
ATOM 2309 O O . MET A 1 294 ? -4.199 4.564 -13.362 1.00 89.06 294 MET A O 1
ATOM 2313 N N . SER A 1 295 ? -6.031 4.220 -12.107 1.00 92.56 295 SER A N 1
ATOM 2314 C CA . SER A 1 295 ? -6.737 5.425 -12.557 1.00 92.56 295 SER A CA 1
ATOM 2315 C C . SER A 1 295 ? -5.957 6.684 -12.185 1.00 92.56 295 SER A C 1
ATOM 2317 O O . SER A 1 295 ? -5.705 7.514 -13.054 1.00 92.56 295 SER A O 1
ATOM 2319 N N . TYR A 1 296 ? -5.483 6.788 -10.940 1.00 92.75 296 TYR A N 1
ATOM 2320 C CA . TYR A 1 296 ? -4.626 7.900 -10.526 1.00 92.75 296 TYR A CA 1
ATOM 2321 C C . TYR A 1 296 ? -3.294 7.927 -11.294 1.00 92.75 296 TYR A C 1
ATOM 2323 O O . TYR A 1 296 ? -2.866 8.976 -11.764 1.00 92.75 296 TYR A O 1
ATOM 2331 N N . GLU A 1 297 ? -2.641 6.777 -11.477 1.00 92.50 297 GLU A N 1
ATOM 2332 C CA . GLU A 1 297 ? -1.380 6.689 -12.224 1.00 92.50 297 GLU A CA 1
ATOM 2333 C C . GLU A 1 297 ? -1.520 7.107 -13.692 1.00 92.50 297 GLU A C 1
ATOM 2335 O O . GLU A 1 297 ? -0.555 7.596 -14.281 1.00 92.50 297 GLU A O 1
ATOM 2340 N N . SER A 1 298 ? -2.7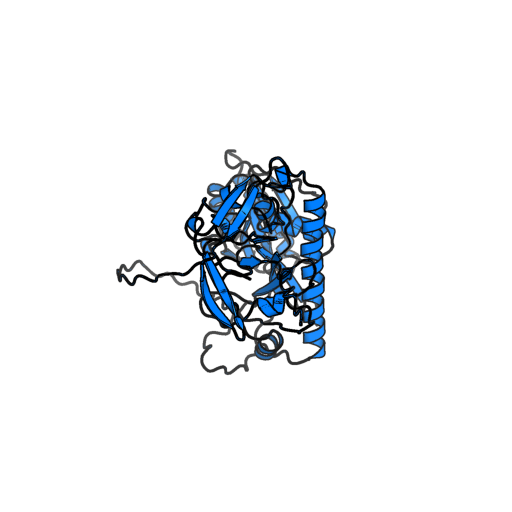08 6.951 -14.282 1.00 91.56 298 SER A N 1
ATOM 2341 C CA . SER A 1 298 ? -2.986 7.378 -15.656 1.00 91.56 298 SER A CA 1
ATOM 2342 C C . SER A 1 298 ? -2.991 8.902 -15.834 1.00 91.56 298 SER A C 1
ATOM 2344 O O . SER A 1 298 ? -2.742 9.386 -16.938 1.00 91.56 298 SER A O 1
ATOM 2346 N N . GLU A 1 299 ? -3.213 9.652 -14.750 1.00 93.44 299 GLU A N 1
ATOM 2347 C CA . GLU A 1 299 ? -3.183 11.120 -14.724 1.00 93.44 299 GLU A CA 1
ATOM 2348 C C . GLU A 1 299 ? -1.759 11.672 -14.543 1.00 93.44 299 GLU A C 1
ATOM 2350 O O . GLU A 1 299 ? -1.506 12.851 -14.795 1.00 93.44 299 GLU A O 1
ATOM 2355 N N . LEU A 1 300 ? -0.812 10.823 -14.131 1.00 93.25 300 LEU A N 1
ATOM 2356 C CA . LEU A 1 300 ? 0.580 11.200 -13.914 1.00 93.25 300 LEU A CA 1
ATOM 2357 C C . LEU A 1 300 ? 1.351 11.312 -15.231 1.00 93.25 300 LEU A C 1
ATOM 2359 O O . LEU A 1 300 ? 1.214 10.504 -16.155 1.00 93.25 300 LEU A O 1
ATOM 2363 N N . SER A 1 301 ? 2.273 12.270 -15.285 1.00 93.56 301 SER A N 1
ATOM 2364 C CA . SER A 1 301 ? 3.235 12.359 -16.376 1.00 93.56 301 SER A CA 1
ATOM 2365 C C . SER A 1 301 ? 4.165 11.141 -16.408 1.00 93.56 301 SER A C 1
ATOM 2367 O O . SER A 1 301 ? 4.423 10.470 -15.407 1.00 93.56 301 SER A O 1
ATOM 2369 N N . THR A 1 302 ? 4.779 10.892 -17.566 1.00 91.12 302 THR A N 1
ATOM 2370 C CA . THR A 1 302 ? 5.800 9.846 -17.730 1.00 91.12 302 THR A CA 1
ATOM 2371 C C . THR A 1 302 ? 6.946 9.960 -16.717 1.00 91.12 302 THR A C 1
ATOM 2373 O O . THR A 1 302 ? 7.463 8.946 -16.248 1.00 91.12 302 THR A O 1
ATOM 2376 N N . SER A 1 303 ? 7.340 11.188 -16.362 1.00 90.12 303 SER A N 1
ATOM 2377 C CA . SER A 1 303 ? 8.393 11.434 -15.372 1.00 90.12 303 SER A CA 1
ATOM 2378 C C . SER A 1 303 ? 7.937 11.042 -13.967 1.00 90.12 303 SER A C 1
ATOM 2380 O O . SER A 1 303 ? 8.679 10.388 -13.235 1.00 90.12 303 SER A O 1
ATOM 2382 N N . GLU A 1 304 ? 6.706 11.391 -13.596 1.00 91.00 304 GLU A N 1
ATOM 2383 C CA . GLU A 1 304 ? 6.126 11.045 -12.295 1.00 91.00 304 GLU A CA 1
ATOM 2384 C C . GLU A 1 304 ? 5.928 9.536 -12.150 1.00 91.00 304 GLU A C 1
ATOM 2386 O O . GLU A 1 304 ? 6.260 8.982 -11.105 1.00 91.00 304 GLU A O 1
ATOM 2391 N N . ARG A 1 305 ? 5.516 8.844 -13.220 1.00 90.50 305 ARG A N 1
ATOM 2392 C CA . ARG A 1 305 ? 5.447 7.372 -13.264 1.00 90.50 305 ARG A CA 1
ATOM 2393 C C . ARG A 1 305 ? 6.822 6.703 -13.189 1.00 90.50 305 ARG A C 1
ATOM 2395 O O . ARG A 1 305 ? 6.912 5.521 -12.874 1.00 90.50 305 ARG A O 1
ATOM 2402 N N . GLY A 1 306 ? 7.909 7.427 -13.456 1.00 88.00 306 GLY A N 1
ATOM 2403 C CA . GLY A 1 306 ? 9.267 6.871 -13.487 1.00 88.00 306 GLY A CA 1
ATOM 2404 C C . GLY A 1 306 ? 9.596 6.108 -14.773 1.00 88.00 306 GLY A C 1
ATOM 2405 O O . GLY A 1 306 ? 10.508 5.287 -14.786 1.00 88.00 306 GLY A O 1
ATOM 2406 N N . GLY A 1 307 ? 8.863 6.362 -15.860 1.00 88.44 307 GLY A N 1
ATOM 2407 C CA . GLY A 1 307 ? 9.104 5.738 -17.158 1.00 88.44 307 GLY A CA 1
ATOM 2408 C C . GLY A 1 307 ? 7.849 5.629 -18.018 1.00 88.44 307 GLY A C 1
ATOM 2409 O O . GLY A 1 307 ? 6.727 5.655 -17.520 1.00 88.44 307 GLY A O 1
ATOM 2410 N N . LEU A 1 308 ? 8.044 5.494 -19.335 1.00 87.62 308 LEU A N 1
ATOM 2411 C CA . LEU A 1 308 ? 6.945 5.422 -20.311 1.00 87.62 308 LEU A CA 1
ATOM 2412 C C . LEU A 1 308 ? 6.049 4.197 -20.105 1.00 87.62 308 LEU A C 1
ATOM 2414 O O . LEU A 1 308 ? 4.848 4.272 -20.327 1.00 87.62 308 LEU A O 1
ATOM 2418 N N . PHE A 1 309 ? 6.644 3.082 -19.687 1.00 85.94 309 PHE A N 1
ATOM 2419 C CA . PHE A 1 309 ? 5.963 1.800 -19.527 1.00 85.94 309 PHE A CA 1
ATOM 2420 C C . PHE A 1 309 ? 5.851 1.360 -18.059 1.00 85.94 309 PHE A C 1
ATOM 2422 O O . PHE A 1 309 ? 5.682 0.172 -17.790 1.00 85.94 309 PHE A O 1
ATOM 2429 N N . ALA A 1 310 ? 5.997 2.300 -17.120 1.00 87.88 310 ALA A N 1
ATOM 2430 C CA . ALA A 1 310 ? 5.888 2.048 -15.688 1.00 87.88 310 ALA A CA 1
ATOM 2431 C C . ALA A 1 310 ? 4.432 2.080 -15.241 1.00 87.88 310 ALA A C 1
ATOM 2433 O O . ALA A 1 310 ? 3.786 3.119 -15.345 1.00 87.88 310 ALA A O 1
ATOM 2434 N N . GLU A 1 311 ? 3.920 0.965 -14.734 1.00 85.75 311 GLU A N 1
ATOM 2435 C CA . GLU A 1 311 ? 2.532 0.844 -14.291 1.00 85.75 311 GLU A CA 1
ATOM 2436 C C . GLU A 1 311 ? 2.437 -0.113 -13.109 1.00 85.75 311 GLU A C 1
ATOM 2438 O O . GLU A 1 311 ? 3.078 -1.168 -13.100 1.00 85.75 311 GLU A O 1
ATOM 2443 N N . THR A 1 312 ? 1.654 0.249 -12.097 1.00 85.69 312 THR A N 1
ATOM 2444 C CA . THR A 1 312 ? 1.353 -0.668 -11.005 1.00 85.69 312 THR A CA 1
ATOM 2445 C C . THR A 1 312 ? 0.308 -1.668 -11.475 1.00 85.69 312 THR A C 1
ATOM 2447 O O . THR A 1 312 ? -0.869 -1.367 -11.619 1.00 85.69 312 THR A O 1
ATOM 2450 N N . ASP A 1 313 ? 0.760 -2.895 -11.689 1.00 77.19 313 ASP A N 1
ATOM 2451 C CA . ASP A 1 313 ? -0.043 -3.997 -12.210 1.00 77.19 313 ASP A CA 1
ATOM 2452 C C . ASP A 1 313 ? -0.089 -5.200 -11.264 1.00 77.19 313 ASP A C 1
ATOM 2454 O O . ASP A 1 313 ? -0.716 -6.206 -11.596 1.00 77.19 313 ASP A O 1
ATOM 2458 N N . VAL A 1 314 ? 0.586 -5.111 -10.111 1.00 74.69 314 VAL A N 1
ATOM 2459 C CA . VAL A 1 314 ? 0.552 -6.086 -9.020 1.00 74.69 314 VAL A CA 1
ATOM 2460 C C . VAL A 1 314 ? 0.606 -5.359 -7.679 1.00 74.69 314 VAL A C 1
ATOM 2462 O O . VAL A 1 314 ? 1.551 -4.616 -7.411 1.00 74.69 314 VAL A O 1
ATOM 2465 N N . ILE A 1 315 ? -0.366 -5.623 -6.807 1.00 76.69 315 ILE A N 1
ATOM 2466 C CA . ILE A 1 315 ? -0.390 -5.101 -5.433 1.00 76.69 315 ILE A CA 1
ATOM 2467 C C . ILE A 1 315 ? -0.736 -6.188 -4.432 1.00 76.69 315 ILE A C 1
ATOM 2469 O O . ILE A 1 315 ? -1.420 -7.156 -4.759 1.00 76.69 315 ILE A O 1
ATOM 2473 N N . GLY A 1 316 ? -0.284 -5.995 -3.201 1.00 76.94 316 GLY A N 1
ATOM 2474 C CA . GLY A 1 316 ? -0.627 -6.789 -2.038 1.00 76.94 316 GLY A CA 1
ATOM 2475 C C . GLY A 1 316 ? -1.477 -5.928 -1.127 1.00 76.94 316 GLY A C 1
ATOM 2476 O O . GLY A 1 316 ? -1.133 -4.783 -0.870 1.00 76.94 316 GLY A O 1
ATOM 2477 N N . ILE A 1 317 ? -2.591 -6.447 -0.643 1.00 77.75 317 ILE A N 1
ATOM 2478 C CA . ILE A 1 317 ? -3.552 -5.689 0.147 1.00 77.75 317 ILE A CA 1
ATOM 2479 C C . ILE A 1 317 ? -3.790 -6.441 1.426 1.00 77.75 317 ILE A C 1
ATOM 2481 O O . ILE A 1 317 ? -4.290 -7.560 1.396 1.00 77.75 317 ILE A O 1
ATOM 2485 N N . ASP A 1 318 ? -3.452 -5.822 2.541 1.00 78.06 318 ASP A N 1
ATOM 2486 C CA . ASP A 1 318 ? -3.735 -6.356 3.850 1.00 78.06 318 ASP A CA 1
ATOM 2487 C C . ASP A 1 318 ? -5.145 -5.977 4.300 1.00 78.06 318 ASP A C 1
ATOM 2489 O O . ASP A 1 318 ? -5.512 -4.806 4.321 1.00 78.06 318 ASP A O 1
ATOM 2493 N N . PHE A 1 319 ? -5.908 -6.977 4.712 1.00 79.31 319 PHE A N 1
ATOM 2494 C CA . PHE A 1 319 ? -7.246 -6.888 5.257 1.00 79.31 319 PHE A CA 1
ATOM 2495 C C . PHE A 1 319 ? -7.263 -7.321 6.722 1.00 79.31 319 PHE A C 1
ATOM 2497 O O . PHE A 1 319 ? -6.568 -8.259 7.114 1.00 79.31 319 PHE A O 1
ATOM 2504 N N . MET A 1 320 ? -8.116 -6.690 7.516 1.00 79.88 320 MET A N 1
ATOM 2505 C CA . MET A 1 320 ? -8.610 -7.235 8.777 1.00 79.88 320 MET A CA 1
ATOM 2506 C C . MET A 1 320 ? -9.996 -7.832 8.556 1.00 79.88 320 MET A C 1
ATOM 2508 O O . MET A 1 320 ? -10.806 -7.268 7.823 1.00 79.88 320 MET A O 1
ATOM 2512 N N . ILE A 1 321 ? -10.265 -8.978 9.180 1.00 79.75 321 ILE A N 1
ATOM 2513 C CA . ILE A 1 321 ? -11.570 -9.644 9.100 1.00 79.75 321 ILE A CA 1
ATOM 2514 C C . ILE A 1 321 ? -12.386 -9.276 10.329 1.00 79.75 321 ILE A C 1
ATOM 2516 O O . ILE A 1 321 ? -12.038 -9.687 11.434 1.00 79.75 321 ILE A O 1
ATOM 2520 N N . THR A 1 322 ? -13.497 -8.569 10.152 1.00 81.00 322 THR A N 1
ATOM 2521 C CA . THR A 1 322 ? -14.344 -8.140 11.268 1.00 81.00 322 THR A CA 1
ATOM 2522 C C . THR A 1 322 ? -15.797 -8.577 11.105 1.00 81.00 322 THR A C 1
ATOM 2524 O O . THR A 1 322 ? -16.262 -8.851 10.002 1.00 81.00 322 THR A O 1
ATOM 2527 N N . ARG A 1 323 ? -16.513 -8.637 12.229 1.00 80.69 323 ARG A N 1
ATOM 2528 C CA . ARG A 1 323 ? -17.985 -8.659 12.305 1.00 80.69 323 ARG A CA 1
ATOM 2529 C C . ARG A 1 323 ? -18.529 -7.445 13.058 1.00 80.69 323 ARG A C 1
ATOM 2531 O O . ARG A 1 323 ? -19.693 -7.407 13.439 1.00 80.69 323 ARG A O 1
ATOM 2538 N N . ARG A 1 324 ? -17.682 -6.458 13.349 1.00 66.06 324 ARG A N 1
ATOM 2539 C CA . ARG A 1 324 ? -18.100 -5.282 14.103 1.00 66.06 324 ARG A CA 1
ATOM 2540 C C . ARG A 1 324 ? -19.251 -4.602 13.353 1.00 66.06 324 ARG A C 1
ATOM 2542 O O . ARG A 1 324 ? -19.116 -4.305 12.170 1.00 66.06 324 ARG A O 1
ATOM 2549 N N . ASN A 1 325 ? -20.377 -4.410 14.039 1.00 62.00 325 ASN A N 1
ATOM 2550 C CA . ASN A 1 325 ? -21.617 -3.812 13.522 1.00 62.00 325 ASN A CA 1
ATOM 2551 C C . ASN A 1 325 ? -22.395 -4.638 12.472 1.00 62.00 325 ASN A C 1
ATOM 2553 O O . ASN A 1 325 ? -23.295 -4.101 11.830 1.00 62.00 325 ASN A O 1
ATOM 2557 N N . SER A 1 326 ? -22.091 -5.930 12.286 1.00 66.12 326 SER A N 1
ATOM 2558 C CA . SER A 1 326 ? -22.816 -6.796 11.344 1.00 66.12 326 SER A CA 1
ATOM 2559 C C . SER A 1 326 ? -22.794 -8.267 11.764 1.00 66.12 326 SER A C 1
ATOM 2561 O O . SER A 1 326 ? -21.839 -8.757 12.356 1.00 66.12 326 SER A O 1
ATOM 2563 N N . SER A 1 327 ? -23.825 -9.027 11.398 1.00 75.31 327 SER A N 1
ATOM 2564 C CA . SER A 1 327 ? -23.781 -10.491 11.504 1.00 75.31 327 SER A CA 1
ATOM 2565 C C . SER A 1 327 ? -22.857 -11.136 10.460 1.00 75.31 327 SER A C 1
ATOM 2567 O O . SER A 1 327 ? -22.598 -12.333 10.535 1.00 75.31 327 SER A O 1
ATOM 2569 N N . VAL A 1 328 ? -22.373 -10.363 9.482 1.00 83.88 328 VAL A N 1
ATOM 2570 C CA . VAL A 1 328 ? -21.637 -10.840 8.305 1.00 83.88 328 VAL A CA 1
ATOM 2571 C C . VAL A 1 328 ? -20.149 -10.510 8.411 1.00 83.88 328 VAL A C 1
ATOM 2573 O O . VAL A 1 328 ? -19.767 -9.403 8.799 1.00 83.88 328 VAL A O 1
ATOM 2576 N N . LEU A 1 329 ? -19.300 -11.463 8.018 1.00 83.19 329 LEU A N 1
ATOM 2577 C CA . LEU A 1 329 ? -17.862 -11.241 7.854 1.00 83.19 329 LEU A CA 1
ATOM 2578 C C . LEU A 1 329 ? -17.583 -10.142 6.834 1.00 83.19 329 LEU A C 1
ATOM 2580 O O . LEU A 1 329 ? -17.997 -10.235 5.682 1.00 83.19 329 LEU A O 1
ATOM 2584 N N . THR A 1 330 ? -16.816 -9.143 7.252 1.00 86.06 330 THR A N 1
ATOM 2585 C CA . THR A 1 330 ? -16.445 -8.005 6.417 1.00 86.06 330 THR A CA 1
ATOM 2586 C C . THR A 1 330 ? -14.919 -7.851 6.379 1.00 86.06 330 THR A C 1
ATOM 2588 O O . THR A 1 330 ? -14.283 -7.779 7.436 1.00 86.06 330 THR A O 1
ATOM 2591 N N . PRO A 1 331 ? -14.300 -7.796 5.189 1.00 85.44 331 PRO A N 1
ATOM 2592 C CA . PRO A 1 331 ? -12.899 -7.454 5.006 1.00 85.44 331 PRO A CA 1
ATOM 2593 C C . PRO A 1 331 ? -12.710 -5.928 5.018 1.00 85.44 331 PRO A C 1
ATOM 2595 O O . PRO A 1 331 ? -13.316 -5.206 4.225 1.00 85.44 331 PRO A O 1
ATOM 2598 N N . VAL A 1 332 ? -11.841 -5.428 5.894 1.00 87.19 332 VAL A N 1
ATOM 2599 C CA . VAL A 1 332 ? -11.465 -4.005 5.994 1.00 87.19 332 VAL A CA 1
ATOM 2600 C C . VAL A 1 332 ? -10.021 -3.843 5.544 1.00 87.19 332 VAL A C 1
ATOM 2602 O O . VAL A 1 332 ? -9.150 -4.508 6.099 1.00 87.19 332 VAL A O 1
ATOM 2605 N N . VAL A 1 333 ? -9.746 -2.985 4.559 1.00 88.00 333 VAL A N 1
ATOM 2606 C CA . VAL A 1 333 ? -8.375 -2.765 4.071 1.00 88.00 333 VAL A CA 1
ATOM 2607 C C . VAL A 1 333 ? -7.591 -1.958 5.106 1.00 88.00 333 VAL A C 1
ATOM 2609 O O . VAL A 1 333 ? -8.064 -0.922 5.552 1.00 88.00 333 VAL A O 1
ATOM 2612 N N . ILE A 1 334 ? -6.398 -2.418 5.484 1.00 85.44 334 ILE A N 1
ATOM 2613 C CA . ILE A 1 334 ? -5.539 -1.759 6.487 1.00 85.44 334 ILE A CA 1
ATOM 2614 C C . ILE A 1 334 ? -4.170 -1.316 5.955 1.00 85.44 334 ILE A C 1
ATOM 2616 O O . ILE A 1 334 ? -3.454 -0.580 6.640 1.00 85.44 334 ILE A O 1
ATOM 2620 N N . ALA A 1 335 ? -3.757 -1.834 4.796 1.00 85.38 335 ALA A N 1
ATOM 2621 C CA . ALA A 1 335 ? -2.553 -1.411 4.089 1.00 85.38 335 ALA A CA 1
ATOM 2622 C C . ALA A 1 335 ? -2.536 -1.966 2.660 1.00 85.38 335 ALA A C 1
ATOM 2624 O O . ALA A 1 335 ? -3.017 -3.072 2.413 1.00 85.38 335 ALA A O 1
ATOM 2625 N N . VAL A 1 336 ? -1.889 -1.235 1.757 1.00 83.88 336 VAL A N 1
ATOM 2626 C CA . VAL A 1 336 ? -1.432 -1.736 0.458 1.00 83.88 336 VAL A CA 1
ATOM 2627 C C . VAL A 1 336 ? 0.098 -1.794 0.487 1.00 83.88 336 VAL A C 1
ATOM 2629 O O . VAL A 1 336 ? 0.754 -0.958 1.106 1.00 83.88 336 VAL A O 1
ATOM 2632 N N . ASP A 1 337 ? 0.664 -2.838 -0.105 1.00 75.81 337 ASP A N 1
ATOM 2633 C CA . ASP A 1 337 ? 2.081 -3.183 -0.060 1.00 75.81 337 ASP A CA 1
ATOM 2634 C C . ASP A 1 337 ? 2.444 -3.899 -1.365 1.00 75.81 337 ASP A C 1
ATOM 2636 O O . ASP A 1 337 ? 1.968 -5.000 -1.631 1.00 75.81 337 ASP A O 1
ATOM 2640 N N . SER A 1 338 ? 3.299 -3.291 -2.181 1.00 67.88 338 SER A N 1
ATOM 2641 C CA . SER A 1 338 ? 3.769 -3.858 -3.451 1.00 67.88 338 SER A CA 1
ATOM 2642 C C . SER A 1 338 ? 4.955 -4.827 -3.293 1.00 67.88 338 SER A C 1
ATOM 2644 O O . SER A 1 338 ? 5.223 -5.646 -4.175 1.00 67.88 338 SER A O 1
ATOM 2646 N N . HIS A 1 339 ? 5.669 -4.805 -2.164 1.00 56.84 339 HIS A N 1
ATOM 2647 C CA . HIS A 1 339 ? 6.977 -5.449 -2.007 1.00 56.84 339 HIS A CA 1
ATOM 2648 C C . HIS A 1 339 ? 6.914 -6.856 -1.406 1.00 56.84 339 HIS A C 1
ATOM 2650 O O . HIS A 1 339 ? 7.719 -7.731 -1.738 1.00 56.84 339 HIS A O 1
ATOM 2656 N N . ASN A 1 340 ? 5.948 -7.11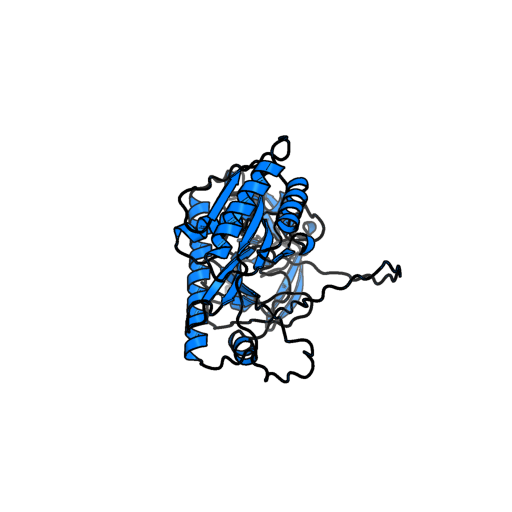3 -0.530 1.00 54.59 340 ASN A N 1
ATOM 2657 C CA . ASN A 1 340 ? 5.784 -8.409 0.125 1.00 54.59 340 ASN A CA 1
ATOM 2658 C C . ASN A 1 340 ? 4.732 -9.307 -0.553 1.00 54.59 340 ASN A C 1
ATOM 2660 O O . ASN A 1 340 ? 4.345 -10.328 0.022 1.00 54.59 340 ASN A O 1
ATOM 2664 N N . CYS A 1 341 ? 4.275 -8.945 -1.752 1.00 54.62 341 CYS A N 1
ATOM 2665 C CA . CYS A 1 341 ? 3.366 -9.760 -2.559 1.00 54.62 341 CYS A CA 1
ATOM 2666 C C . CYS A 1 341 ? 4.008 -11.102 -2.925 1.00 54.62 341 CYS A C 1
ATOM 2668 O O . CYS A 1 341 ? 3.400 -12.155 -2.820 1.00 54.62 341 CYS A O 1
ATOM 2670 N N . ILE A 1 342 ? 5.278 -11.084 -3.330 1.00 51.97 342 ILE A N 1
ATOM 2671 C CA . ILE A 1 342 ? 5.872 -12.215 -4.065 1.00 51.97 342 ILE A CA 1
ATOM 2672 C C . ILE A 1 342 ? 6.988 -12.899 -3.260 1.00 51.97 342 ILE A C 1
ATOM 2674 O O . ILE A 1 342 ? 7.390 -14.021 -3.554 1.00 51.97 342 ILE A O 1
ATOM 2678 N N . TYR A 1 343 ? 7.462 -12.255 -2.190 1.00 42.31 343 TYR A N 1
ATOM 2679 C CA . TYR A 1 343 ? 8.815 -12.471 -1.679 1.00 42.31 343 TYR A CA 1
ATOM 2680 C C . TYR A 1 343 ? 9.038 -13.713 -0.807 1.00 42.31 343 TYR A C 1
ATOM 2682 O O . TYR A 1 343 ? 10.186 -13.988 -0.457 1.00 42.31 343 TYR A O 1
ATOM 2690 N N . ARG A 1 344 ? 8.000 -14.436 -0.351 1.00 41.00 344 ARG A N 1
ATOM 2691 C CA . ARG A 1 344 ? 8.218 -15.393 0.757 1.00 41.00 344 ARG A CA 1
ATOM 2692 C C . ARG A 1 344 ? 7.920 -16.861 0.527 1.00 41.00 344 ARG A C 1
ATOM 2694 O O . ARG A 1 344 ? 8.755 -17.641 0.968 1.00 41.00 344 ARG A O 1
ATOM 2701 N N . LYS A 1 345 ? 6.864 -17.283 -0.168 1.00 39.31 345 LYS A N 1
ATOM 2702 C CA . LYS A 1 345 ? 6.662 -18.704 -0.523 1.00 39.31 345 LYS A CA 1
ATOM 2703 C C . LYS A 1 345 ? 5.716 -18.801 -1.717 1.00 39.31 345 LYS A C 1
ATOM 2705 O O . LYS A 1 345 ? 4.510 -18.712 -1.545 1.00 39.31 345 LYS A O 1
ATOM 2710 N N . MET A 1 346 ? 6.260 -18.982 -2.914 1.00 39.66 346 MET A N 1
ATOM 2711 C CA . MET A 1 346 ? 5.473 -19.357 -4.088 1.00 39.66 346 MET A CA 1
ATOM 2712 C C . MET A 1 346 ? 5.723 -20.830 -4.407 1.00 39.66 346 MET A C 1
ATOM 2714 O O . MET A 1 346 ? 6.788 -21.152 -4.937 1.00 39.66 346 MET A O 1
ATOM 2718 N N . PRO A 1 347 ? 4.771 -21.735 -4.137 1.00 37.34 347 PRO A N 1
ATOM 2719 C CA . PRO A 1 347 ? 4.528 -22.832 -5.048 1.00 37.34 347 PRO A CA 1
ATOM 2720 C C . PRO A 1 347 ? 3.807 -22.251 -6.278 1.00 37.34 347 PRO A C 1
ATOM 2722 O O . PRO A 1 347 ? 2.680 -21.779 -6.201 1.00 37.34 347 PRO A O 1
ATOM 2725 N N . ASP A 1 348 ? 4.526 -22.241 -7.394 1.00 44.28 348 ASP A N 1
ATOM 2726 C CA . ASP A 1 348 ? 4.034 -22.090 -8.766 1.00 44.28 348 ASP A CA 1
ATOM 2727 C C . ASP A 1 348 ? 3.302 -20.783 -9.174 1.00 44.28 348 ASP A C 1
ATOM 2729 O O . ASP A 1 348 ? 2.089 -20.720 -9.367 1.00 44.28 348 ASP A O 1
ATOM 2733 N N . PHE A 1 349 ? 4.086 -19.735 -9.470 1.00 39.28 349 PHE A N 1
ATOM 2734 C CA . PHE A 1 349 ? 3.641 -18.527 -10.201 1.00 39.28 349 PHE A CA 1
ATOM 2735 C C . PHE A 1 349 ? 3.127 -18.857 -11.625 1.00 39.28 349 PHE A C 1
ATOM 2737 O O . PHE A 1 349 ? 2.543 -18.012 -12.295 1.00 39.28 349 PHE A O 1
ATOM 2744 N N . ARG A 1 350 ? 3.328 -20.078 -12.146 1.00 38.00 350 ARG A N 1
ATOM 2745 C CA . ARG A 1 350 ? 2.818 -20.454 -13.476 1.00 38.00 350 ARG A CA 1
ATOM 2746 C C . ARG A 1 350 ? 1.294 -20.487 -13.532 1.00 38.00 350 ARG A C 1
ATOM 2748 O O . ARG A 1 350 ? 0.746 -20.130 -14.567 1.00 38.00 350 ARG A O 1
ATOM 2755 N N . GLU A 1 351 ? 0.626 -20.824 -12.431 1.00 39.91 351 GLU A N 1
ATOM 2756 C CA . GLU A 1 351 ? -0.839 -20.744 -12.335 1.00 39.91 351 GLU A CA 1
ATOM 2757 C C . GLU A 1 351 ? -1.364 -19.301 -12.347 1.00 39.91 351 GLU A C 1
ATOM 2759 O O . GLU A 1 351 ? -2.520 -19.071 -12.675 1.00 39.91 351 GLU A O 1
ATOM 2764 N N . LEU A 1 352 ? -0.516 -18.324 -12.011 1.00 37.69 352 LEU A N 1
ATOM 2765 C CA . LEU A 1 352 ? -0.838 -16.896 -12.071 1.00 37.69 352 LEU A CA 1
ATOM 2766 C C . LEU A 1 352 ? -0.865 -16.359 -13.508 1.00 37.69 352 LEU A C 1
ATOM 2768 O O . LEU A 1 352 ? -1.431 -15.300 -13.728 1.00 37.69 352 LEU A O 1
ATOM 2772 N N . VAL A 1 353 ? -0.241 -17.058 -14.466 1.00 35.00 353 VAL A N 1
ATOM 2773 C CA . VAL A 1 353 ? -0.062 -16.596 -15.860 1.00 35.00 353 VAL A CA 1
ATOM 2774 C C . VAL A 1 353 ? -0.620 -17.591 -16.887 1.00 35.00 353 VAL A C 1
ATOM 2776 O O . VAL A 1 353 ? -0.751 -17.268 -18.068 1.00 35.00 353 VAL A O 1
ATOM 2779 N N . SER A 1 354 ? -0.997 -18.805 -16.473 1.00 32.53 354 SER A N 1
ATOM 2780 C CA . SER A 1 354 ? -1.776 -19.713 -17.316 1.00 32.53 354 SER A CA 1
ATOM 2781 C C . SER A 1 354 ? -3.218 -19.218 -17.419 1.00 32.53 354 SER A C 1
ATOM 2783 O O . SER A 1 354 ? -3.848 -18.977 -16.397 1.00 32.53 354 SER A O 1
ATOM 2785 N N . LYS A 1 355 ? -3.740 -19.119 -18.646 1.00 31.19 355 LYS A N 1
ATOM 2786 C CA . LYS A 1 355 ? -5.096 -18.666 -19.024 1.00 31.19 355 LYS A CA 1
ATOM 2787 C C . LYS A 1 355 ? -6.278 -19.499 -18.475 1.00 31.19 355 LYS A C 1
ATOM 2789 O O . LYS A 1 355 ? -7.356 -19.454 -19.049 1.00 31.19 355 LYS A O 1
ATOM 2794 N N . ASP A 1 356 ? -6.101 -20.246 -17.394 1.00 30.12 356 ASP A N 1
ATOM 2795 C CA . ASP A 1 356 ? -7.149 -21.079 -16.811 1.00 30.12 356 ASP A CA 1
ATOM 2796 C C . ASP A 1 356 ? -7.572 -20.517 -15.451 1.00 30.12 356 ASP A C 1
ATOM 2798 O O . ASP A 1 356 ? -6.760 -20.410 -14.532 1.00 30.12 356 ASP A O 1
ATOM 2802 N N . GLU A 1 357 ? -8.863 -20.204 -15.333 1.00 30.34 357 GLU A N 1
ATOM 2803 C CA . GLU A 1 357 ? -9.598 -19.787 -14.133 1.00 30.34 357 GLU A CA 1
ATOM 2804 C C . GLU A 1 357 ? -9.547 -20.838 -13.003 1.00 30.34 357 GLU A C 1
ATOM 2806 O O . GLU A 1 357 ? -10.559 -21.421 -12.611 1.00 30.34 357 GLU A O 1
ATOM 2811 N N . ARG A 1 358 ? -8.370 -21.124 -12.441 1.00 27.95 358 ARG A N 1
ATOM 2812 C CA . ARG A 1 358 ? -8.253 -22.038 -11.298 1.00 27.95 358 ARG A CA 1
ATOM 2813 C C . ARG A 1 358 ? -8.240 -21.248 -9.994 1.00 27.95 358 ARG A C 1
ATOM 2815 O O . ARG A 1 358 ? -7.314 -20.498 -9.689 1.00 27.95 358 ARG A O 1
ATOM 2822 N N . ARG A 1 359 ? -9.333 -21.427 -9.243 1.00 31.06 359 ARG A N 1
ATOM 2823 C CA . ARG A 1 359 ? -9.579 -20.949 -7.875 1.00 31.06 359 ARG A CA 1
ATOM 2824 C C . ARG A 1 359 ? -8.499 -21.478 -6.937 1.00 31.06 359 ARG A C 1
ATOM 2826 O O . ARG A 1 359 ? -8.443 -22.675 -6.675 1.00 31.06 359 ARG A O 1
ATOM 2833 N N . VAL A 1 360 ? -7.646 -20.593 -6.439 1.00 27.81 360 VAL A N 1
ATOM 2834 C CA . VAL A 1 360 ? -6.545 -20.955 -5.544 1.00 27.81 360 VAL A CA 1
ATOM 2835 C C . VAL A 1 360 ? -6.412 -19.847 -4.483 1.00 27.81 360 VAL A C 1
ATOM 2837 O O . VAL A 1 360 ? -5.684 -18.875 -4.677 1.00 27.81 360 VAL A O 1
ATOM 2840 N N . SER A 1 361 ? -7.175 -19.966 -3.387 1.00 30.64 361 SER A N 1
ATOM 2841 C CA . SER A 1 361 ? -7.243 -19.013 -2.256 1.00 30.64 361 SER A CA 1
ATOM 2842 C C . SER A 1 361 ? -6.471 -19.568 -1.049 1.00 30.64 361 SER A C 1
ATOM 2844 O O . SER A 1 361 ? -6.845 -20.654 -0.621 1.00 30.64 361 SER A O 1
ATOM 2846 N N . TRP A 1 362 ? -5.468 -18.876 -0.459 1.00 31.36 362 TRP A N 1
ATOM 2847 C CA . TRP A 1 362 ? -4.703 -19.382 0.711 1.00 31.36 362 TRP A CA 1
ATOM 2848 C C . TRP A 1 362 ? -4.436 -18.389 1.886 1.00 31.36 362 TRP A C 1
ATOM 2850 O O . TRP A 1 362 ? -3.461 -17.664 1.886 1.00 31.36 362 TRP A O 1
ATOM 2860 N N . VAL A 1 363 ? -5.188 -18.427 2.995 1.00 28.27 363 VAL A N 1
ATOM 2861 C CA . VAL A 1 363 ? -4.960 -17.669 4.256 1.00 28.27 363 VAL A CA 1
ATOM 2862 C C . VAL A 1 363 ? -3.932 -18.278 5.253 1.00 28.27 363 VAL A C 1
ATOM 2864 O O . VAL A 1 363 ? -3.334 -19.311 5.023 1.00 28.27 363 VAL A O 1
ATOM 2867 N N . SER A 1 364 ? -3.621 -17.590 6.353 1.00 31.25 364 SER A N 1
ATOM 2868 C CA . SER A 1 364 ? -2.964 -18.052 7.600 1.00 31.25 364 SER A CA 1
ATOM 2869 C C . SER A 1 364 ? -3.317 -17.035 8.727 1.00 31.25 364 SER A C 1
ATOM 2871 O O . SER A 1 364 ? -4.144 -16.160 8.504 1.00 31.25 364 SER A O 1
ATOM 2873 N N . CYS A 1 365 ? -2.809 -17.129 9.958 1.00 26.27 365 CYS A N 1
ATOM 2874 C CA . CYS A 1 365 ? -3.291 -16.355 11.124 1.00 26.27 365 CYS A CA 1
ATOM 2875 C C . CYS A 1 365 ? -2.154 -15.650 11.867 1.00 26.27 365 CYS A C 1
ATOM 2877 O O . CYS A 1 365 ? -1.044 -16.183 11.917 1.00 26.27 365 CYS A O 1
ATOM 2879 N N . ARG A 1 366 ? -2.423 -14.495 12.501 1.00 30.95 366 ARG A N 1
ATOM 2880 C CA . ARG A 1 366 ? -1.465 -13.814 13.390 1.00 30.95 366 ARG A CA 1
ATOM 2881 C C . ARG A 1 366 ? -1.874 -13.907 14.860 1.00 30.95 366 ARG A C 1
ATOM 2883 O O . ARG A 1 366 ? -3.051 -13.857 15.206 1.00 30.95 366 ARG A O 1
ATOM 2890 N N . TYR A 1 367 ? -0.854 -14.017 15.706 1.00 25.34 367 TYR A N 1
ATOM 2891 C CA . TYR A 1 367 ? -0.927 -14.040 17.164 1.00 25.34 367 TYR A CA 1
ATOM 2892 C C . TYR A 1 367 ? -0.404 -12.703 17.711 1.00 25.34 367 TYR A C 1
ATOM 2894 O O . TYR A 1 367 ? 0.708 -12.316 17.351 1.00 25.34 367 TYR A O 1
ATOM 2902 N N . HIS A 1 368 ? -1.171 -12.006 18.555 1.00 28.02 368 HIS A N 1
ATOM 2903 C CA . HIS A 1 368 ? -0.669 -10.890 19.359 1.00 28.02 368 HIS A CA 1
ATOM 2904 C C . HIS A 1 368 ? -0.708 -11.314 20.832 1.00 28.02 368 HIS A C 1
ATOM 2906 O O . HIS A 1 368 ? -1.773 -11.573 21.378 1.00 28.02 368 HIS A O 1
ATOM 2912 N N . ASP A 1 369 ? 0.461 -11.447 21.464 1.00 23.47 369 ASP A N 1
ATOM 2913 C CA . ASP A 1 369 ? 0.549 -11.720 22.902 1.00 23.47 369 ASP A CA 1
ATOM 2914 C C . ASP A 1 369 ? 0.524 -10.382 23.646 1.00 23.47 369 ASP A C 1
ATOM 2916 O O . ASP A 1 369 ? 1.515 -9.649 23.653 1.00 23.47 369 ASP A O 1
ATOM 2920 N N . HIS A 1 370 ? -0.602 -10.036 24.265 1.00 26.94 370 HIS A N 1
ATOM 2921 C CA . HIS A 1 370 ? -0.653 -8.917 25.201 1.00 26.94 370 HIS A CA 1
ATOM 2922 C C . HIS A 1 370 ? -0.122 -9.383 26.560 1.00 26.94 370 HIS A C 1
ATOM 2924 O O . HIS A 1 370 ? -0.875 -9.752 27.460 1.00 26.94 370 HIS A O 1
ATOM 2930 N N . LYS A 1 371 ? 1.205 -9.361 26.721 1.00 22.22 371 LYS A N 1
ATOM 2931 C CA . LYS A 1 371 ? 1.840 -9.398 28.043 1.00 22.22 371 LYS A CA 1
ATOM 2932 C C . LYS A 1 371 ? 2.750 -8.195 28.235 1.00 22.22 371 LYS A C 1
ATOM 2934 O O . LYS A 1 371 ? 3.869 -8.148 27.737 1.00 22.22 371 LYS A O 1
ATOM 2939 N N . ILE A 1 372 ? 2.252 -7.248 29.025 1.00 29.78 372 ILE A N 1
ATOM 2940 C CA . ILE A 1 372 ? 3.064 -6.273 29.748 1.00 29.78 372 ILE A CA 1
ATOM 2941 C C . ILE A 1 372 ? 3.915 -7.066 30.748 1.00 29.78 372 ILE A C 1
ATOM 2943 O O . ILE A 1 372 ? 3.391 -7.592 31.727 1.00 29.78 372 ILE A O 1
ATOM 2947 N N . SER A 1 373 ? 5.219 -7.182 30.497 1.00 21.80 373 SER A N 1
ATOM 2948 C CA . SER A 1 373 ? 6.196 -7.479 31.550 1.00 21.80 373 SER A CA 1
ATOM 2949 C C . SER A 1 373 ? 7.612 -7.118 31.105 1.00 21.80 373 SER A C 1
ATOM 2951 O O . SER A 1 373 ? 8.117 -7.655 30.119 1.00 21.80 373 SER A O 1
ATOM 2953 N N . GLU A 1 374 ? 8.231 -6.219 31.871 1.00 27.88 374 GLU A N 1
ATOM 2954 C CA . GLU A 1 374 ? 9.654 -5.875 31.867 1.00 27.88 374 GLU A CA 1
ATOM 2955 C C . GLU A 1 374 ? 10.555 -7.113 31.765 1.00 27.88 374 GLU A C 1
ATOM 2957 O O . GLU A 1 374 ? 10.440 -8.017 32.592 1.00 27.88 374 GLU A O 1
ATOM 2962 N N . ILE A 1 375 ? 11.528 -7.126 30.843 1.00 22.41 375 ILE A N 1
ATOM 2963 C CA . ILE A 1 375 ? 12.689 -8.022 30.957 1.00 22.41 375 ILE A CA 1
ATOM 2964 C C . ILE A 1 375 ? 13.985 -7.284 30.598 1.00 22.41 375 ILE A C 1
ATOM 2966 O O . ILE A 1 375 ? 14.146 -6.701 29.528 1.00 22.41 375 ILE A O 1
ATOM 2970 N N . ARG A 1 376 ? 14.903 -7.342 31.569 1.00 21.80 376 ARG A N 1
ATOM 2971 C CA . ARG A 1 376 ? 16.252 -6.773 31.619 1.00 21.80 376 ARG A CA 1
ATOM 2972 C C . ARG A 1 376 ? 17.218 -7.404 30.609 1.00 21.80 376 ARG A C 1
ATOM 2974 O O . ARG A 1 376 ? 17.114 -8.574 30.255 1.00 21.80 376 ARG A O 1
ATOM 2981 N N . TYR A 1 377 ? 18.220 -6.602 30.248 1.00 23.97 377 TYR A N 1
ATOM 2982 C CA . TYR A 1 377 ? 19.409 -6.937 29.461 1.00 23.97 377 TYR A CA 1
ATOM 2983 C C . TYR A 1 377 ? 20.062 -8.281 29.831 1.00 23.97 377 TYR A C 1
ATOM 2985 O O . TYR A 1 377 ? 20.403 -8.524 30.986 1.00 23.97 377 TYR A O 1
ATOM 2993 N N . GLY A 1 378 ? 20.363 -9.088 28.809 1.00 21.72 378 GLY A N 1
ATOM 2994 C CA . GLY A 1 378 ? 21.216 -10.271 28.906 1.00 21.72 378 GLY A CA 1
ATOM 2995 C C . GLY A 1 378 ? 21.859 -10.600 27.558 1.00 21.72 378 GLY A C 1
ATOM 2996 O O . GLY A 1 378 ? 21.222 -11.153 26.669 1.00 21.72 378 GLY A O 1
ATOM 2997 N N . ARG A 1 379 ? 23.134 -10.230 27.406 1.00 26.17 379 ARG A N 1
ATOM 2998 C CA . ARG A 1 379 ? 23.995 -10.513 26.247 1.00 26.17 379 ARG A CA 1
ATOM 2999 C C . ARG A 1 379 ? 24.257 -12.021 26.153 1.00 26.17 379 ARG A C 1
ATOM 3001 O O . ARG A 1 379 ? 24.748 -12.589 27.123 1.00 26.17 379 ARG A O 1
ATOM 3008 N N . LYS A 1 380 ? 24.048 -12.638 24.987 1.00 23.12 380 LYS A N 1
ATOM 3009 C CA . LYS A 1 380 ? 24.805 -13.822 24.542 1.00 23.12 380 LYS A CA 1
ATOM 3010 C C . LYS A 1 380 ? 24.918 -13.816 23.020 1.00 23.12 380 LYS A C 1
ATOM 3012 O O . LYS A 1 380 ? 23.926 -13.925 22.307 1.00 23.12 380 LYS A O 1
ATOM 3017 N N . GLU A 1 381 ? 26.149 -13.641 22.556 1.00 30.55 381 GLU A N 1
ATOM 3018 C CA . GLU A 1 381 ? 26.566 -13.879 21.179 1.00 30.55 381 GLU A CA 1
ATOM 3019 C C . GLU A 1 381 ? 26.377 -15.360 20.842 1.00 30.55 381 GLU A C 1
ATOM 3021 O O . GLU A 1 381 ? 26.726 -16.222 21.643 1.00 30.55 381 GLU A O 1
ATOM 3026 N N . ASN A 1 382 ? 25.837 -15.642 19.657 1.00 24.44 382 ASN A N 1
ATOM 3027 C CA . ASN A 1 382 ? 26.091 -16.879 18.929 1.00 24.44 382 ASN A CA 1
ATOM 3028 C C . ASN A 1 382 ? 25.905 -16.605 17.434 1.00 24.44 382 ASN A C 1
ATOM 3030 O O . ASN A 1 382 ? 24.814 -16.312 16.945 1.00 24.44 382 ASN A O 1
ATOM 3034 N N . THR A 1 383 ? 27.023 -16.666 16.724 1.00 32.09 383 THR A N 1
ATOM 3035 C CA . THR A 1 383 ? 27.165 -16.558 15.279 1.00 32.09 383 THR A CA 1
ATOM 3036 C C . THR A 1 383 ? 26.624 -17.820 14.604 1.00 32.09 383 THR A C 1
ATOM 3038 O O . THR A 1 383 ? 27.182 -18.904 14.727 1.00 32.09 383 THR A O 1
ATOM 3041 N N . CYS A 1 384 ? 25.543 -17.684 13.835 1.00 23.05 384 CYS A N 1
ATOM 3042 C CA . CYS A 1 384 ? 25.150 -18.675 12.834 1.00 23.05 384 CYS A CA 1
ATOM 3043 C C . CYS A 1 384 ? 24.750 -17.930 11.557 1.00 23.05 384 CYS A C 1
ATOM 3045 O O . CYS A 1 384 ? 23.692 -17.303 11.481 1.00 23.05 384 CYS A O 1
ATOM 3047 N N . GLY A 1 385 ? 25.649 -17.937 10.571 1.00 25.31 385 GLY A N 1
ATOM 3048 C CA . GLY A 1 385 ? 25.436 -17.304 9.275 1.00 25.31 385 GLY A CA 1
ATOM 3049 C C . GLY A 1 385 ? 24.300 -17.985 8.513 1.00 25.31 385 GLY A C 1
ATOM 3050 O O . GLY A 1 385 ? 24.459 -19.093 8.009 1.00 25.31 385 GLY A O 1
ATOM 3051 N N . ARG A 1 386 ? 23.151 -17.310 8.403 1.00 22.67 386 ARG A N 1
ATOM 3052 C CA . ARG A 1 386 ? 22.074 -17.678 7.475 1.00 22.67 386 ARG A CA 1
ATOM 3053 C C . ARG A 1 386 ? 22.291 -16.958 6.145 1.00 22.67 386 ARG A C 1
ATOM 3055 O O . ARG A 1 386 ? 22.076 -15.752 6.055 1.00 22.67 386 ARG A O 1
ATOM 3062 N N . ILE A 1 387 ? 22.662 -17.708 5.111 1.00 21.86 387 ILE A N 1
ATOM 3063 C CA . ILE A 1 387 ? 22.623 -17.247 3.717 1.00 21.86 387 ILE A CA 1
ATOM 3064 C C . ILE A 1 387 ? 21.145 -17.160 3.300 1.00 21.86 387 ILE A C 1
ATOM 3066 O O . ILE A 1 387 ? 20.435 -18.165 3.312 1.00 21.86 387 ILE A O 1
ATOM 3070 N N . ARG A 1 388 ? 20.664 -15.951 2.982 1.00 24.02 388 ARG A N 1
ATOM 3071 C CA . ARG A 1 3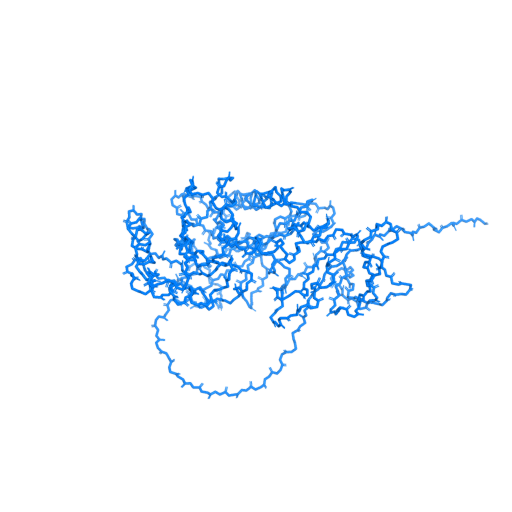88 ? 19.293 -15.683 2.511 1.00 24.02 388 ARG A CA 1
ATOM 3072 C C . ARG A 1 388 ? 19.311 -15.451 0.996 1.00 24.02 388 ARG A C 1
ATOM 3074 O O . ARG A 1 388 ? 20.044 -14.590 0.522 1.00 24.02 388 ARG A O 1
ATOM 3081 N N . TRP A 1 389 ? 18.506 -16.208 0.252 1.00 24.34 389 TRP A N 1
ATOM 3082 C CA . TRP A 1 389 ? 18.362 -16.106 -1.208 1.00 24.34 389 TRP A CA 1
ATOM 3083 C C . TRP A 1 389 ? 17.261 -15.090 -1.576 1.00 24.34 389 TRP A C 1
ATOM 3085 O O . TRP A 1 389 ? 16.212 -15.090 -0.934 1.00 24.34 389 TRP A O 1
ATOM 3095 N N . LEU A 1 390 ? 17.484 -14.226 -2.581 1.00 29.23 390 LEU A N 1
ATOM 3096 C CA . LEU A 1 390 ? 16.613 -13.080 -2.929 1.00 29.23 390 LEU A CA 1
ATOM 3097 C C . LEU A 1 390 ? 16.186 -13.122 -4.411 1.00 29.23 390 LEU A C 1
ATOM 3099 O O . LEU A 1 390 ? 17.006 -13.409 -5.266 1.00 29.23 390 LEU A O 1
ATOM 3103 N N . GLN A 1 391 ? 14.914 -12.846 -4.708 1.00 33.94 391 GLN A N 1
ATOM 3104 C CA . GLN A 1 391 ? 14.177 -13.270 -5.916 1.00 33.94 391 GLN A CA 1
ATOM 3105 C C . GLN A 1 391 ? 14.006 -12.169 -7.003 1.00 33.94 391 GLN A C 1
ATOM 3107 O O . GLN A 1 391 ? 14.020 -10.994 -6.663 1.00 33.94 391 GLN A O 1
ATOM 3112 N N . GLN A 1 392 ? 13.749 -12.529 -8.277 1.00 33.97 392 GLN A N 1
ATOM 3113 C CA . GLN A 1 392 ? 13.200 -11.662 -9.359 1.00 33.97 392 GLN A CA 1
ATOM 3114 C C . GLN A 1 392 ? 12.285 -12.432 -10.331 1.00 33.97 392 GLN A C 1
ATOM 3116 O O . GLN A 1 392 ? 12.258 -13.649 -10.311 1.00 33.97 392 GLN A O 1
ATOM 3121 N N . THR A 1 393 ? 11.525 -11.786 -11.215 1.00 33.50 393 THR A N 1
ATOM 3122 C CA . THR A 1 393 ? 10.690 -12.491 -12.213 1.00 33.50 393 THR A CA 1
ATOM 3123 C C . THR A 1 393 ? 10.650 -11.736 -13.541 1.00 33.50 393 THR A C 1
ATOM 3125 O O . THR A 1 393 ? 10.458 -10.526 -13.566 1.00 33.50 393 THR A O 1
ATOM 3128 N N . VAL A 1 394 ? 10.861 -12.458 -14.643 1.00 28.33 394 VAL A N 1
ATOM 3129 C CA . VAL A 1 394 ? 10.980 -11.944 -16.018 1.00 28.33 394 VAL A CA 1
ATOM 3130 C C . VAL A 1 394 ? 10.240 -12.874 -16.995 1.00 28.33 394 VAL A C 1
ATOM 3132 O O . VAL A 1 394 ? 10.297 -14.097 -16.847 1.00 28.33 394 VAL A O 1
ATOM 3135 N N . TYR A 1 395 ? 9.562 -12.338 -18.014 1.00 32.47 395 TYR A N 1
ATOM 3136 C CA . TYR A 1 395 ? 8.877 -13.129 -19.056 1.00 32.47 395 TYR A CA 1
ATOM 3137 C C . TYR A 1 395 ? 9.556 -12.996 -20.427 1.00 32.47 395 TYR A C 1
ATOM 3139 O O . TYR A 1 395 ? 10.255 -12.018 -20.693 1.00 32.47 395 TYR A O 1
ATOM 3147 N N . LEU A 1 396 ? 9.376 -14.025 -21.264 1.00 30.06 396 LEU A N 1
ATOM 3148 C CA . LEU A 1 396 ? 9.874 -14.126 -22.637 1.00 30.06 396 LEU A CA 1
ATOM 3149 C C . LEU A 1 396 ? 8.758 -14.690 -23.523 1.00 30.06 396 LEU A C 1
ATOM 3151 O O . LEU A 1 396 ? 8.074 -15.620 -23.092 1.00 30.06 396 LEU A O 1
ATOM 3155 N N . ASP A 1 397 ? 8.618 -14.180 -24.745 1.00 26.05 397 ASP A N 1
ATOM 3156 C CA . ASP A 1 397 ? 7.701 -14.731 -25.746 1.00 26.05 397 ASP A CA 1
ATOM 3157 C C . ASP A 1 397 ? 8.299 -15.984 -26.417 1.00 26.05 397 ASP A C 1
ATOM 3159 O O . ASP A 1 397 ? 9.487 -16.032 -26.750 1.00 26.05 397 ASP A O 1
ATOM 3163 N N . SER A 1 398 ? 7.474 -17.013 -26.605 1.00 31.05 398 SER A N 1
ATOM 3164 C CA . SER A 1 398 ? 7.823 -18.269 -27.269 1.00 31.05 398 SER A CA 1
ATOM 3165 C C . SER A 1 398 ? 7.308 -18.268 -28.707 1.00 31.05 398 SER A C 1
ATOM 3167 O O . SER A 1 398 ? 6.411 -19.032 -29.056 1.00 31.05 398 SER A O 1
ATOM 3169 N N . SER A 1 399 ? 7.877 -17.422 -29.561 1.00 29.55 399 SER A N 1
ATOM 3170 C CA . SER A 1 399 ? 7.524 -17.363 -30.981 1.00 29.55 399 SER A CA 1
ATOM 3171 C C . SER A 1 399 ? 8.777 -17.463 -31.857 1.00 29.55 399 SER A C 1
ATOM 3173 O O . SER A 1 399 ? 9.276 -16.496 -32.406 1.00 29.55 399 SER A O 1
ATOM 3175 N N . THR A 1 400 ? 9.337 -18.672 -31.967 1.00 30.53 400 THR A N 1
ATOM 3176 C CA . THR A 1 400 ? 10.152 -19.119 -33.121 1.00 30.53 400 THR A CA 1
ATOM 3177 C C . THR A 1 400 ? 10.339 -20.641 -33.061 1.00 30.53 400 THR A C 1
ATOM 3179 O O . THR A 1 400 ? 11.381 -21.169 -32.682 1.00 30.53 400 THR A O 1
ATOM 3182 N N . ARG A 1 401 ? 9.297 -21.381 -33.447 1.00 31.86 401 ARG A N 1
ATOM 3183 C CA . ARG A 1 401 ? 9.412 -22.779 -33.893 1.00 31.86 401 ARG A CA 1
ATOM 3184 C C . ARG A 1 401 ? 8.631 -22.941 -35.196 1.00 31.86 401 ARG A C 1
ATOM 3186 O O . ARG A 1 401 ? 7.575 -23.549 -35.218 1.00 31.86 401 ARG A O 1
ATOM 3193 N N . ASN A 1 402 ? 9.176 -22.391 -36.278 1.00 29.58 402 ASN A N 1
ATOM 3194 C CA . ASN A 1 402 ? 8.856 -22.848 -37.630 1.00 29.58 402 ASN A CA 1
ATOM 3195 C C . ASN A 1 402 ? 10.086 -23.582 -38.162 1.00 29.58 402 ASN A C 1
ATOM 3197 O O . ASN A 1 402 ? 10.979 -22.988 -38.760 1.00 29.58 402 ASN A O 1
ATOM 3201 N N . GLY A 1 403 ? 10.152 -24.878 -37.862 1.00 30.56 403 GLY A N 1
ATOM 3202 C CA . GLY A 1 403 ? 11.019 -25.810 -38.568 1.00 30.56 403 GLY A CA 1
ATOM 3203 C C . GLY A 1 403 ? 10.263 -26.329 -39.782 1.00 30.56 403 GLY A C 1
ATOM 3204 O O . GLY A 1 403 ? 9.334 -27.115 -39.629 1.00 30.56 403 GLY A O 1
ATOM 3205 N N . ASN A 1 404 ? 10.654 -25.853 -40.963 1.00 27.98 404 ASN A N 1
ATOM 3206 C CA . ASN A 1 404 ? 10.284 -26.421 -42.255 1.00 27.98 404 ASN A CA 1
ATOM 3207 C C . ASN A 1 404 ? 10.628 -27.916 -42.285 1.00 27.98 404 ASN A C 1
ATOM 3209 O O . ASN A 1 404 ? 11.802 -28.278 -42.224 1.00 27.98 404 ASN A O 1
ATOM 3213 N N . THR A 1 405 ? 9.625 -28.772 -42.453 1.00 35.66 405 THR A N 1
ATOM 3214 C CA . THR A 1 405 ? 9.800 -30.132 -42.967 1.00 35.66 405 THR A CA 1
ATOM 3215 C C . THR A 1 405 ? 9.502 -30.118 -44.466 1.00 35.66 405 THR A C 1
ATOM 3217 O O . THR A 1 405 ? 8.361 -30.247 -44.903 1.00 35.66 405 THR A O 1
ATOM 3220 N N . GLY A 1 406 ? 10.550 -29.900 -45.262 1.00 30.83 406 GLY A N 1
ATOM 3221 C CA . GLY A 1 406 ? 10.554 -30.182 -46.697 1.00 30.83 406 GLY A CA 1
ATOM 3222 C C . GLY A 1 406 ? 11.037 -31.612 -46.935 1.00 30.83 406 GLY A C 1
ATOM 3223 O O . GLY A 1 406 ? 11.986 -32.037 -46.280 1.00 30.83 406 GLY A O 1
ATOM 3224 N N . LYS A 1 407 ? 10.320 -32.321 -47.812 1.00 31.58 407 LYS A N 1
ATOM 3225 C CA . LYS A 1 407 ? 10.557 -33.699 -48.267 1.00 31.58 407 LYS A CA 1
ATOM 3226 C C . LYS A 1 407 ? 11.956 -33.944 -48.817 1.00 31.58 407 LYS A C 1
ATOM 3228 O O . LYS A 1 407 ? 12.495 -33.008 -49.449 1.00 31.58 407 LYS A O 1
#

InterPro domains:
  IPR031046 Carnosine synthase 1 [PTHR48066] (1-342)